Protein AF-A0A0V0ICM2-F1 (afdb_monomer)

Structure (mmCIF, N/CA/C/O backbone):
data_AF-A0A0V0ICM2-F1
#
_entry.id   AF-A0A0V0ICM2-F1
#
loop_
_atom_site.group_PDB
_atom_site.id
_atom_site.type_symbol
_atom_site.label_atom_id
_atom_site.label_alt_id
_atom_site.label_comp_id
_atom_site.label_asym_id
_atom_site.label_entity_id
_atom_site.label_seq_id
_atom_site.pdbx_PDB_ins_code
_atom_site.Cartn_x
_atom_site.Cartn_y
_atom_site.Cartn_z
_atom_site.occupancy
_atom_site.B_iso_or_equiv
_atom_site.auth_seq_id
_atom_site.auth_comp_id
_atom_site.auth_asym_id
_atom_site.auth_atom_id
_atom_site.pdbx_PDB_model_num
ATOM 1 N N . MET A 1 1 ? 14.357 -35.573 19.448 1.00 35.56 1 MET A N 1
ATOM 2 C CA . MET A 1 1 ? 13.188 -36.231 18.832 1.00 35.56 1 MET A CA 1
ATOM 3 C C . MET A 1 1 ? 12.644 -35.328 17.741 1.00 35.56 1 MET A C 1
ATOM 5 O O . MET A 1 1 ? 11.810 -34.479 18.007 1.00 35.56 1 MET A O 1
ATOM 9 N N . ALA A 1 2 ? 13.194 -35.463 16.538 1.00 41.09 2 ALA A N 1
ATOM 10 C CA . ALA A 1 2 ? 12.743 -34.772 15.342 1.00 41.09 2 ALA A CA 1
ATOM 11 C C . ALA A 1 2 ? 12.240 -35.849 14.387 1.00 41.09 2 ALA A C 1
ATOM 13 O O . ALA A 1 2 ? 13.051 -36.557 13.804 1.00 41.09 2 ALA A O 1
ATOM 14 N N . LEU A 1 3 ? 10.925 -36.037 14.319 1.00 40.31 3 LEU A N 1
ATOM 15 C CA . LEU A 1 3 ? 10.235 -36.797 13.278 1.00 40.31 3 LEU A CA 1
ATOM 16 C C . LEU A 1 3 ? 8.729 -36.594 13.478 1.00 40.31 3 LEU A C 1
ATOM 18 O O . LEU A 1 3 ? 8.232 -36.828 14.572 1.00 40.31 3 LEU A O 1
ATOM 22 N N . ILE A 1 4 ? 8.057 -36.201 12.388 1.00 45.00 4 ILE A N 1
ATOM 23 C CA . ILE A 1 4 ? 6.609 -35.979 12.169 1.00 45.00 4 ILE A CA 1
ATOM 24 C C . ILE A 1 4 ? 6.225 -34.492 12.018 1.00 45.00 4 ILE A C 1
ATOM 26 O O . ILE A 1 4 ? 5.615 -33.913 12.902 1.00 45.00 4 ILE A O 1
ATOM 30 N N . THR A 1 5 ? 6.510 -33.903 10.847 1.00 41.56 5 THR A N 1
ATOM 31 C CA . THR A 1 5 ? 5.706 -32.803 10.242 1.00 41.56 5 THR A CA 1
ATOM 32 C C . THR A 1 5 ? 5.823 -32.705 8.707 1.00 41.56 5 THR A C 1
ATOM 34 O O . THR A 1 5 ? 5.322 -31.762 8.111 1.00 41.56 5 THR A O 1
ATOM 37 N N . LYS A 1 6 ? 6.406 -33.683 7.995 1.00 47.00 6 LYS A N 1
ATOM 38 C CA . LYS A 1 6 ? 6.614 -33.555 6.533 1.00 47.00 6 LYS A CA 1
ATOM 39 C C . LYS A 1 6 ? 5.345 -33.630 5.665 1.00 47.00 6 LYS A C 1
ATOM 41 O O . LYS A 1 6 ? 5.409 -33.269 4.499 1.00 47.00 6 LYS A O 1
ATOM 46 N N . VAL A 1 7 ? 4.210 -34.086 6.200 1.00 45.09 7 VAL A N 1
ATOM 47 C CA . VAL A 1 7 ? 2.951 -34.231 5.433 1.00 45.09 7 VAL A CA 1
ATOM 48 C C . VAL A 1 7 ? 2.018 -33.020 5.604 1.00 45.09 7 VAL A C 1
ATOM 50 O O . VAL A 1 7 ? 1.179 -32.771 4.746 1.00 45.09 7 VAL A O 1
ATOM 53 N N . GLY A 1 8 ? 2.192 -32.221 6.664 1.00 52.22 8 GLY A N 1
ATOM 54 C CA . GLY A 1 8 ? 1.424 -30.984 6.867 1.00 52.22 8 GLY A CA 1
ATOM 55 C C . GLY A 1 8 ? 1.984 -29.785 6.097 1.00 52.22 8 GLY A C 1
ATOM 56 O O . GLY A 1 8 ? 1.225 -28.916 5.690 1.00 52.22 8 GLY A O 1
ATOM 57 N N . ASP A 1 9 ? 3.295 -29.767 5.853 1.00 60.66 9 ASP A N 1
ATOM 58 C CA . ASP A 1 9 ? 4.012 -28.594 5.336 1.00 60.66 9 ASP A CA 1
ATOM 59 C C . ASP A 1 9 ? 3.627 -28.249 3.883 1.00 60.66 9 ASP A C 1
ATOM 61 O O . ASP A 1 9 ? 3.350 -27.097 3.568 1.00 60.66 9 ASP A O 1
ATOM 65 N N . ALA A 1 10 ? 3.481 -29.259 3.014 1.00 67.75 10 ALA A N 1
ATOM 66 C CA . ALA A 1 10 ? 3.152 -29.046 1.601 1.00 67.75 10 ALA A CA 1
ATOM 67 C C . ALA A 1 10 ? 1.732 -28.489 1.385 1.00 67.75 10 ALA A C 1
ATOM 69 O O . ALA A 1 10 ? 1.519 -27.648 0.515 1.00 67.75 10 ALA A O 1
ATOM 70 N N . ASN A 1 11 ? 0.756 -28.924 2.189 1.00 76.06 11 ASN A N 1
ATOM 71 C CA . ASN A 1 11 ? -0.603 -28.384 2.113 1.00 76.06 11 ASN A CA 1
ATOM 72 C C . ASN A 1 11 ? -0.647 -26.932 2.603 1.00 76.06 11 ASN A C 1
ATOM 74 O O . ASN A 1 11 ? -1.368 -26.120 2.028 1.00 76.06 11 ASN A O 1
ATOM 78 N N . MET A 1 12 ? 0.147 -26.591 3.622 1.00 78.00 12 MET A N 1
ATOM 79 C CA . MET A 1 12 ? 0.240 -25.213 4.108 1.00 78.00 12 MET A CA 1
ATOM 80 C C . MET A 1 12 ? 0.981 -24.308 3.121 1.00 78.00 12 MET A C 1
ATOM 82 O O . MET A 1 12 ? 0.565 -23.170 2.935 1.00 78.00 12 MET A O 1
ATOM 86 N N . ASP A 1 13 ? 1.979 -24.823 2.400 1.00 81.81 13 ASP A N 1
ATOM 87 C CA . ASP A 1 13 ? 2.641 -24.098 1.308 1.00 81.81 13 ASP A CA 1
ATOM 88 C C . ASP A 1 13 ? 1.670 -23.763 0.172 1.00 81.81 13 ASP A C 1
ATOM 90 O O . ASP A 1 13 ? 1.640 -22.633 -0.321 1.00 81.81 13 ASP A O 1
ATOM 94 N N . VAL A 1 14 ? 0.829 -24.727 -0.214 1.00 85.56 14 VAL A N 1
ATOM 95 C CA . VAL A 1 14 ? -0.223 -24.513 -1.218 1.00 85.56 14 VAL A CA 1
ATOM 96 C C . VAL A 1 14 ? -1.242 -23.485 -0.727 1.00 85.56 14 VAL A C 1
ATOM 98 O O . VAL A 1 14 ? -1.630 -22.604 -1.494 1.00 85.56 14 VAL A O 1
ATOM 101 N N . MET A 1 15 ? -1.642 -23.545 0.546 1.00 86.00 15 MET A N 1
ATOM 102 C CA . MET A 1 15 ? -2.551 -22.560 1.141 1.00 86.00 15 MET A CA 1
ATOM 103 C C . MET A 1 15 ? -1.934 -21.158 1.166 1.00 86.00 15 MET A C 1
ATOM 105 O O . MET A 1 15 ? -2.579 -20.208 0.728 1.00 86.00 15 MET A O 1
ATOM 109 N N . SER A 1 16 ? -0.675 -21.019 1.586 1.00 86.00 16 SER A N 1
ATOM 110 C CA . SER A 1 16 ? 0.065 -19.755 1.532 1.00 86.00 16 SER A CA 1
ATOM 111 C C . SER A 1 16 ? 0.136 -19.206 0.108 1.00 86.00 16 SER A C 1
ATOM 113 O O . SER A 1 16 ? -0.185 -18.039 -0.121 1.00 86.00 16 SER A O 1
ATOM 115 N N . ALA A 1 17 ? 0.482 -20.036 -0.879 1.00 86.75 17 ALA A N 1
ATOM 116 C CA . ALA A 1 17 ? 0.537 -19.624 -2.280 1.00 86.75 17 ALA A CA 1
ATOM 117 C C . ALA A 1 17 ? -0.841 -19.203 -2.827 1.00 86.75 17 ALA A C 1
ATOM 119 O O . ALA A 1 17 ? -0.938 -18.236 -3.593 1.00 86.75 17 ALA A O 1
ATOM 120 N N . LEU A 1 18 ? -1.910 -19.896 -2.416 1.00 89.06 18 LEU A N 1
ATOM 121 C CA . LEU A 1 18 ? -3.287 -19.568 -2.780 1.00 89.06 18 LEU A CA 1
ATOM 122 C C . LEU A 1 18 ? -3.698 -18.210 -2.203 1.00 89.06 18 LEU A C 1
ATOM 124 O O . LEU A 1 18 ? -4.142 -17.351 -2.961 1.00 89.06 18 LEU A O 1
ATOM 128 N N . ILE A 1 19 ? -3.499 -17.992 -0.900 1.00 88.38 19 ILE A N 1
ATOM 129 C CA . ILE A 1 19 ? -3.799 -16.719 -0.224 1.00 88.38 19 ILE A CA 1
ATOM 130 C C . ILE A 1 19 ? -3.031 -15.581 -0.895 1.00 88.38 19 ILE A C 1
ATOM 132 O O . ILE A 1 19 ? -3.630 -14.582 -1.279 1.00 88.38 19 ILE A O 1
ATOM 136 N N . THR A 1 20 ? -1.730 -15.770 -1.130 1.00 85.88 20 THR A N 1
ATOM 137 C CA . THR A 1 20 ? -0.876 -14.795 -1.829 1.00 85.88 20 THR A CA 1
ATOM 138 C C . THR A 1 20 ? -1.445 -14.427 -3.196 1.00 85.88 20 THR A C 1
ATOM 140 O O . THR A 1 20 ? -1.525 -13.259 -3.573 1.00 85.88 20 THR A O 1
ATOM 143 N N . SER A 1 21 ? -1.863 -15.434 -3.962 1.00 88.00 21 SER A N 1
ATOM 144 C CA . SER A 1 21 ? -2.396 -15.230 -5.307 1.00 88.00 21 SER A CA 1
ATOM 145 C C . SER A 1 21 ? -3.758 -14.538 -5.294 1.00 88.00 21 SER A C 1
ATOM 147 O O . SER A 1 21 ? -4.010 -13.701 -6.158 1.00 88.00 21 SER A O 1
ATOM 149 N N . LEU A 1 22 ? -4.611 -14.843 -4.313 1.00 90.25 22 LEU A N 1
ATOM 150 C CA . LEU A 1 22 ? -5.910 -14.196 -4.135 1.00 90.25 22 LEU A CA 1
ATOM 151 C C . LEU A 1 22 ? -5.768 -12.739 -3.679 1.00 90.25 22 LEU A C 1
ATOM 153 O O . LEU A 1 22 ? -6.412 -11.872 -4.265 1.00 90.25 22 LEU A O 1
ATOM 157 N N . LEU A 1 23 ? -4.895 -12.451 -2.708 1.00 87.94 23 LEU A N 1
ATOM 158 C CA . LEU A 1 23 ? -4.609 -11.083 -2.259 1.00 87.94 23 LEU A CA 1
ATOM 159 C C . LEU A 1 23 ? -4.026 -10.234 -3.399 1.00 87.94 23 LEU A C 1
ATOM 161 O O . LEU A 1 23 ? -4.486 -9.120 -3.646 1.00 87.94 23 LEU A O 1
ATOM 165 N N . ARG A 1 24 ? -3.106 -10.796 -4.191 1.00 84.69 24 ARG A N 1
ATOM 166 C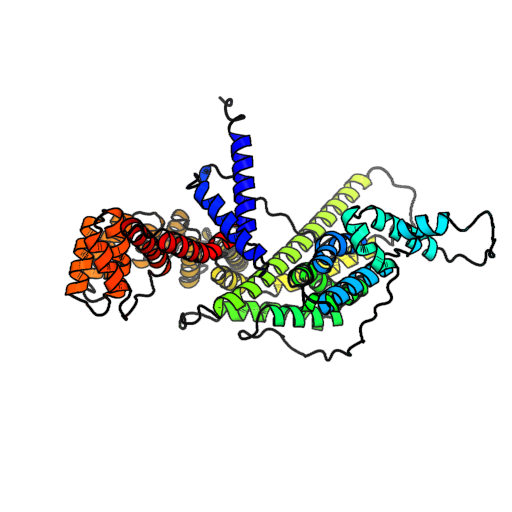 CA . ARG A 1 24 ? -2.601 -10.149 -5.411 1.00 84.69 24 ARG A CA 1
ATOM 167 C C . ARG A 1 24 ? -3.700 -9.919 -6.455 1.00 84.69 24 ARG A C 1
ATOM 169 O O . ARG A 1 24 ? -3.692 -8.899 -7.136 1.00 84.69 24 ARG A O 1
ATOM 176 N N . GLY A 1 25 ? -4.669 -10.830 -6.567 1.00 84.69 25 GLY A N 1
ATOM 177 C CA . GLY A 1 25 ? -5.860 -10.645 -7.403 1.00 84.69 25 GLY A CA 1
ATOM 178 C C . GLY A 1 25 ? -6.759 -9.496 -6.927 1.00 84.69 25 GLY A C 1
ATOM 179 O O . GLY A 1 25 ? -7.301 -8.758 -7.750 1.00 84.69 25 GLY A O 1
ATOM 180 N N . CYS A 1 26 ? -6.861 -9.270 -5.612 1.00 84.94 26 CYS A N 1
ATOM 181 C CA . CYS A 1 26 ? -7.523 -8.088 -5.046 1.00 84.94 26 CYS A CA 1
ATOM 182 C C . CYS A 1 26 ? -6.771 -6.786 -5.386 1.00 84.94 26 CYS A C 1
ATOM 184 O O . CYS A 1 26 ? -7.407 -5.750 -5.603 1.00 84.94 26 CYS A O 1
ATOM 186 N N . ALA A 1 27 ? -5.440 -6.853 -5.508 1.00 81.31 27 ALA A N 1
ATOM 187 C CA . ALA A 1 27 ? -4.568 -5.745 -5.903 1.00 81.31 27 ALA A CA 1
ATOM 188 C C . ALA A 1 27 ? -4.542 -5.451 -7.419 1.00 81.31 27 ALA A C 1
ATOM 190 O O . ALA A 1 27 ? -3.830 -4.544 -7.855 1.00 81.31 27 ALA A O 1
ATOM 191 N N . GLU A 1 28 ? -5.332 -6.162 -8.234 1.00 79.00 28 GLU A N 1
ATOM 192 C CA . GLU A 1 28 ? -5.412 -5.955 -9.685 1.00 79.00 28 GLU A CA 1
ATOM 193 C C . GLU A 1 28 ? -5.652 -4.471 -10.032 1.00 79.00 28 GLU A C 1
ATOM 195 O O . GLU A 1 28 ? -6.590 -3.831 -9.562 1.00 79.00 28 GLU A O 1
ATOM 200 N N . GLN A 1 29 ? -4.811 -3.873 -10.868 1.00 67.19 29 GLN A N 1
ATOM 201 C CA . GLN A 1 29 ? -4.859 -2.421 -11.092 1.00 67.19 29 GLN A CA 1
ATOM 202 C C . GLN A 1 29 ? -5.741 -2.020 -12.284 1.00 67.19 29 GLN A C 1
ATOM 204 O O . GLN A 1 29 ? -5.997 -0.830 -12.499 1.00 67.19 29 GLN A O 1
ATOM 209 N N . SER A 1 30 ? -6.242 -2.986 -13.062 1.00 66.19 30 SER A N 1
ATOM 210 C CA . SER A 1 30 ? -7.142 -2.694 -14.175 1.00 66.19 30 SER A CA 1
ATOM 211 C C . SER A 1 30 ? -8.493 -2.142 -13.699 1.00 66.19 30 SER A C 1
ATOM 213 O O . SER A 1 30 ? -9.162 -2.671 -12.812 1.00 66.19 30 SER A O 1
ATOM 215 N N . ARG A 1 31 ? -8.924 -1.045 -14.333 1.00 68.81 31 ARG A N 1
ATOM 216 C CA . ARG A 1 31 ? -10.244 -0.421 -14.117 1.00 68.81 31 ARG A CA 1
ATOM 217 C C . ARG A 1 31 ? -11.332 -1.008 -15.025 1.00 68.81 31 ARG A C 1
ATOM 219 O O . ARG A 1 31 ? -12.380 -0.398 -15.202 1.00 68.81 31 ARG A O 1
ATOM 226 N N . THR A 1 32 ? -11.072 -2.156 -15.647 1.00 76.19 32 THR A N 1
ATOM 227 C CA . THR A 1 32 ? -12.035 -2.816 -16.533 1.00 76.19 32 THR A CA 1
ATOM 228 C C . THR A 1 32 ? -13.145 -3.463 -15.708 1.00 76.19 32 THR A C 1
ATOM 230 O O . THR A 1 32 ? -12.934 -3.838 -14.555 1.00 76.19 32 THR A O 1
ATOM 233 N N . MET A 1 33 ? -14.328 -3.644 -16.303 1.00 78.75 33 MET A N 1
ATOM 234 C CA . MET A 1 33 ? -15.429 -4.360 -15.641 1.00 78.75 33 MET A CA 1
ATOM 235 C C . MET A 1 33 ? -15.016 -5.793 -15.261 1.00 78.75 33 MET A C 1
ATOM 237 O O . MET A 1 33 ? -15.353 -6.279 -14.183 1.00 78.75 33 MET A O 1
ATOM 241 N N . VAL A 1 34 ? -14.196 -6.434 -16.101 1.00 83.44 34 VAL A N 1
ATOM 242 C CA . VAL A 1 34 ? -13.602 -7.750 -15.822 1.00 83.44 34 VAL A CA 1
ATOM 243 C C . VAL A 1 34 ? -12.650 -7.692 -14.624 1.00 83.44 34 VAL A C 1
ATOM 245 O O . VAL A 1 34 ? -12.750 -8.540 -13.744 1.00 83.44 34 VAL A O 1
ATOM 248 N N . GLY A 1 35 ? -11.776 -6.683 -14.547 1.00 82.62 35 GLY A N 1
ATOM 249 C CA . GLY A 1 35 ? -10.853 -6.495 -13.423 1.00 82.62 35 GLY A CA 1
ATOM 250 C C . GLY A 1 35 ? -11.580 -6.223 -12.106 1.00 82.62 35 GLY A C 1
ATOM 251 O O . GLY A 1 35 ? -11.273 -6.833 -11.087 1.00 82.62 35 GLY A O 1
ATOM 252 N N . GLN A 1 36 ? -12.619 -5.384 -12.123 1.00 83.00 36 GLN A N 1
ATOM 253 C CA . GLN A 1 36 ? -13.468 -5.155 -10.947 1.00 83.00 36 GLN A CA 1
ATOM 254 C C . GLN A 1 36 ? -14.176 -6.436 -10.491 1.00 83.00 36 GLN A C 1
ATOM 256 O O . GLN A 1 36 ? -14.237 -6.719 -9.295 1.00 83.00 36 GLN A O 1
ATOM 261 N N . ARG A 1 37 ? -14.671 -7.240 -11.438 1.00 87.12 37 ARG A N 1
ATOM 262 C CA . ARG A 1 37 ? -15.280 -8.538 -11.141 1.00 87.12 37 ARG A CA 1
ATOM 263 C C . ARG A 1 37 ? -14.265 -9.529 -10.569 1.00 87.12 37 ARG A C 1
ATOM 265 O O . ARG A 1 37 ? -14.606 -10.248 -9.637 1.00 87.12 37 ARG A O 1
ATOM 272 N N . LEU A 1 38 ? -13.034 -9.544 -11.086 1.00 89.12 38 LEU A N 1
ATOM 273 C CA . LEU A 1 38 ? -11.957 -10.393 -10.576 1.00 89.12 38 LEU A CA 1
ATOM 274 C C . LEU A 1 38 ? -11.681 -10.104 -9.097 1.00 89.12 38 LEU A C 1
ATOM 276 O O . LEU A 1 38 ? -11.677 -11.037 -8.303 1.00 89.12 38 LEU A O 1
ATOM 280 N N . LYS A 1 39 ? -11.552 -8.827 -8.712 1.00 89.00 39 LYS A N 1
ATOM 281 C CA . LYS A 1 39 ? -11.334 -8.432 -7.308 1.00 89.00 39 LYS A CA 1
ATOM 282 C C . LYS A 1 39 ? -12.414 -8.963 -6.375 1.00 89.00 39 LYS A C 1
ATOM 284 O O . LYS A 1 39 ? -12.105 -9.493 -5.315 1.00 89.00 39 LYS A O 1
ATOM 289 N N . LEU A 1 40 ? -13.678 -8.831 -6.782 1.00 87.69 40 LEU A N 1
ATOM 290 C CA . LEU A 1 40 ? -14.812 -9.310 -5.993 1.00 87.69 40 LEU A CA 1
ATOM 291 C C . LEU A 1 40 ? -14.795 -10.832 -5.844 1.00 87.69 40 LEU A C 1
ATOM 293 O O . LEU A 1 40 ? -14.991 -11.328 -4.743 1.00 87.69 40 LEU A O 1
ATOM 297 N N . ILE A 1 41 ? -14.494 -11.568 -6.917 1.00 90.81 41 ILE A N 1
ATOM 298 C CA . ILE A 1 41 ? -14.390 -13.032 -6.864 1.00 90.81 41 ILE A CA 1
ATOM 299 C C . ILE A 1 41 ? -13.199 -13.464 -5.995 1.00 90.81 41 ILE A C 1
ATOM 301 O O . ILE A 1 41 ? -13.318 -14.410 -5.224 1.00 90.81 41 ILE A O 1
ATOM 305 N N . CYS A 1 42 ? -12.059 -12.772 -6.069 1.00 91.19 42 CYS A N 1
ATOM 306 C CA . CYS A 1 42 ? -10.923 -13.045 -5.189 1.00 91.19 42 CYS A CA 1
ATOM 307 C C . CYS A 1 42 ? -11.288 -12.826 -3.714 1.00 91.19 42 CYS A C 1
ATOM 309 O O . CYS A 1 42 ? -10.972 -13.675 -2.880 1.00 91.19 42 CYS A O 1
ATOM 311 N N . ALA A 1 43 ? -12.015 -11.749 -3.403 1.00 88.94 43 ALA A N 1
ATOM 312 C CA . ALA A 1 43 ? -12.548 -11.504 -2.065 1.00 88.94 43 ALA A CA 1
ATOM 313 C C . ALA A 1 43 ? -13.566 -12.579 -1.633 1.00 88.94 43 ALA A C 1
ATOM 315 O O . ALA A 1 43 ? -13.554 -12.993 -0.476 1.00 88.94 43 ALA A O 1
ATOM 316 N N . ASP A 1 44 ? -14.399 -13.086 -2.548 1.00 89.75 44 ASP A N 1
ATOM 317 C CA . ASP A 1 44 ? -15.325 -14.196 -2.279 1.00 89.75 44 ASP A CA 1
ATOM 318 C C . ASP A 1 44 ? -14.580 -15.482 -1.922 1.00 89.75 44 ASP A C 1
ATOM 320 O O . ASP A 1 44 ? -14.940 -16.157 -0.958 1.00 89.75 44 ASP A O 1
ATOM 324 N N . CYS A 1 45 ? -13.517 -15.799 -2.661 1.00 92.25 45 CYS A N 1
ATOM 325 C CA . CYS A 1 45 ? -12.663 -16.944 -2.370 1.00 92.25 45 CYS A CA 1
ATOM 326 C C . CYS A 1 45 ? -11.985 -16.801 -1.003 1.00 92.25 45 CYS A C 1
ATOM 328 O O . CYS A 1 45 ? -11.969 -17.761 -0.240 1.00 92.25 45 CYS A O 1
ATOM 330 N N . LEU A 1 46 ? -11.476 -15.611 -0.660 1.00 89.62 46 LEU A N 1
ATOM 331 C CA . LEU A 1 46 ? -10.912 -15.338 0.670 1.00 89.62 46 LEU A CA 1
ATOM 332 C C . LEU A 1 46 ? -11.967 -15.495 1.774 1.00 89.62 46 LEU A C 1
ATOM 334 O O . LEU A 1 46 ? -11.702 -16.124 2.795 1.00 89.62 46 LEU A O 1
ATOM 338 N N . GLY A 1 47 ? -13.186 -15.000 1.548 1.00 89.06 47 GLY A N 1
ATOM 339 C CA . GLY A 1 47 ? -14.303 -15.184 2.474 1.00 89.06 47 GLY A CA 1
ATOM 340 C C . GLY A 1 47 ? -14.703 -16.653 2.650 1.00 89.06 47 GLY A C 1
ATOM 341 O O . GLY A 1 47 ? -15.025 -17.067 3.760 1.00 89.06 47 GLY A O 1
ATOM 342 N N . ALA A 1 48 ? -14.644 -17.453 1.581 1.00 90.44 48 ALA A N 1
ATOM 343 C CA . ALA A 1 48 ? -14.928 -18.887 1.620 1.00 90.44 48 ALA A CA 1
ATOM 344 C C . ALA A 1 48 ? -13.825 -19.701 2.318 1.00 90.44 48 ALA A C 1
ATOM 346 O O . ALA A 1 48 ? -14.131 -20.707 2.954 1.00 90.44 48 ALA A O 1
ATOM 347 N N . LEU A 1 49 ? -12.561 -19.269 2.218 1.00 89.69 49 LEU A N 1
ATOM 348 C CA . LEU A 1 49 ? -11.451 -19.851 2.980 1.00 89.69 49 LEU A CA 1
ATOM 349 C C . LEU A 1 49 ? -11.630 -19.635 4.490 1.00 89.69 49 LEU A C 1
ATOM 351 O O . LEU A 1 49 ? -11.292 -20.517 5.278 1.00 89.69 49 LEU A O 1
ATOM 355 N N . GLY A 1 50 ? -12.194 -18.490 4.882 1.00 87.94 50 GLY A N 1
ATOM 356 C CA . GLY A 1 50 ? -12.459 -18.152 6.276 1.00 87.94 50 GLY A CA 1
ATOM 357 C C . GLY A 1 50 ? -11.198 -17.772 7.059 1.00 87.94 50 GLY A C 1
ATOM 358 O O . GLY A 1 50 ? -10.150 -17.468 6.491 1.00 87.94 50 GLY A O 1
ATOM 359 N N . ALA A 1 51 ? -11.315 -17.746 8.388 1.00 87.12 51 ALA A N 1
ATOM 360 C CA . ALA A 1 51 ? -10.215 -17.370 9.270 1.00 87.12 51 ALA A CA 1
ATOM 361 C C . ALA A 1 51 ? -9.147 -18.473 9.315 1.00 87.12 51 ALA A C 1
ATOM 363 O O . ALA A 1 51 ? -9.413 -19.599 9.740 1.00 87.12 51 ALA A O 1
ATOM 364 N N . ILE A 1 52 ? -7.932 -18.127 8.896 1.00 83.69 52 ILE A N 1
ATOM 365 C CA . ILE A 1 52 ? -6.765 -19.009 8.920 1.00 83.69 52 ILE A CA 1
ATOM 366 C C . ILE A 1 52 ? -5.850 -18.558 10.053 1.00 83.69 52 ILE A C 1
ATOM 368 O O . ILE A 1 52 ? -5.667 -17.365 10.275 1.00 83.69 52 ILE A O 1
ATOM 372 N N . ASP A 1 53 ? -5.277 -19.525 10.761 1.00 82.25 53 ASP A N 1
ATOM 373 C CA . ASP A 1 53 ? -4.289 -19.291 11.809 1.00 82.25 53 ASP A CA 1
ATOM 374 C C . ASP A 1 53 ? -3.021 -18.635 11.219 1.00 82.25 53 ASP A C 1
ATOM 376 O O . ASP A 1 53 ? -2.314 -19.296 10.445 1.00 82.25 53 ASP A O 1
ATOM 380 N N . PRO A 1 54 ? -2.707 -17.369 11.571 1.00 80.25 54 PRO A N 1
ATOM 381 C CA . PRO A 1 54 ? -1.564 -16.649 11.012 1.00 80.25 54 PRO A CA 1
ATOM 382 C C . PRO A 1 54 ? -0.230 -17.351 11.270 1.00 80.25 54 PRO A C 1
ATOM 384 O O . PRO A 1 54 ? 0.668 -17.277 10.437 1.00 80.25 54 PRO A O 1
ATOM 387 N N . SER A 1 55 ? -0.111 -18.096 12.376 1.00 81.25 55 SER A N 1
ATOM 388 C CA . SER A 1 55 ? 1.125 -18.806 12.738 1.00 81.25 55 SER A CA 1
ATOM 389 C C . SER A 1 55 ? 1.507 -19.910 11.748 1.00 81.25 55 SER A C 1
ATOM 391 O O . SER A 1 55 ? 2.654 -20.357 11.720 1.00 81.25 55 SER A O 1
ATOM 393 N N . LYS A 1 56 ? 0.551 -20.359 10.925 1.00 79.56 56 LYS A N 1
ATOM 394 C CA . LYS A 1 56 ? 0.746 -21.445 9.962 1.00 79.56 56 LYS A CA 1
ATOM 395 C C . LYS A 1 56 ? 0.906 -20.963 8.523 1.00 79.56 56 LYS A C 1
ATOM 397 O O . LYS A 1 56 ? 1.193 -21.778 7.648 1.00 79.56 56 LYS A O 1
ATOM 402 N N . VAL A 1 57 ? 0.701 -19.673 8.267 1.00 77.81 57 VAL A N 1
ATOM 403 C CA . VAL A 1 57 ? 0.885 -19.075 6.944 1.00 77.81 57 VAL A CA 1
ATOM 404 C C . VAL A 1 57 ? 2.347 -18.661 6.821 1.00 77.81 57 VAL A C 1
ATOM 406 O O . VAL A 1 57 ? 2.836 -17.829 7.580 1.00 77.81 57 VAL A O 1
ATOM 409 N N . LYS A 1 58 ? 3.071 -19.243 5.862 1.00 76.25 58 LYS A N 1
ATOM 410 C CA . LYS A 1 58 ? 4.429 -18.787 5.541 1.00 76.25 58 LYS A CA 1
ATOM 411 C C . LYS A 1 58 ? 4.380 -17.410 4.884 1.00 76.25 58 LYS A C 1
ATOM 413 O O . LYS A 1 58 ? 3.463 -17.128 4.110 1.00 76.25 58 LYS A O 1
ATOM 418 N N . GLY A 1 59 ? 5.380 -16.584 5.196 1.00 65.00 59 GLY A N 1
ATOM 419 C CA . GLY A 1 59 ? 5.511 -15.228 4.671 1.00 65.00 59 GLY A CA 1
ATOM 420 C C . GLY A 1 59 ? 5.559 -15.176 3.143 1.00 65.00 59 GLY A C 1
ATOM 421 O O . GLY A 1 59 ? 6.009 -16.109 2.474 1.00 65.00 59 GLY A O 1
ATOM 422 N N . PHE A 1 60 ? 5.085 -14.061 2.598 1.00 66.56 60 PHE A N 1
ATOM 423 C CA . PHE A 1 60 ? 5.036 -13.803 1.165 1.00 66.56 60 PHE A CA 1
ATOM 424 C C . PHE A 1 60 ? 6.455 -13.680 0.588 1.00 66.56 60 PHE A C 1
ATOM 426 O O . PHE A 1 60 ? 7.278 -12.909 1.081 1.00 66.56 60 PHE A O 1
ATOM 433 N N . SER A 1 61 ? 6.764 -14.438 -0.469 1.00 58.78 61 SER A N 1
ATOM 434 C CA . SER A 1 61 ? 8.020 -14.262 -1.204 1.00 58.78 61 SER A CA 1
ATOM 435 C C . SER A 1 61 ? 7.913 -13.015 -2.082 1.00 58.78 61 SER A C 1
ATOM 437 O O . SER A 1 61 ? 7.160 -13.003 -3.056 1.00 58.78 61 SER A O 1
ATOM 439 N N . SER A 1 62 ? 8.662 -11.967 -1.736 1.00 58.22 62 SER A N 1
ATOM 440 C CA . SER A 1 62 ? 8.810 -10.793 -2.596 1.00 58.22 62 SER A CA 1
ATOM 441 C C . SER A 1 62 ? 9.666 -11.159 -3.813 1.00 58.22 62 SER A C 1
ATOM 443 O O . SER A 1 62 ? 10.806 -11.616 -3.673 1.00 58.22 62 SER A O 1
ATOM 445 N N . MET A 1 63 ? 9.112 -11.005 -5.020 1.00 58.12 63 MET A N 1
ATOM 446 C CA . MET A 1 63 ? 9.897 -11.125 -6.250 1.00 58.12 63 MET A CA 1
ATOM 447 C C . MET A 1 63 ? 10.804 -9.904 -6.372 1.00 58.12 63 MET A C 1
ATOM 449 O O . MET A 1 63 ? 10.329 -8.775 -6.460 1.00 58.12 63 MET A O 1
ATOM 453 N N . ARG A 1 64 ? 12.116 -10.143 -6.415 1.00 62.59 64 ARG A N 1
ATOM 454 C CA . ARG A 1 64 ? 13.111 -9.088 -6.617 1.00 62.59 64 ARG A CA 1
ATOM 455 C C . ARG A 1 64 ? 12.998 -8.513 -8.027 1.00 62.59 64 ARG A C 1
ATOM 457 O O . ARG A 1 64 ? 12.974 -9.263 -9.003 1.00 62.59 64 ARG A O 1
ATOM 464 N N . PHE A 1 65 ? 12.971 -7.189 -8.127 1.00 68.00 65 PHE A N 1
ATOM 465 C CA . PHE A 1 65 ? 13.052 -6.482 -9.398 1.00 68.00 65 PHE A CA 1
ATOM 466 C C . PHE A 1 65 ? 14.523 -6.256 -9.763 1.00 68.00 65 PHE A C 1
ATOM 468 O O . PHE A 1 65 ? 15.225 -5.508 -9.090 1.00 68.00 65 PHE A O 1
ATOM 475 N N . GLN A 1 66 ? 15.003 -6.915 -10.817 1.00 69.94 66 GLN A N 1
ATOM 476 C CA . GLN A 1 66 ? 16.380 -6.756 -11.287 1.00 69.94 66 GLN A CA 1
ATOM 477 C C . GLN A 1 66 ? 16.454 -5.646 -12.340 1.00 69.94 66 GLN A C 1
ATOM 479 O O . GLN A 1 66 ? 15.973 -5.808 -13.464 1.00 69.94 66 GLN A O 1
ATOM 484 N N . ILE A 1 67 ? 17.070 -4.512 -11.985 1.00 74.06 67 ILE A N 1
ATOM 485 C CA . ILE A 1 67 ? 17.344 -3.432 -12.950 1.00 74.06 67 ILE A CA 1
ATOM 486 C C . ILE A 1 67 ? 18.524 -3.796 -13.860 1.00 74.06 67 ILE A C 1
ATOM 488 O O . ILE A 1 67 ? 18.534 -3.442 -15.040 1.00 74.06 67 ILE A O 1
ATOM 492 N N . ALA A 1 68 ? 19.527 -4.502 -13.331 1.00 69.69 68 ALA A N 1
ATOM 493 C CA . ALA A 1 68 ? 20.673 -4.943 -14.114 1.00 69.69 68 ALA A CA 1
ATOM 494 C C . ALA A 1 68 ? 20.220 -5.988 -15.146 1.00 69.69 68 ALA A C 1
ATOM 496 O O . ALA A 1 68 ? 19.991 -7.151 -14.827 1.00 69.69 68 ALA A O 1
ATOM 497 N N . CYS A 1 69 ? 20.049 -5.552 -16.391 1.00 75.00 69 CYS A N 1
ATOM 498 C CA . CYS A 1 69 ? 19.683 -6.410 -17.508 1.00 75.00 69 CYS A CA 1
ATOM 499 C C . CYS A 1 69 ? 20.362 -5.926 -18.792 1.00 75.00 69 CYS A C 1
ATOM 501 O O . CYS A 1 69 ? 20.715 -4.747 -18.927 1.00 75.00 69 CYS A O 1
ATOM 503 N N . SER A 1 70 ? 20.576 -6.846 -19.733 1.00 80.75 70 SER A N 1
ATOM 504 C CA . SER A 1 70 ? 21.070 -6.471 -21.056 1.00 80.75 70 SER A CA 1
ATOM 505 C C . SER A 1 70 ? 19.997 -5.698 -21.829 1.00 80.75 70 SER A C 1
ATOM 507 O O . SER A 1 70 ? 18.801 -5.854 -21.576 1.00 80.75 70 SER A O 1
ATOM 509 N N . ASP A 1 71 ? 20.409 -4.890 -22.807 1.00 81.88 71 ASP A N 1
ATOM 510 C CA . ASP A 1 71 ? 19.466 -4.155 -23.663 1.00 81.88 71 ASP A CA 1
ATOM 511 C C . ASP A 1 71 ? 18.485 -5.119 -24.370 1.00 81.88 71 ASP A C 1
ATOM 513 O O . ASP A 1 71 ? 17.310 -4.800 -24.531 1.00 81.88 71 ASP A O 1
ATOM 517 N N . ASP A 1 72 ? 18.934 -6.334 -24.711 1.00 82.31 72 ASP A N 1
ATOM 518 C CA . ASP A 1 72 ? 18.093 -7.384 -25.304 1.00 82.31 72 ASP A CA 1
ATOM 519 C C . ASP A 1 72 ? 17.101 -7.994 -24.312 1.00 82.31 72 ASP A C 1
ATOM 521 O O . ASP A 1 72 ? 15.965 -8.287 -24.686 1.00 82.31 72 ASP A O 1
ATOM 525 N N . ASP A 1 73 ? 17.501 -8.179 -23.052 1.00 85.00 73 ASP A N 1
ATOM 526 C CA . ASP A 1 73 ? 16.600 -8.653 -22.000 1.00 85.00 73 ASP A CA 1
ATOM 527 C C . ASP A 1 73 ? 15.515 -7.623 -21.702 1.00 85.00 73 ASP A C 1
ATOM 529 O O . ASP A 1 73 ? 14.347 -7.988 -21.595 1.00 85.00 73 ASP A O 1
ATOM 533 N N . LEU A 1 74 ? 15.874 -6.336 -21.654 1.00 84.81 74 LEU A N 1
ATOM 534 C CA . LEU A 1 74 ? 14.909 -5.257 -21.471 1.00 84.81 74 LEU A CA 1
ATOM 535 C C . LEU A 1 74 ? 13.906 -5.203 -22.630 1.00 84.81 74 LEU A C 1
ATOM 537 O O . LEU A 1 74 ? 12.700 -5.122 -22.399 1.00 84.81 74 LEU A O 1
ATOM 541 N N . ILE A 1 75 ? 14.380 -5.291 -23.879 1.00 85.81 75 ILE A N 1
ATOM 542 C CA . ILE A 1 75 ? 13.505 -5.329 -25.061 1.00 85.81 75 ILE A CA 1
ATOM 543 C C . ILE A 1 75 ? 12.589 -6.558 -25.013 1.00 85.81 75 ILE A C 1
ATOM 545 O O . ILE A 1 75 ? 11.385 -6.441 -25.260 1.00 85.81 75 ILE A O 1
ATOM 549 N N . PHE A 1 76 ? 13.138 -7.730 -24.680 1.00 87.62 76 PHE A N 1
ATOM 550 C CA . PHE A 1 76 ? 12.367 -8.961 -24.547 1.00 87.62 76 PHE A CA 1
ATOM 551 C C . PHE A 1 76 ? 11.255 -8.814 -23.508 1.00 87.62 76 PHE A C 1
ATOM 553 O O . PHE A 1 76 ? 10.097 -9.084 -23.813 1.00 87.62 76 PHE A O 1
ATOM 560 N N . GLU A 1 77 ? 11.591 -8.363 -22.302 1.00 86.75 77 GLU A N 1
ATOM 561 C CA . GLU A 1 77 ? 10.661 -8.204 -21.185 1.00 86.75 77 GLU A CA 1
ATOM 562 C C . GLU A 1 77 ? 9.565 -7.175 -21.497 1.00 86.75 77 GLU A C 1
ATOM 564 O O . GLU A 1 77 ? 8.375 -7.456 -21.313 1.00 86.75 77 GLU A O 1
ATOM 569 N N . LEU A 1 78 ? 9.940 -6.026 -22.076 1.00 86.94 78 LEU A N 1
ATOM 570 C CA . LEU A 1 78 ? 8.999 -4.997 -22.520 1.00 86.94 78 LEU A CA 1
ATOM 571 C C . LEU A 1 78 ? 8.009 -5.541 -23.552 1.00 86.94 78 LEU A C 1
ATOM 573 O O . LEU A 1 78 ? 6.804 -5.337 -23.402 1.00 86.94 78 LEU A O 1
ATOM 577 N N . ILE A 1 79 ? 8.484 -6.250 -24.580 1.00 86.94 79 ILE A N 1
ATOM 578 C CA . ILE A 1 79 ? 7.612 -6.795 -25.628 1.00 86.94 79 ILE A CA 1
ATOM 579 C C . ILE A 1 79 ? 6.752 -7.937 -25.079 1.00 86.94 79 ILE A C 1
ATOM 581 O O . ILE A 1 79 ? 5.529 -7.924 -25.233 1.00 86.94 79 ILE A O 1
ATOM 585 N N . HIS A 1 80 ? 7.382 -8.909 -24.423 1.00 86.50 80 HIS A N 1
ATOM 586 C CA . HIS A 1 80 ? 6.763 -10.170 -24.035 1.00 86.50 80 HIS A CA 1
ATOM 587 C C . HIS A 1 80 ? 5.754 -10.014 -22.893 1.00 86.50 80 HIS A C 1
ATOM 589 O O . HIS A 1 80 ? 4.658 -10.570 -22.975 1.00 86.50 80 HIS A O 1
ATOM 595 N N . LYS A 1 81 ? 6.093 -9.258 -21.838 1.00 83.88 81 LYS A N 1
ATOM 596 C CA . LYS A 1 81 ? 5.242 -9.141 -20.639 1.00 83.88 81 LYS A CA 1
ATOM 597 C C . LYS A 1 81 ? 4.300 -7.941 -20.677 1.00 83.88 81 LYS A C 1
ATOM 599 O O . LYS A 1 81 ? 3.206 -8.008 -20.109 1.00 83.88 81 LYS A O 1
ATOM 604 N N . HIS A 1 82 ? 4.679 -6.857 -21.357 1.00 85.56 82 HIS A N 1
ATOM 605 C CA . HIS A 1 82 ? 3.932 -5.601 -21.281 1.00 85.56 82 HIS A CA 1
ATOM 606 C C . HIS A 1 82 ? 3.274 -5.184 -22.602 1.00 85.56 82 HIS A C 1
ATOM 608 O O . HIS A 1 82 ? 2.045 -5.095 -22.659 1.00 85.56 82 HIS A O 1
ATOM 614 N N . LEU A 1 83 ? 4.046 -4.948 -23.664 1.00 86.44 83 LEU A N 1
ATOM 615 C CA . LEU A 1 83 ? 3.549 -4.350 -24.906 1.00 86.44 83 LEU A CA 1
ATOM 616 C C . LEU A 1 83 ? 2.623 -5.281 -25.688 1.00 86.44 83 LEU A C 1
ATOM 618 O O . LEU A 1 83 ? 1.582 -4.819 -26.140 1.00 86.44 83 LEU A O 1
ATOM 622 N N . ALA A 1 84 ? 2.924 -6.580 -25.803 1.00 86.81 84 ALA A N 1
ATOM 623 C CA . ALA A 1 84 ? 2.041 -7.524 -26.500 1.00 86.81 84 ALA A CA 1
ATOM 624 C C . ALA A 1 84 ? 0.653 -7.607 -25.838 1.00 86.81 84 ALA A C 1
ATOM 626 O O . ALA A 1 84 ? -0.379 -7.654 -26.513 1.00 86.81 84 ALA A O 1
ATOM 627 N N . ARG A 1 85 ? 0.621 -7.557 -24.499 1.00 86.38 85 ARG A N 1
ATOM 628 C CA . ARG A 1 85 ? -0.620 -7.485 -23.718 1.00 86.38 85 ARG A CA 1
ATOM 629 C C . ARG A 1 85 ? -1.345 -6.160 -23.954 1.00 86.38 85 ARG A C 1
ATOM 631 O O . ARG A 1 85 ? -2.548 -6.180 -24.191 1.00 86.38 85 ARG A O 1
ATOM 638 N N . SER A 1 86 ? -0.626 -5.038 -23.906 1.00 83.31 86 SER A N 1
ATOM 639 C CA . SER A 1 86 ? -1.188 -3.693 -24.098 1.00 83.31 86 SER A CA 1
ATOM 640 C C . SER A 1 86 ? -1.757 -3.503 -25.511 1.00 83.31 86 SER A C 1
ATOM 642 O O . SER A 1 86 ? -2.864 -2.999 -25.665 1.00 83.31 86 SER A O 1
ATOM 644 N N . PHE A 1 87 ? -1.063 -4.009 -26.535 1.00 84.88 87 PHE A N 1
ATOM 645 C CA . PHE A 1 87 ? -1.500 -3.987 -27.931 1.00 84.88 87 PHE A CA 1
ATOM 646 C C . PHE A 1 87 ? -2.788 -4.791 -28.149 1.00 84.88 87 PHE A C 1
ATOM 648 O O . PHE A 1 87 ? -3.720 -4.302 -28.782 1.00 84.88 87 PHE A O 1
ATOM 655 N N . ARG A 1 88 ? -2.880 -6.003 -27.583 1.00 85.19 88 ARG A N 1
ATOM 656 C CA . ARG A 1 88 ? -4.076 -6.853 -27.712 1.00 85.19 88 ARG A CA 1
ATOM 657 C C . ARG A 1 88 ? -5.267 -6.340 -26.901 1.00 85.19 88 ARG A C 1
ATOM 659 O O . ARG A 1 88 ? -6.405 -6.496 -27.326 1.00 85.19 88 ARG A O 1
ATOM 666 N N . ALA A 1 89 ? -5.012 -5.797 -25.714 1.00 81.81 89 ALA A N 1
ATOM 667 C CA . ALA A 1 89 ? -6.045 -5.326 -24.794 1.00 81.81 89 ALA A CA 1
ATOM 668 C C . ALA A 1 89 ? -6.406 -3.842 -24.992 1.00 81.81 89 ALA A C 1
ATOM 670 O O . ALA A 1 89 ? -7.124 -3.280 -24.161 1.00 81.81 89 ALA A O 1
ATOM 671 N N . ALA A 1 90 ? -5.894 -3.198 -26.045 1.00 81.69 90 ALA A N 1
ATOM 672 C CA . ALA A 1 90 ? -6.110 -1.785 -26.308 1.00 81.69 90 ALA A CA 1
ATOM 673 C C . ALA A 1 90 ? -7.611 -1.487 -26.514 1.00 81.69 90 ALA A C 1
ATOM 675 O O . ALA A 1 90 ? -8.239 -2.106 -27.373 1.00 81.69 90 ALA A O 1
ATOM 676 N N . PRO A 1 91 ? -8.199 -0.544 -25.752 1.00 78.44 91 PRO A N 1
ATOM 677 C CA . PRO A 1 91 ? -9.597 -0.157 -25.937 1.00 78.44 91 PRO A CA 1
ATOM 678 C C . PRO A 1 91 ? -9.792 0.771 -27.145 1.00 78.44 91 PRO A C 1
ATOM 680 O O . PRO A 1 91 ? -10.859 0.759 -27.749 1.00 78.44 91 PRO A O 1
ATOM 683 N N . ASP A 1 92 ? -8.755 1.539 -27.502 1.00 82.62 92 ASP A N 1
ATOM 684 C CA . ASP A 1 92 ? -8.780 2.547 -28.562 1.00 82.62 92 ASP A CA 1
ATOM 685 C C . ASP A 1 92 ? -7.687 2.276 -29.600 1.00 82.62 92 ASP A C 1
ATOM 687 O O . ASP A 1 92 ? -6.578 1.844 -29.259 1.00 82.62 92 ASP A O 1
ATOM 691 N N . THR A 1 93 ? -7.954 2.647 -30.854 1.00 84.25 93 THR A N 1
ATOM 692 C CA . THR A 1 93 ? -6.992 2.536 -31.964 1.00 84.25 93 THR A CA 1
ATOM 693 C C . THR A 1 93 ? -5.720 3.341 -31.713 1.00 84.25 93 THR A C 1
ATOM 695 O O . THR A 1 93 ? -4.636 2.879 -32.026 1.00 84.25 93 THR A O 1
ATOM 698 N N . ILE A 1 94 ? -5.814 4.496 -31.044 1.00 83.25 94 ILE A N 1
ATOM 699 C CA . ILE A 1 94 ? -4.646 5.324 -30.695 1.00 83.25 94 ILE A CA 1
ATOM 700 C C . ILE A 1 94 ? -3.679 4.560 -29.779 1.00 83.25 94 ILE A C 1
ATOM 702 O O . ILE A 1 94 ? -2.461 4.632 -29.949 1.00 83.25 94 ILE A O 1
ATOM 706 N N . ILE A 1 95 ? -4.214 3.823 -28.800 1.00 83.25 95 ILE A N 1
ATOM 707 C CA . ILE A 1 95 ? -3.406 3.037 -27.861 1.00 83.25 95 ILE A CA 1
ATOM 708 C C . ILE A 1 95 ? -2.785 1.857 -28.605 1.00 83.25 95 ILE A C 1
ATOM 710 O O . ILE A 1 95 ? -1.585 1.617 -28.467 1.00 83.25 95 ILE A O 1
ATOM 714 N N . GLN A 1 96 ? -3.577 1.186 -29.442 1.00 85.94 96 GLN A N 1
ATOM 715 C CA . GLN A 1 96 ? -3.122 0.092 -30.291 1.00 85.94 96 GLN A CA 1
ATOM 716 C C . GLN A 1 96 ? -1.987 0.530 -31.232 1.00 85.94 96 GLN A C 1
ATOM 718 O O . GLN A 1 96 ? -0.936 -0.105 -31.248 1.00 85.94 96 GLN A O 1
ATOM 723 N N . ASP A 1 97 ? -2.141 1.652 -31.933 1.00 86.31 97 ASP A N 1
ATOM 724 C CA . ASP A 1 97 ? -1.136 2.210 -32.842 1.00 86.31 97 ASP A CA 1
ATOM 725 C C . ASP A 1 97 ? 0.130 2.634 -32.085 1.00 86.31 97 ASP A C 1
ATOM 727 O O . ASP A 1 97 ? 1.250 2.378 -32.530 1.00 86.31 97 ASP A O 1
ATOM 731 N N . SER A 1 98 ? -0.024 3.235 -30.898 1.00 84.69 98 SER A N 1
ATOM 732 C CA . SER A 1 98 ? 1.118 3.610 -30.055 1.00 84.69 98 SER A CA 1
ATOM 733 C C . SER A 1 98 ? 1.905 2.395 -29.547 1.00 84.69 98 SER A C 1
ATOM 735 O O . SER A 1 98 ? 3.135 2.443 -29.495 1.00 84.69 98 SER A O 1
ATOM 737 N N . ALA A 1 99 ? 1.217 1.296 -29.216 1.00 86.19 99 ALA A N 1
ATOM 738 C CA . ALA A 1 99 ? 1.839 0.042 -28.808 1.00 86.19 99 ALA A CA 1
ATOM 739 C C . ALA A 1 99 ? 2.501 -0.667 -30.000 1.00 86.19 99 ALA A C 1
ATOM 741 O O . ALA A 1 99 ? 3.636 -1.121 -29.874 1.00 86.19 99 ALA A O 1
ATOM 742 N N . ALA A 1 100 ? 1.842 -0.704 -31.164 1.00 86.38 100 ALA A N 1
ATOM 743 C CA . ALA A 1 100 ? 2.403 -1.257 -32.397 1.00 86.38 100 ALA A CA 1
ATOM 744 C C . ALA A 1 100 ? 3.684 -0.536 -32.808 1.00 86.38 100 ALA A C 1
ATOM 746 O O . ALA A 1 100 ? 4.669 -1.181 -33.155 1.00 86.38 100 ALA A O 1
ATOM 747 N N . LEU A 1 101 ? 3.692 0.795 -32.728 1.00 86.38 101 LEU A N 1
ATOM 748 C CA . LEU A 1 101 ? 4.882 1.576 -33.016 1.00 86.38 101 LEU A CA 1
ATOM 749 C C . LEU A 1 101 ? 6.013 1.280 -32.028 1.00 86.38 101 LEU A C 1
ATOM 751 O O . LEU A 1 101 ? 7.150 1.111 -32.457 1.00 86.38 101 LEU A O 1
ATOM 755 N N . ALA A 1 102 ? 5.720 1.211 -30.727 1.00 86.81 102 ALA A N 1
ATOM 756 C CA . ALA A 1 102 ? 6.735 0.874 -29.733 1.00 86.81 102 ALA A CA 1
ATOM 757 C C . ALA A 1 102 ? 7.343 -0.510 -30.022 1.00 86.81 102 ALA A C 1
ATOM 759 O O . ALA A 1 102 ? 8.561 -0.643 -30.069 1.00 86.81 102 ALA A O 1
ATOM 760 N N . ILE A 1 103 ? 6.509 -1.517 -30.308 1.00 87.62 103 ILE A N 1
ATOM 761 C CA . ILE A 1 103 ? 6.960 -2.865 -30.692 1.00 87.62 103 ILE A CA 1
ATOM 762 C C . ILE A 1 103 ? 7.813 -2.809 -31.967 1.00 87.62 103 ILE A C 1
ATOM 764 O O . ILE A 1 103 ? 8.903 -3.373 -31.995 1.00 87.62 103 ILE A O 1
ATOM 768 N N . GLN A 1 104 ? 7.351 -2.102 -33.000 1.00 87.44 104 GLN A N 1
ATOM 769 C CA . GLN A 1 104 ? 8.059 -1.935 -34.271 1.00 87.44 104 GLN A CA 1
ATOM 770 C C . GLN A 1 104 ? 9.459 -1.339 -34.064 1.00 87.44 104 GLN A C 1
ATOM 772 O O . GLN A 1 104 ? 10.442 -1.878 -34.568 1.00 87.44 104 GLN A O 1
ATOM 777 N N . GLU A 1 105 ? 9.573 -0.226 -33.339 1.00 85.25 105 GLU A N 1
ATOM 778 C CA . GLU A 1 105 ? 10.858 0.447 -33.125 1.00 85.25 105 GLU A CA 1
ATOM 779 C C . GLU A 1 105 ? 11.804 -0.391 -32.254 1.00 85.25 105 GLU A C 1
ATOM 781 O O . GLU A 1 105 ? 12.989 -0.488 -32.562 1.00 85.25 105 GLU A O 1
ATOM 786 N N . LEU A 1 106 ? 11.292 -1.086 -31.233 1.00 85.62 106 LEU A N 1
ATOM 787 C CA . LEU A 1 106 ? 12.098 -1.997 -30.415 1.00 85.62 106 LEU A CA 1
ATOM 788 C C . LEU A 1 106 ? 12.620 -3.203 -31.210 1.00 85.62 106 LEU A C 1
ATOM 790 O O . LEU A 1 106 ? 13.781 -3.582 -31.061 1.00 85.62 106 LEU A O 1
ATOM 794 N N . LEU A 1 107 ? 11.799 -3.779 -32.094 1.00 84.88 107 LEU A N 1
ATOM 795 C CA . LEU A 1 107 ? 12.220 -4.862 -32.987 1.00 84.88 107 LEU A CA 1
ATOM 796 C C . LEU A 1 107 ? 13.293 -4.391 -33.980 1.00 84.88 107 LEU A C 1
ATOM 798 O O . LEU A 1 107 ? 14.254 -5.122 -34.221 1.00 84.88 107 LEU A O 1
ATOM 802 N N . LYS A 1 108 ? 13.193 -3.155 -34.492 1.00 84.44 108 LYS A N 1
ATOM 803 C CA . LYS A 1 108 ? 14.246 -2.549 -35.325 1.00 84.44 108 LYS A CA 1
ATOM 804 C C . LYS A 1 108 ? 15.550 -2.352 -34.554 1.00 84.44 108 LYS A C 1
ATOM 806 O O . LYS A 1 108 ? 16.607 -2.684 -35.082 1.00 84.44 108 LYS A O 1
ATOM 811 N N . ILE A 1 109 ? 15.485 -1.856 -33.315 1.00 82.50 109 ILE A N 1
ATOM 812 C CA . ILE A 1 109 ? 16.663 -1.677 -32.445 1.00 82.50 109 ILE A CA 1
ATOM 813 C C . ILE A 1 109 ? 17.358 -3.022 -32.179 1.00 82.50 109 ILE A C 1
ATOM 815 O O . ILE A 1 109 ? 18.588 -3.095 -32.165 1.00 82.50 109 ILE A O 1
ATOM 819 N N . ALA A 1 110 ? 16.582 -4.096 -32.018 1.00 79.81 110 ALA A N 1
ATOM 820 C CA . ALA A 1 110 ? 17.102 -5.448 -31.836 1.00 79.81 110 ALA A CA 1
ATOM 821 C C . ALA A 1 110 ? 17.647 -6.105 -33.121 1.00 79.81 110 ALA A C 1
ATOM 823 O O . ALA A 1 110 ? 18.299 -7.146 -33.039 1.00 79.81 110 ALA A O 1
ATOM 824 N N . GLY A 1 111 ? 17.395 -5.525 -34.301 1.00 77.06 111 GLY A N 1
ATOM 825 C CA . GLY A 1 111 ? 17.785 -6.103 -35.590 1.00 77.06 111 GLY A CA 1
ATOM 826 C C . GLY A 1 111 ? 16.867 -7.228 -36.085 1.00 77.06 111 GLY A C 1
ATOM 827 O O . GLY A 1 111 ? 17.301 -8.066 -36.872 1.00 77.06 111 GLY A O 1
ATOM 828 N N . CYS A 1 112 ? 15.614 -7.286 -35.624 1.00 75.75 112 CYS A N 1
ATOM 829 C CA . CYS A 1 112 ? 14.623 -8.238 -36.127 1.00 75.75 112 CYS A CA 1
ATOM 830 C C . CYS A 1 112 ? 14.089 -7.773 -37.494 1.00 75.75 112 CYS A C 1
ATOM 832 O O . CYS A 1 112 ? 13.430 -6.738 -37.591 1.00 75.75 112 CYS A O 1
ATOM 834 N N . GLU A 1 113 ? 14.357 -8.540 -38.551 1.00 70.06 113 GLU A N 1
ATOM 835 C CA . GLU A 1 113 ? 13.907 -8.239 -39.916 1.00 70.06 113 GLU A CA 1
ATOM 836 C C . GLU A 1 113 ? 12.578 -8.927 -40.273 1.00 70.06 113 GLU A C 1
ATOM 838 O O . GLU A 1 113 ? 12.220 -9.967 -39.723 1.00 70.06 113 GLU A O 1
ATOM 843 N N . ALA A 1 114 ? 11.876 -8.388 -41.276 1.00 61.66 114 ALA A N 1
ATOM 844 C CA . ALA A 1 114 ? 10.642 -8.960 -41.832 1.00 61.66 114 ALA A CA 1
ATOM 845 C C . ALA A 1 114 ? 10.802 -10.372 -42.436 1.00 61.66 114 ALA A C 1
ATOM 847 O O . ALA A 1 114 ? 9.812 -11.065 -42.650 1.00 61.66 114 ALA A O 1
ATOM 848 N N . SER A 1 115 ? 12.036 -10.810 -42.702 1.00 57.31 115 SER A N 1
ATOM 849 C CA . SER A 1 115 ? 12.374 -12.167 -43.156 1.00 57.31 115 SER A CA 1
ATOM 850 C C . SER A 1 115 ? 12.186 -13.241 -42.073 1.00 57.31 115 SER A C 1
ATOM 852 O O . SER A 1 115 ? 12.204 -14.427 -42.393 1.00 57.31 115 SER A O 1
ATOM 854 N N . LEU A 1 116 ? 11.995 -12.830 -40.813 1.00 58.66 116 LEU A N 1
ATOM 855 C CA . LEU A 1 116 ? 11.794 -13.695 -39.645 1.00 58.66 116 LEU A CA 1
ATOM 856 C C . LEU A 1 116 ? 10.322 -14.061 -39.391 1.00 58.66 116 LEU A C 1
ATOM 858 O O . LEU A 1 116 ? 10.038 -14.836 -38.476 1.00 58.66 116 LEU A O 1
ATOM 862 N N . ASP A 1 117 ? 9.388 -13.496 -40.163 1.00 57.31 117 ASP A N 1
ATOM 863 C CA . ASP A 1 117 ? 7.976 -13.873 -40.111 1.00 57.31 117 ASP A CA 1
ATOM 864 C C . ASP A 1 117 ? 7.763 -15.199 -40.857 1.00 57.31 117 ASP A C 1
ATOM 866 O O . ASP A 1 117 ? 7.905 -15.279 -42.083 1.00 57.31 117 ASP A O 1
ATOM 870 N N . ASP A 1 118 ? 7.382 -16.242 -40.117 1.00 58.16 118 ASP A N 1
ATOM 871 C CA . ASP A 1 118 ? 7.101 -17.577 -40.654 1.00 58.16 118 ASP A CA 1
ATOM 872 C C . ASP A 1 118 ? 6.018 -17.540 -41.762 1.00 58.16 118 ASP A C 1
ATOM 874 O O . ASP A 1 118 ? 6.040 -18.358 -42.687 1.00 58.16 118 ASP A O 1
ATOM 878 N N . ASN A 1 119 ? 5.119 -16.542 -41.753 1.00 53.47 119 ASN A N 1
ATOM 879 C CA . ASN A 1 119 ? 4.090 -16.354 -42.785 1.00 53.47 119 ASN A CA 1
ATOM 880 C C . ASN A 1 119 ? 4.648 -15.790 -44.107 1.00 53.47 119 ASN A C 1
ATOM 882 O O . ASN A 1 119 ? 4.152 -16.114 -45.194 1.00 53.47 119 ASN A O 1
ATOM 886 N N . VAL A 1 120 ? 5.709 -14.980 -44.041 1.00 50.47 120 VAL A N 1
ATOM 887 C CA . VAL A 1 120 ? 6.437 -14.481 -45.222 1.00 50.47 120 VAL A CA 1
ATOM 888 C C . VAL A 1 120 ? 7.290 -15.601 -45.820 1.00 50.47 120 VAL A C 1
ATOM 890 O O . VAL A 1 120 ? 7.358 -15.747 -47.042 1.00 50.47 120 VAL A O 1
ATOM 893 N N . VAL A 1 121 ? 7.865 -16.470 -44.985 1.00 46.53 121 VAL A N 1
ATOM 894 C CA . VAL A 1 121 ? 8.585 -17.667 -45.449 1.00 46.53 121 VAL A CA 1
ATOM 895 C C . VAL A 1 121 ? 7.626 -18.639 -46.150 1.00 46.53 121 VAL A C 1
ATOM 897 O O . VAL A 1 121 ? 7.944 -19.130 -47.236 1.00 46.53 121 VAL A O 1
ATOM 900 N N . ALA A 1 122 ? 6.418 -18.854 -45.619 1.00 40.78 122 ALA A N 1
ATOM 901 C CA . ALA A 1 122 ? 5.408 -19.719 -46.239 1.00 40.78 122 ALA A CA 1
ATOM 902 C C . ALA A 1 122 ? 4.878 -19.180 -47.586 1.00 40.78 122 ALA A C 1
ATOM 904 O O . ALA A 1 122 ? 4.715 -19.949 -48.536 1.00 40.78 122 ALA A O 1
ATOM 905 N N . SER A 1 123 ? 4.673 -17.865 -47.710 1.00 42.25 123 SER A N 1
ATOM 906 C CA . SER A 1 123 ? 4.216 -17.228 -48.959 1.00 42.25 123 SER A CA 1
ATOM 907 C C . SER A 1 123 ? 5.322 -17.097 -50.019 1.00 42.25 123 SER A C 1
ATOM 909 O O . SER A 1 123 ? 5.059 -17.229 -51.216 1.00 42.25 123 SER A O 1
ATOM 911 N N . THR A 1 124 ? 6.584 -16.944 -49.610 1.00 38.25 124 THR A N 1
ATOM 912 C CA . THR A 1 124 ? 7.729 -16.902 -50.542 1.00 38.25 124 THR A CA 1
ATOM 913 C C . THR A 1 124 ? 8.107 -18.301 -51.055 1.00 38.25 124 THR A C 1
ATOM 915 O O . THR A 1 124 ? 8.589 -18.448 -52.181 1.00 38.25 124 THR A O 1
ATOM 918 N N . SER A 1 125 ? 7.804 -19.353 -50.285 1.00 37.16 125 SER A N 1
ATOM 919 C CA . SER A 1 125 ? 8.066 -20.755 -50.652 1.00 37.16 125 SER A CA 1
ATOM 920 C C . SER A 1 125 ? 7.215 -21.274 -51.818 1.00 37.16 125 SER A C 1
ATOM 922 O O . SER A 1 125 ? 7.579 -22.274 -52.433 1.00 37.16 125 SER A O 1
ATOM 924 N N . GLN A 1 126 ? 6.104 -20.610 -52.162 1.00 38.00 126 GLN A N 1
ATOM 925 C CA . GLN A 1 126 ? 5.226 -21.043 -53.258 1.00 38.00 126 GLN A CA 1
ATOM 926 C C . GLN A 1 126 ? 5.505 -20.358 -54.607 1.00 38.00 126 GLN A C 1
ATOM 928 O O . GLN A 1 126 ? 4.928 -20.773 -55.611 1.00 38.00 126 GLN A O 1
ATOM 933 N N . THR A 1 127 ? 6.429 -19.385 -54.686 1.00 33.69 127 THR A N 1
ATOM 934 C CA . THR A 1 127 ? 6.611 -18.597 -55.927 1.00 33.69 127 THR A CA 1
ATOM 935 C C . THR A 1 127 ? 8.042 -18.408 -56.428 1.00 33.69 127 THR A C 1
ATOM 937 O O . THR A 1 127 ? 8.259 -17.587 -57.316 1.00 33.69 127 THR A O 1
ATOM 940 N N . ILE A 1 128 ? 9.033 -19.170 -55.951 1.00 35.75 128 ILE A N 1
ATOM 941 C CA . ILE A 1 128 ? 10.380 -19.140 -56.552 1.00 35.75 128 ILE A CA 1
ATOM 942 C C . ILE A 1 128 ? 10.927 -20.559 -56.726 1.00 35.75 128 ILE A C 1
ATOM 944 O O . ILE A 1 128 ? 11.744 -21.061 -55.957 1.00 35.75 128 ILE A O 1
ATOM 948 N N . GLY A 1 129 ? 10.520 -21.197 -57.824 1.00 29.12 129 GLY A N 1
ATOM 949 C CA . GLY A 1 129 ? 11.363 -22.201 -58.457 1.00 29.12 129 GLY A CA 1
ATOM 950 C C . GLY A 1 129 ? 12.694 -21.556 -58.854 1.00 29.12 129 GLY A C 1
ATOM 951 O O . GLY A 1 129 ? 12.708 -20.566 -59.577 1.00 29.12 129 GLY A O 1
ATOM 952 N N . LYS A 1 130 ? 13.802 -22.112 -58.346 1.00 34.44 130 LYS A N 1
ATOM 953 C CA . LYS A 1 130 ? 15.188 -21.956 -58.829 1.00 34.44 130 LYS A CA 1
ATOM 954 C C . LYS A 1 130 ? 15.478 -20.653 -59.597 1.00 34.44 130 LYS A C 1
ATOM 956 O O . LYS A 1 130 ? 15.517 -20.645 -60.827 1.00 34.44 130 LYS A O 1
ATOM 961 N N . ARG A 1 131 ? 15.872 -19.592 -58.891 1.00 23.28 131 ARG A N 1
ATOM 962 C CA . ARG A 1 131 ? 16.791 -18.606 -59.478 1.00 23.28 131 ARG A CA 1
ATOM 963 C C . ARG A 1 131 ? 17.815 -18.146 -58.455 1.00 23.28 131 ARG A C 1
ATOM 965 O O . ARG A 1 131 ? 17.568 -17.292 -57.615 1.00 23.28 131 ARG A O 1
ATOM 972 N N . LEU A 1 132 ? 18.985 -18.764 -58.565 1.00 31.45 132 LEU A N 1
ATOM 973 C CA . LEU A 1 132 ? 20.228 -18.377 -57.920 1.00 31.45 132 LEU A CA 1
ATOM 974 C C . LEU A 1 132 ? 20.671 -17.024 -58.507 1.00 31.45 132 LEU A C 1
ATOM 976 O O . LEU A 1 132 ? 21.474 -16.976 -59.435 1.00 31.45 132 LEU A O 1
ATOM 980 N N . VAL A 1 133 ? 20.098 -15.921 -58.024 1.00 26.58 133 VAL A N 1
ATOM 981 C CA . VAL A 1 133 ? 20.592 -14.579 -58.349 1.00 26.58 133 VAL A CA 1
ATOM 982 C C . VAL A 1 133 ? 21.725 -14.272 -57.377 1.00 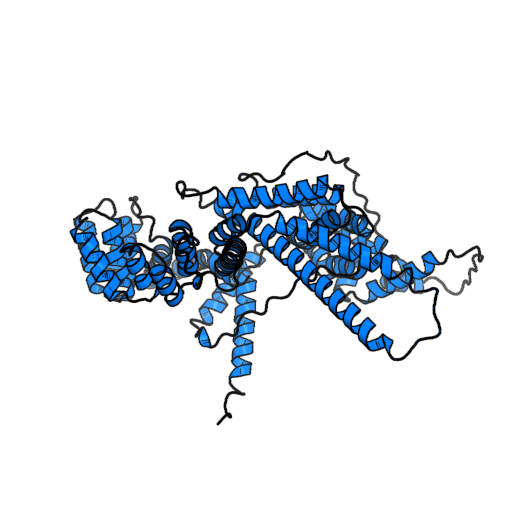26.58 133 VAL A C 1
ATOM 984 O O . VAL A 1 133 ? 21.512 -13.833 -56.252 1.00 26.58 133 VAL A O 1
ATOM 987 N N . LYS A 1 134 ? 22.952 -14.556 -57.820 1.00 27.27 134 LYS A N 1
ATOM 988 C CA . LYS A 1 134 ? 24.168 -13.988 -57.235 1.00 27.27 134 LYS A CA 1
ATOM 989 C C . LYS A 1 134 ? 24.121 -12.471 -57.456 1.00 27.27 134 LYS A C 1
ATOM 991 O O . LYS A 1 134 ? 24.302 -12.030 -58.588 1.00 27.27 134 LYS A O 1
ATOM 996 N N . LEU A 1 135 ? 23.882 -11.691 -56.403 1.00 26.53 135 LEU A N 1
ATOM 997 C CA . LEU A 1 135 ? 24.301 -10.287 -56.361 1.00 26.53 135 LEU A CA 1
ATOM 998 C C . LEU A 1 135 ? 25.726 -10.207 -55.777 1.00 26.53 135 LEU A C 1
ATOM 1000 O O . LEU A 1 135 ? 26.110 -11.082 -54.997 1.00 26.53 135 LEU A O 1
ATOM 1004 N N . PRO A 1 136 ? 26.540 -9.228 -56.207 1.00 26.44 136 PRO A N 1
ATOM 1005 C CA . PRO A 1 136 ? 27.985 -9.275 -56.067 1.00 26.44 136 PRO A CA 1
ATOM 1006 C C . PRO A 1 136 ? 28.436 -8.989 -54.635 1.00 26.44 136 PRO A C 1
ATOM 1008 O O . PRO A 1 136 ? 27.897 -8.136 -53.935 1.00 26.44 136 PRO A O 1
ATOM 1011 N N . VAL A 1 137 ? 29.484 -9.708 -54.241 1.00 35.28 137 VAL A N 1
ATOM 1012 C CA . VAL A 1 137 ? 30.287 -9.466 -53.046 1.00 35.28 137 VAL A CA 1
ATOM 1013 C C . VAL A 1 137 ? 30.951 -8.097 -53.189 1.00 35.28 137 VAL A C 1
ATOM 1015 O O . VAL A 1 137 ? 31.922 -7.951 -53.927 1.00 35.28 137 VAL A O 1
ATOM 1018 N N . SER A 1 138 ? 30.443 -7.094 -52.480 1.00 29.47 138 SER A N 1
ATOM 1019 C CA . SER A 1 138 ? 31.175 -5.855 -52.228 1.00 29.47 138 SER A CA 1
ATOM 1020 C C . SER A 1 138 ? 31.003 -5.451 -50.768 1.00 29.47 138 SER A C 1
ATOM 1022 O O . SER A 1 138 ? 29.947 -4.970 -50.373 1.00 29.47 138 SER A O 1
ATOM 1024 N N . VAL A 1 139 ? 32.074 -5.692 -50.005 1.00 34.84 139 VAL A N 1
ATOM 1025 C CA . VAL A 1 139 ? 32.397 -5.134 -48.681 1.00 34.84 139 VAL A CA 1
ATOM 1026 C C . VAL A 1 139 ? 31.271 -5.267 -47.647 1.00 34.84 139 VAL A C 1
ATOM 1028 O O . VAL A 1 139 ? 30.563 -4.316 -47.332 1.00 34.84 139 VAL A O 1
ATOM 1031 N N . VAL A 1 140 ? 31.132 -6.477 -47.093 1.00 36.88 140 VAL A N 1
ATOM 1032 C CA . VAL A 1 140 ? 30.331 -6.721 -45.887 1.00 36.88 140 VAL A CA 1
ATOM 1033 C C . VAL A 1 140 ? 31.064 -6.093 -44.707 1.00 36.88 140 VAL A C 1
ATOM 1035 O O . VAL A 1 140 ? 32.060 -6.622 -44.215 1.00 36.88 140 VAL A O 1
ATOM 1038 N N . ASP A 1 141 ? 30.569 -4.939 -44.285 1.00 36.66 141 ASP A N 1
ATOM 1039 C CA . ASP A 1 141 ? 30.883 -4.337 -43.000 1.00 36.66 141 ASP A CA 1
ATOM 1040 C C . ASP A 1 141 ? 30.388 -5.306 -41.905 1.00 36.66 141 ASP A C 1
ATOM 1042 O O . ASP A 1 141 ? 29.195 -5.616 -41.835 1.00 36.66 141 ASP A O 1
ATOM 1046 N N . GLY A 1 142 ? 31.296 -5.857 -41.092 1.00 38.72 142 GLY A N 1
ATOM 1047 C CA . GLY A 1 142 ? 31.033 -6.994 -40.187 1.00 38.72 142 GLY A CA 1
ATOM 1048 C C . GLY A 1 142 ? 29.893 -6.798 -39.172 1.00 38.72 142 GLY A C 1
ATOM 1049 O O . GLY A 1 142 ? 29.410 -7.772 -38.598 1.00 38.72 142 GLY A O 1
ATOM 1050 N N . LYS A 1 143 ? 29.406 -5.562 -39.004 1.00 45.69 143 LYS A N 1
ATOM 1051 C CA . LYS A 1 143 ? 28.290 -5.185 -38.122 1.00 45.69 143 LYS A CA 1
ATOM 1052 C C . LYS A 1 143 ? 26.913 -5.686 -38.582 1.00 45.69 143 LYS A C 1
ATOM 1054 O O . LYS A 1 143 ? 26.067 -5.955 -37.734 1.00 45.69 143 LYS A O 1
ATOM 1059 N N . TYR A 1 144 ? 26.665 -5.834 -39.887 1.00 48.28 144 TYR A N 1
ATOM 1060 C CA . TYR A 1 144 ? 25.332 -6.223 -40.389 1.00 48.28 144 TYR A CA 1
ATOM 1061 C C . TYR A 1 144 ? 24.990 -7.694 -40.100 1.00 48.28 144 TYR A C 1
ATOM 1063 O O . TYR A 1 144 ? 23.865 -8.015 -39.723 1.00 48.28 144 TYR A O 1
ATOM 1071 N N . THR A 1 145 ? 25.972 -8.590 -40.198 1.00 52.16 145 THR A N 1
ATOM 1072 C CA . THR A 1 145 ? 25.811 -10.024 -39.906 1.00 52.16 145 THR A CA 1
ATOM 1073 C C . THR A 1 145 ? 25.639 -10.329 -38.413 1.00 52.16 145 THR A C 1
ATOM 1075 O O . THR A 1 145 ? 24.919 -11.263 -38.061 1.00 52.16 145 THR A O 1
ATOM 1078 N N . GLU A 1 146 ? 26.247 -9.538 -37.521 1.00 56.28 146 GLU A N 1
ATOM 1079 C CA . GLU A 1 146 ? 26.039 -9.670 -36.069 1.00 56.28 146 GLU A CA 1
ATOM 1080 C C . GLU A 1 146 ? 24.647 -9.192 -35.635 1.00 56.28 146 GLU A C 1
ATOM 1082 O O . GLU A 1 146 ? 24.004 -9.865 -34.825 1.00 56.28 146 GLU A O 1
ATOM 1087 N N . LEU A 1 147 ? 24.145 -8.088 -36.208 1.00 57.50 147 LEU A N 1
ATOM 1088 C CA . LEU A 1 147 ? 22.794 -7.584 -35.928 1.00 57.50 147 LEU A CA 1
ATOM 1089 C C . LEU A 1 147 ? 21.705 -8.593 -36.318 1.00 57.50 147 LEU A C 1
ATOM 1091 O O . LEU A 1 147 ? 20.769 -8.812 -35.552 1.00 57.50 147 LEU A O 1
ATOM 1095 N N . GLN A 1 148 ? 21.855 -9.256 -37.466 1.00 59.72 148 GLN A N 1
ATOM 1096 C CA . GLN A 1 148 ? 20.892 -10.258 -37.929 1.00 59.72 148 GLN A CA 1
ATOM 1097 C C . GLN A 1 148 ? 20.897 -11.514 -37.034 1.00 59.72 148 GLN A C 1
ATOM 1099 O O . GLN A 1 148 ? 19.847 -12.074 -36.713 1.00 59.72 148 GLN A O 1
ATOM 1104 N N . GLY A 1 149 ? 22.076 -11.922 -36.546 1.00 65.81 149 GLY A N 1
ATOM 1105 C CA . GLY A 1 149 ? 22.209 -13.000 -35.561 1.00 65.81 149 GLY A CA 1
ATOM 1106 C C . GLY A 1 149 ? 21.620 -12.648 -34.188 1.00 65.81 149 GLY A C 1
ATOM 1107 O O . GLY A 1 149 ? 21.035 -13.514 -33.533 1.00 65.81 149 GLY A O 1
ATOM 1108 N N . ARG A 1 150 ? 21.739 -11.385 -33.758 1.00 77.88 150 ARG A N 1
ATOM 1109 C CA . ARG A 1 150 ? 21.136 -10.854 -32.523 1.00 77.88 150 ARG A CA 1
ATOM 1110 C C . ARG A 1 150 ? 19.606 -10.864 -32.597 1.00 77.88 150 ARG A C 1
ATOM 1112 O O . ARG A 1 150 ? 18.970 -11.438 -31.710 1.00 77.88 150 ARG A O 1
ATOM 1119 N N . GLY A 1 151 ? 19.033 -10.347 -33.686 1.00 77.25 151 GLY A N 1
ATOM 1120 C CA . GLY A 1 151 ? 17.586 -10.333 -33.918 1.00 77.25 151 GLY A CA 1
ATOM 1121 C C . GLY A 1 151 ? 16.972 -11.735 -33.924 1.00 77.25 151 GLY A C 1
ATOM 1122 O O . GLY A 1 151 ? 15.974 -11.980 -33.248 1.00 77.25 151 GLY A O 1
ATOM 1123 N N . GLN A 1 152 ? 17.618 -12.705 -34.581 1.00 77.31 152 GLN A N 1
ATOM 1124 C CA . GLN A 1 152 ? 17.156 -14.100 -34.585 1.00 77.31 152 GLN A CA 1
ATOM 1125 C C . GLN A 1 152 ? 17.160 -14.732 -33.182 1.00 77.31 152 GLN A C 1
ATOM 1127 O O . GLN A 1 152 ? 16.223 -15.450 -32.820 1.00 77.31 152 GLN A O 1
ATOM 1132 N N . ARG A 1 153 ? 18.207 -14.487 -32.379 1.00 81.38 153 ARG A N 1
ATOM 1133 C CA . ARG A 1 153 ? 18.292 -15.000 -30.999 1.00 81.38 153 ARG A CA 1
ATOM 1134 C C . ARG A 1 153 ? 17.175 -14.432 -30.132 1.00 81.38 153 ARG A C 1
ATOM 1136 O O . ARG A 1 153 ? 16.559 -15.185 -29.383 1.00 81.38 153 ARG A O 1
ATOM 1143 N N . LEU A 1 154 ? 16.894 -13.136 -30.263 1.00 81.88 154 LEU A N 1
ATOM 1144 C CA . LEU A 1 154 ? 15.807 -12.486 -29.540 1.00 81.88 154 LEU A CA 1
ATOM 1145 C C . LEU A 1 154 ? 14.437 -12.999 -29.999 1.00 81.88 154 LEU A C 1
ATOM 1147 O O . LEU A 1 154 ? 13.614 -13.365 -29.163 1.00 81.88 154 LEU A O 1
ATOM 1151 N N . TRP A 1 155 ? 14.216 -13.107 -31.314 1.00 82.31 155 TRP A N 1
ATOM 1152 C CA . TRP A 1 155 ? 12.967 -13.618 -31.881 1.00 82.31 155 TRP A CA 1
ATOM 1153 C C . TRP A 1 155 ? 12.639 -15.015 -31.353 1.00 82.31 155 TRP A C 1
ATOM 1155 O O . TRP A 1 155 ? 11.509 -15.294 -30.960 1.00 82.31 155 TRP A O 1
ATOM 1165 N N . ASN A 1 156 ? 13.644 -15.886 -31.252 1.00 84.56 156 ASN A N 1
ATOM 1166 C CA . ASN A 1 156 ? 13.481 -17.245 -30.741 1.00 84.56 156 ASN A CA 1
ATOM 1167 C C . ASN A 1 156 ? 13.093 -17.317 -29.257 1.00 84.56 156 ASN A C 1
ATOM 1169 O O . ASN A 1 156 ? 12.534 -18.333 -28.849 1.00 84.56 156 ASN A O 1
ATOM 1173 N N . ARG A 1 157 ? 13.334 -16.266 -28.462 1.00 86.94 157 ARG A N 1
ATOM 1174 C CA . ARG A 1 157 ? 12.921 -16.219 -27.050 1.00 86.94 157 ARG A CA 1
ATOM 1175 C C . ARG A 1 157 ? 11.424 -15.974 -26.878 1.00 86.94 157 ARG A C 1
ATOM 1177 O O . ARG A 1 157 ? 10.871 -16.349 -25.847 1.00 86.94 157 ARG A O 1
ATOM 1184 N N . PHE A 1 158 ? 10.757 -15.337 -27.843 1.00 86.00 158 PHE A N 1
ATOM 1185 C CA . PHE A 1 158 ? 9.322 -15.072 -27.739 1.00 86.00 158 PHE A CA 1
ATOM 1186 C C . PHE A 1 158 ? 8.507 -16.364 -27.847 1.00 86.00 158 PHE A C 1
ATOM 1188 O O . PHE A 1 158 ? 8.798 -17.241 -28.664 1.00 86.00 158 PHE A O 1
ATOM 1195 N N . SER A 1 159 ? 7.440 -16.461 -27.048 1.00 87.56 159 SER A N 1
ATOM 1196 C CA . SER A 1 159 ? 6.463 -17.543 -27.181 1.00 87.56 159 SER A CA 1
ATOM 1197 C C . SER A 1 159 ? 5.740 -17.450 -28.524 1.00 87.56 159 SER A C 1
ATOM 1199 O O . SER A 1 159 ? 5.586 -16.359 -29.077 1.00 87.56 159 SER A O 1
ATOM 1201 N N . SER A 1 160 ? 5.252 -18.585 -29.033 1.00 83.75 160 SER A N 1
ATOM 1202 C CA . SER A 1 160 ? 4.465 -18.643 -30.276 1.00 83.75 160 SER A CA 1
ATOM 1203 C C . SER A 1 160 ? 3.297 -17.654 -30.265 1.00 83.75 160 SER A C 1
ATOM 1205 O O . SER A 1 160 ? 3.114 -16.899 -31.212 1.00 83.75 160 SER A O 1
ATOM 1207 N N . TYR A 1 161 ? 2.595 -17.570 -29.135 1.00 85.62 161 TYR A N 1
ATOM 1208 C CA . TYR A 1 161 ? 1.509 -16.618 -28.919 1.00 85.62 161 TYR A CA 1
ATOM 1209 C C . TYR A 1 161 ? 1.930 -15.153 -29.114 1.00 85.62 161 TYR A C 1
ATOM 1211 O O . TYR A 1 161 ? 1.222 -14.384 -29.755 1.00 85.62 161 TYR A O 1
ATOM 1219 N N . VAL A 1 162 ? 3.077 -14.741 -28.562 1.00 85.12 162 VAL A N 1
ATOM 1220 C CA . VAL A 1 162 ? 3.553 -13.357 -28.712 1.00 85.12 162 VAL A CA 1
ATOM 1221 C C . VAL A 1 162 ? 4.033 -13.107 -30.140 1.00 85.12 162 VAL A C 1
ATOM 1223 O O . VAL A 1 162 ? 3.750 -12.039 -30.674 1.00 85.12 162 VAL A O 1
ATOM 1226 N N . LYS A 1 163 ? 4.684 -14.088 -30.780 1.00 85.12 163 LYS A N 1
ATOM 1227 C CA . LYS A 1 163 ? 5.131 -13.994 -32.180 1.00 85.12 163 LYS A CA 1
ATOM 1228 C C . LYS A 1 163 ? 3.981 -13.695 -33.139 1.00 85.12 163 LYS A C 1
ATOM 1230 O O . LYS A 1 163 ? 4.117 -12.795 -33.957 1.00 85.12 163 LYS A O 1
ATOM 1235 N N . GLU A 1 164 ? 2.842 -14.372 -32.994 1.00 84.62 164 GLU A N 1
ATOM 1236 C CA . GLU A 1 164 ? 1.644 -14.111 -33.811 1.00 84.62 164 GLU A CA 1
ATOM 1237 C C . GLU A 1 164 ? 1.140 -12.667 -33.674 1.00 84.62 164 GLU A C 1
ATOM 1239 O O . GLU A 1 164 ? 0.684 -12.065 -34.643 1.00 84.62 164 GLU A O 1
ATOM 1244 N N . ILE A 1 165 ? 1.249 -12.094 -32.473 1.00 83.25 165 ILE A N 1
ATOM 1245 C CA . ILE A 1 165 ? 0.790 -10.732 -32.185 1.00 83.25 165 ILE A CA 1
ATOM 1246 C C . ILE A 1 165 ? 1.734 -9.685 -32.786 1.00 83.25 165 ILE A C 1
ATOM 1248 O O . ILE A 1 165 ? 1.270 -8.666 -33.293 1.00 83.25 165 ILE A O 1
ATOM 1252 N N . ILE A 1 166 ? 3.048 -9.915 -32.708 1.00 85.31 166 ILE A N 1
ATOM 1253 C CA . ILE A 1 166 ? 4.065 -8.927 -33.101 1.00 85.31 166 ILE A CA 1
ATOM 1254 C C . ILE A 1 166 ? 4.541 -9.074 -34.551 1.00 85.31 166 ILE A C 1
ATOM 1256 O O . ILE A 1 166 ? 5.151 -8.142 -35.069 1.00 85.31 166 ILE A O 1
ATOM 1260 N N . ALA A 1 167 ? 4.269 -10.199 -35.221 1.00 81.81 167 ALA A N 1
ATOM 1261 C CA . ALA A 1 167 ? 4.666 -10.433 -36.614 1.00 81.81 167 ALA A CA 1
ATOM 1262 C C . ALA A 1 167 ? 4.233 -9.306 -37.579 1.00 81.81 167 ALA A C 1
ATOM 1264 O O . ALA A 1 167 ? 5.076 -8.837 -38.348 1.00 81.81 167 ALA A O 1
ATOM 1265 N N . PRO A 1 168 ? 3.005 -8.748 -37.493 1.00 83.12 168 PRO A N 1
ATOM 1266 C CA . PRO A 1 168 ? 2.613 -7.610 -38.329 1.00 83.12 168 PRO A CA 1
ATOM 1267 C C . PRO A 1 168 ? 3.486 -6.360 -38.115 1.00 83.12 168 PRO A C 1
ATOM 1269 O O . PRO A 1 168 ? 3.704 -5.586 -39.047 1.00 83.12 168 PRO A O 1
ATOM 1272 N N . CYS A 1 169 ? 4.036 -6.170 -36.910 1.00 79.75 169 CYS A N 1
ATOM 1273 C CA . CYS A 1 169 ? 4.886 -5.027 -36.569 1.00 79.75 169 CYS A CA 1
ATOM 1274 C C . CYS A 1 169 ? 6.300 -5.109 -37.174 1.00 79.75 169 CYS A C 1
ATOM 1276 O O . CYS A 1 169 ? 7.010 -4.106 -37.174 1.00 79.75 169 CYS A O 1
ATOM 1278 N N . LEU A 1 170 ? 6.716 -6.263 -37.716 1.00 77.19 170 LEU A N 1
ATOM 1279 C CA . LEU A 1 170 ? 7.990 -6.400 -38.439 1.00 77.19 170 LEU A CA 1
ATOM 1280 C C . LEU A 1 170 ? 7.963 -5.716 -39.814 1.00 77.19 170 LEU A C 1
ATOM 1282 O O . LEU A 1 170 ? 9.004 -5.321 -40.337 1.00 77.19 170 LEU A O 1
ATOM 1286 N N . THR A 1 171 ? 6.776 -5.582 -40.412 1.00 72.06 171 THR A N 1
ATOM 1287 C CA . THR A 1 171 ? 6.589 -5.005 -41.755 1.00 72.06 171 THR A CA 1
ATOM 1288 C C . THR A 1 171 ? 5.987 -3.600 -41.726 1.00 72.06 171 THR A C 1
ATOM 1290 O O . THR A 1 171 ? 6.011 -2.894 -42.741 1.00 72.06 171 THR A O 1
ATOM 1293 N N . SER A 1 172 ? 5.471 -3.163 -40.573 1.00 75.38 172 SER A N 1
ATOM 1294 C CA . SER A 1 172 ? 4.816 -1.867 -40.427 1.00 75.38 172 SER A CA 1
ATOM 1295 C C . SER A 1 172 ? 5.799 -0.690 -40.506 1.00 75.38 172 SER A C 1
ATOM 1297 O O . SER A 1 172 ? 6.989 -0.795 -40.198 1.00 75.38 172 SER A O 1
ATOM 1299 N N . ARG A 1 173 ? 5.291 0.470 -40.945 1.00 71.12 173 ARG A N 1
ATOM 1300 C CA . ARG A 1 173 ? 6.062 1.714 -41.138 1.00 71.12 173 ARG A CA 1
ATOM 1301 C C . ARG A 1 173 ? 5.462 2.896 -40.378 1.00 71.12 173 ARG A C 1
ATOM 1303 O O . ARG A 1 173 ? 5.453 4.016 -40.883 1.00 71.12 173 ARG A O 1
ATOM 1310 N N . PHE A 1 174 ? 4.933 2.656 -39.182 1.00 69.88 174 PHE A N 1
ATOM 1311 C CA . PHE A 1 174 ? 4.403 3.736 -38.355 1.00 69.88 174 PHE A CA 1
ATOM 1312 C C . PHE A 1 174 ? 5.523 4.711 -37.970 1.00 69.88 174 PHE A C 1
ATOM 1314 O O . PHE A 1 174 ? 6.658 4.294 -37.731 1.00 69.88 174 PHE A O 1
ATOM 1321 N N . GLN A 1 175 ? 5.199 6.003 -37.910 1.00 67.12 175 GLN A N 1
ATOM 1322 C CA . GLN A 1 175 ? 6.084 7.069 -37.441 1.00 67.12 175 GLN A CA 1
ATOM 1323 C C . GLN A 1 175 ? 5.279 8.036 -36.571 1.00 67.12 175 GLN A C 1
ATOM 1325 O O . GLN A 1 175 ? 4.165 8.416 -36.926 1.00 67.12 175 GLN A O 1
ATOM 1330 N N . LEU A 1 176 ? 5.842 8.449 -35.434 1.00 63.84 176 LEU A N 1
ATOM 1331 C CA . LEU A 1 176 ? 5.269 9.524 -34.620 1.00 63.84 176 LEU A CA 1
ATOM 1332 C C . LEU A 1 176 ? 5.826 10.879 -35.073 1.00 63.84 176 LEU A C 1
ATOM 1334 O O . LEU A 1 176 ? 7.042 10.982 -35.255 1.00 63.84 176 LEU A O 1
ATOM 1338 N N . PRO A 1 177 ? 4.994 11.935 -35.146 1.00 58.66 177 PRO A N 1
ATOM 1339 C CA . PRO A 1 177 ? 5.482 13.302 -35.280 1.00 58.66 177 PRO A CA 1
ATOM 1340 C C . PRO A 1 177 ? 6.469 13.623 -34.151 1.00 58.66 177 PRO A C 1
ATOM 1342 O O . PRO A 1 177 ? 6.165 13.414 -32.973 1.00 58.66 177 PRO A O 1
ATOM 1345 N N . SER A 1 178 ? 7.662 14.116 -34.491 1.00 52.72 178 SER A N 1
ATOM 1346 C CA . SER A 1 178 ? 8.618 14.602 -33.497 1.00 52.72 178 SER A CA 1
ATOM 1347 C C . SER A 1 178 ? 8.109 15.924 -32.929 1.00 52.72 178 SER A C 1
ATOM 1349 O O . SER A 1 178 ? 8.239 16.972 -33.560 1.00 52.72 178 SER A O 1
ATOM 1351 N N . VAL A 1 179 ? 7.501 15.884 -31.749 1.00 54.59 179 VAL A N 1
ATOM 1352 C CA . VAL A 1 179 ? 7.182 17.109 -31.016 1.00 54.59 179 VAL A CA 1
ATOM 1353 C C . VAL A 1 179 ? 8.470 17.590 -30.352 1.00 54.59 179 VAL A C 1
ATOM 1355 O O . VAL A 1 179 ? 9.118 16.832 -29.635 1.00 54.59 179 VAL A O 1
ATOM 1358 N N . SER A 1 180 ? 8.869 18.830 -30.634 1.00 47.75 180 SER A N 1
ATOM 1359 C CA . SER A 1 180 ? 9.942 19.515 -29.916 1.00 47.75 180 SER A CA 1
ATOM 1360 C C . SER A 1 180 ? 9.467 19.796 -28.490 1.00 47.75 180 SER A C 1
ATOM 1362 O O . SER A 1 180 ? 8.574 20.621 -28.286 1.00 47.75 180 SER A O 1
ATOM 1364 N N . ASP A 1 181 ? 10.021 19.080 -27.517 1.00 50.41 181 ASP A N 1
ATOM 1365 C CA . ASP A 1 181 ? 9.621 19.200 -26.119 1.00 50.41 181 ASP A CA 1
ATOM 1366 C C . ASP A 1 181 ? 10.254 20.442 -25.474 1.00 50.41 181 ASP A C 1
ATOM 1368 O O . ASP A 1 181 ? 11.473 20.590 -25.420 1.00 50.41 181 ASP A O 1
ATOM 1372 N N . SER A 1 182 ? 9.421 21.339 -24.944 1.00 50.22 182 SER A N 1
ATOM 1373 C CA . SER A 1 182 ? 9.867 22.390 -24.029 1.00 50.22 182 SER A CA 1
ATOM 1374 C C . SER A 1 182 ? 10.093 21.775 -22.645 1.00 50.22 182 SER A C 1
ATOM 1376 O O . SER A 1 182 ? 9.132 21.390 -21.970 1.00 50.22 182 SER A O 1
ATOM 1378 N N . THR A 1 183 ? 11.346 21.674 -22.212 1.00 55.66 183 THR A N 1
ATOM 1379 C CA . THR A 1 183 ? 11.702 21.221 -20.864 1.00 55.66 183 THR A CA 1
ATOM 1380 C C . THR A 1 183 ? 11.351 22.309 -19.851 1.00 55.66 183 THR A C 1
ATOM 1382 O O . THR A 1 183 ? 11.952 23.381 -19.851 1.00 55.66 183 THR A O 1
ATOM 1385 N N . SER A 1 184 ? 10.368 22.061 -18.984 1.00 58.69 184 SER A N 1
ATOM 1386 C CA . SER A 1 184 ? 10.107 22.941 -17.842 1.00 58.69 184 SER A CA 1
ATOM 1387 C C . SER A 1 184 ? 11.233 22.805 -16.816 1.00 58.69 184 SER A C 1
ATOM 1389 O O . SER A 1 184 ? 11.530 21.689 -16.373 1.00 58.69 184 SER A O 1
ATOM 1391 N N . SER A 1 185 ? 11.833 23.926 -16.420 1.00 58.78 185 SER A N 1
ATOM 1392 C CA . SER A 1 185 ? 12.744 23.998 -15.278 1.00 58.78 185 SER A CA 1
ATOM 1393 C C . SER A 1 185 ? 11.964 23.863 -13.961 1.00 58.78 185 SER A C 1
ATOM 1395 O O . SER A 1 185 ? 10.865 24.402 -13.822 1.00 58.78 185 SER A O 1
ATOM 1397 N N . GLY A 1 186 ? 12.525 23.115 -13.005 1.00 67.56 186 GLY A N 1
ATOM 1398 C CA . GLY A 1 186 ? 11.944 22.872 -11.678 1.00 67.56 186 GLY A CA 1
ATOM 1399 C C . GLY A 1 186 ? 11.189 21.540 -11.507 1.00 67.56 186 GLY A C 1
ATOM 1400 O O . GLY A 1 186 ? 11.120 20.735 -12.455 1.00 67.56 186 GLY A O 1
ATOM 1401 N N . PRO A 1 187 ? 10.649 21.303 -10.292 1.00 77.69 187 PRO A N 1
ATOM 1402 C CA . PRO A 1 187 ? 9.895 20.102 -9.958 1.00 77.69 187 PRO A CA 1
ATOM 1403 C C . PRO A 1 187 ? 8.516 20.100 -10.631 1.00 77.69 187 PRO A C 1
ATOM 1405 O O . PRO A 1 187 ? 7.817 21.115 -10.707 1.00 77.69 187 PRO A O 1
ATOM 1408 N N . ILE A 1 188 ? 8.130 18.938 -11.145 1.00 83.44 188 ILE A N 1
ATOM 1409 C CA . ILE A 1 188 ? 6.866 18.678 -11.835 1.00 83.44 188 ILE A CA 1
ATOM 1410 C C . ILE A 1 188 ? 5.756 18.425 -10.812 1.00 83.44 188 ILE A C 1
ATOM 1412 O O . ILE A 1 188 ? 4.607 18.828 -11.029 1.00 83.44 188 ILE A O 1
ATOM 1416 N N . TYR A 1 189 ? 6.086 17.749 -9.713 1.00 81.94 189 TYR A N 1
ATOM 1417 C CA . TYR A 1 189 ? 5.135 17.358 -8.690 1.00 81.94 189 TYR A CA 1
ATOM 1418 C C . TYR A 1 189 ? 4.448 18.560 -8.045 1.00 81.94 189 TYR A C 1
ATOM 1420 O O . TYR A 1 189 ? 5.057 19.566 -7.675 1.00 81.94 189 TYR A O 1
ATOM 1428 N N . ARG A 1 190 ? 3.132 18.425 -7.882 1.00 80.12 190 ARG A N 1
ATOM 1429 C CA . ARG A 1 190 ? 2.294 19.338 -7.107 1.00 80.12 190 ARG A CA 1
ATOM 1430 C C . ARG A 1 190 ? 1.275 18.502 -6.337 1.00 80.12 190 ARG A C 1
ATOM 1432 O O . ARG A 1 190 ? 0.681 17.624 -6.963 1.00 80.12 190 ARG A O 1
ATOM 1439 N N . PRO A 1 191 ? 0.975 18.814 -5.062 1.00 74.25 191 PRO A N 1
ATOM 1440 C CA . PRO A 1 191 ? 0.017 18.038 -4.262 1.00 74.25 191 PRO A CA 1
ATOM 1441 C C . PRO A 1 191 ? -1.395 17.930 -4.865 1.00 74.25 191 PRO A C 1
ATOM 1443 O O . PRO A 1 191 ? -2.149 17.024 -4.543 1.00 74.25 191 PRO A O 1
ATOM 1446 N N . SER A 1 192 ? -1.783 18.851 -5.753 1.00 75.19 192 SER A N 1
ATOM 1447 C CA . SER A 1 192 ? -3.077 18.821 -6.451 1.00 75.19 192 SER A CA 1
ATOM 1448 C C . SER A 1 192 ? -3.072 18.007 -7.753 1.00 75.19 192 SER A C 1
ATOM 1450 O O . SER A 1 192 ? -4.102 17.901 -8.424 1.00 75.19 192 SER A O 1
ATOM 1452 N N . MET A 1 193 ? -1.924 17.460 -8.164 1.00 80.44 193 MET A N 1
ATOM 1453 C CA . MET A 1 193 ? -1.776 16.745 -9.426 1.00 80.44 193 MET A CA 1
ATOM 1454 C C . MET A 1 193 ? -2.104 15.257 -9.266 1.00 80.44 193 MET A C 1
ATOM 1456 O O . MET A 1 193 ? -1.626 14.585 -8.363 1.00 80.44 193 MET A O 1
ATOM 1460 N N . SER A 1 194 ? -2.874 14.700 -10.203 1.00 83.00 194 SER A N 1
ATOM 1461 C CA . SER A 1 194 ? -3.114 13.253 -10.245 1.00 83.00 194 SER A CA 1
ATOM 1462 C C . SER A 1 194 ? -1.827 12.483 -10.563 1.00 83.00 194 SER A C 1
ATOM 1464 O O . SER A 1 194 ? -1.133 12.860 -11.515 1.00 83.00 194 SER A O 1
ATOM 1466 N N . PHE A 1 195 ? -1.619 11.334 -9.914 1.00 83.88 195 PHE A N 1
ATOM 1467 C CA . PHE A 1 195 ? -0.513 10.403 -10.183 1.00 83.88 195 PHE A CA 1
ATOM 1468 C C . PHE A 1 195 ? -0.250 10.170 -11.681 1.00 83.88 195 PHE A C 1
ATOM 1470 O O . PHE A 1 195 ? 0.869 10.342 -12.150 1.00 83.88 195 PHE A O 1
ATOM 1477 N N . ARG A 1 196 ? -1.299 9.891 -12.474 1.00 84.00 196 ARG A N 1
ATOM 1478 C CA . ARG A 1 196 ? -1.185 9.644 -13.926 1.00 84.00 196 ARG A CA 1
ATOM 1479 C C . ARG A 1 196 ? -0.567 10.812 -14.703 1.00 84.00 196 ARG A C 1
ATOM 1481 O O . ARG A 1 196 ? 0.151 10.593 -15.672 1.00 84.00 196 ARG A O 1
ATOM 1488 N N . ARG A 1 197 ? -0.882 12.052 -14.321 1.00 85.19 197 ARG A N 1
ATOM 1489 C CA . ARG A 1 197 ? -0.309 13.248 -14.960 1.00 85.19 197 ARG A CA 1
ATOM 1490 C C . ARG A 1 197 ? 1.138 13.435 -14.528 1.00 85.19 197 ARG A C 1
ATOM 1492 O O . ARG A 1 197 ? 1.981 13.658 -15.387 1.00 85.19 197 ARG A O 1
ATOM 1499 N N . TRP A 1 198 ? 1.403 13.294 -13.232 1.00 89.81 198 TRP A N 1
ATOM 1500 C CA . TRP A 1 198 ? 2.742 13.422 -12.671 1.00 89.81 198 TRP A CA 1
ATOM 1501 C C . TRP A 1 198 ? 3.721 12.421 -13.299 1.00 89.81 198 TRP A C 1
ATOM 1503 O O . TRP A 1 198 ? 4.694 12.846 -13.916 1.00 89.81 198 TRP A O 1
ATOM 1513 N N . ILE A 1 199 ? 3.405 11.120 -13.270 1.00 87.44 199 ILE A N 1
ATOM 1514 C CA . ILE A 1 199 ? 4.281 10.073 -13.818 1.00 87.44 199 ILE A CA 1
ATOM 1515 C C . ILE A 1 199 ? 4.532 10.252 -15.319 1.00 87.44 199 ILE A C 1
ATOM 1517 O O . ILE A 1 199 ? 5.653 10.085 -15.789 1.00 87.44 199 ILE A O 1
ATOM 1521 N N . PHE A 1 200 ? 3.508 10.658 -16.079 1.00 87.31 200 PHE A N 1
ATOM 1522 C CA . PHE A 1 200 ? 3.647 10.925 -17.508 1.00 87.31 200 PHE A CA 1
ATOM 1523 C C . PHE A 1 200 ? 4.607 12.087 -17.777 1.00 87.31 200 PHE A C 1
ATOM 1525 O O . PHE A 1 200 ? 5.508 11.959 -18.604 1.00 87.31 200 PHE A O 1
ATOM 1532 N N . PHE A 1 201 ? 4.431 13.220 -17.090 1.00 86.44 201 PHE A N 1
ATOM 1533 C CA . PHE A 1 201 ? 5.314 14.371 -17.269 1.00 86.44 201 PHE A CA 1
ATOM 1534 C C . PHE A 1 201 ? 6.736 14.074 -16.797 1.00 86.44 201 PHE A C 1
ATOM 1536 O O . PHE A 1 201 ? 7.684 14.501 -17.458 1.00 86.44 201 PHE A O 1
ATOM 1543 N N . TRP A 1 202 ? 6.884 13.310 -15.713 1.00 88.69 202 TRP A N 1
ATOM 1544 C CA . TRP A 1 202 ? 8.186 12.922 -15.189 1.00 88.69 202 TRP A CA 1
ATOM 1545 C C . TRP A 1 202 ? 8.933 11.996 -16.150 1.00 88.69 202 TRP A C 1
ATOM 1547 O O . TRP A 1 202 ? 10.043 12.327 -16.558 1.00 88.69 202 TRP A O 1
ATOM 1557 N N . ILE A 1 203 ? 8.298 10.919 -16.626 1.00 87.88 203 ILE A N 1
ATOM 1558 C CA . ILE A 1 203 ? 8.893 10.025 -17.632 1.00 87.88 203 ILE A CA 1
ATOM 1559 C C . ILE A 1 203 ? 9.195 10.773 -18.926 1.00 87.88 203 ILE A C 1
ATOM 1561 O O . ILE A 1 203 ? 10.247 10.552 -19.521 1.00 87.88 203 ILE A O 1
ATOM 1565 N N . ARG A 1 204 ? 8.322 11.687 -19.363 1.00 85.38 204 ARG A N 1
ATOM 1566 C CA . ARG A 1 204 ? 8.582 12.497 -20.559 1.00 85.38 204 ARG A CA 1
ATOM 1567 C C . ARG A 1 204 ? 9.835 13.361 -20.390 1.00 85.38 204 ARG A C 1
ATOM 1569 O O . ARG A 1 204 ? 10.665 13.381 -21.292 1.00 85.38 204 ARG A O 1
ATOM 1576 N N . LYS A 1 205 ? 10.001 14.018 -19.235 1.00 84.56 205 LYS A N 1
ATOM 1577 C CA . LYS A 1 205 ? 11.215 14.785 -18.907 1.00 84.56 205 LYS A CA 1
ATOM 1578 C C . LYS A 1 205 ? 12.446 13.872 -18.883 1.00 84.56 205 LYS A C 1
ATOM 1580 O O . LYS A 1 205 ? 13.429 14.184 -19.542 1.00 84.56 205 LYS A O 1
ATOM 1585 N N . LEU A 1 206 ? 12.375 12.719 -18.214 1.00 85.00 206 LEU A N 1
ATOM 1586 C CA . LEU A 1 206 ? 13.480 11.749 -18.157 1.00 85.00 206 LEU A CA 1
ATOM 1587 C C . LEU A 1 206 ? 13.860 11.205 -19.542 1.00 85.00 206 LEU A C 1
ATOM 1589 O O . LEU A 1 206 ? 15.038 11.086 -19.849 1.00 85.00 206 LEU A O 1
ATOM 1593 N N . THR A 1 207 ? 12.875 10.934 -20.401 1.00 84.81 207 THR A N 1
ATOM 1594 C CA . THR A 1 207 ? 13.102 10.438 -21.769 1.00 84.81 207 THR A CA 1
ATOM 1595 C C . THR A 1 207 ? 13.794 11.490 -22.637 1.00 84.81 207 THR A C 1
ATOM 1597 O O . THR A 1 207 ? 14.650 11.142 -23.443 1.00 84.81 207 THR A O 1
ATOM 1600 N N . ALA A 1 208 ? 13.466 12.775 -22.461 1.00 82.38 208 ALA A N 1
ATOM 1601 C CA . ALA A 1 208 ? 14.127 13.869 -23.176 1.00 82.38 208 ALA A CA 1
ATOM 1602 C C . ALA A 1 208 ? 15.596 14.058 -22.754 1.00 82.38 208 ALA A C 1
ATOM 1604 O O . ALA A 1 208 ? 16.416 14.472 -23.569 1.00 82.38 208 ALA A O 1
ATOM 1605 N N . HIS A 1 209 ? 15.929 13.732 -21.502 1.00 78.25 209 HIS A N 1
ATOM 1606 C CA . HIS A 1 209 ? 17.291 13.787 -20.962 1.00 78.25 209 HIS A CA 1
ATOM 1607 C C . HIS A 1 209 ? 18.044 12.447 -21.044 1.00 78.25 209 HIS A C 1
ATOM 1609 O O . HIS A 1 209 ? 19.163 12.350 -20.544 1.00 78.25 209 HIS A O 1
ATOM 1615 N N . ALA A 1 210 ? 17.459 11.410 -21.652 1.00 80.75 210 ALA A N 1
ATOM 1616 C CA . ALA A 1 210 ? 18.093 10.103 -21.746 1.00 80.75 210 ALA A CA 1
ATOM 1617 C C . ALA A 1 210 ? 19.269 10.121 -22.737 1.00 80.75 210 ALA A C 1
ATOM 1619 O O . ALA A 1 210 ? 19.111 10.456 -23.912 1.00 80.75 210 ALA A O 1
ATOM 1620 N N . THR A 1 211 ? 20.441 9.708 -22.265 1.00 76.62 211 THR A N 1
ATOM 1621 C CA . THR A 1 211 ? 21.677 9.535 -23.041 1.00 76.62 211 THR A CA 1
ATOM 1622 C C . THR A 1 211 ? 22.007 8.041 -23.201 1.00 76.62 211 THR A C 1
ATOM 1624 O O . THR A 1 211 ? 21.456 7.202 -22.491 1.00 76.62 211 THR A O 1
ATOM 1627 N N . GLY A 1 212 ? 22.858 7.677 -24.170 1.00 77.88 212 GLY A N 1
ATOM 1628 C CA . GLY A 1 212 ? 23.360 6.300 -24.342 1.00 77.88 212 GLY A CA 1
ATOM 1629 C C . GLY A 1 212 ? 22.553 5.385 -25.281 1.00 77.88 212 GLY A C 1
ATOM 1630 O O . GLY A 1 212 ? 21.658 5.829 -26.003 1.00 77.88 212 GLY A O 1
ATOM 1631 N N . SER A 1 213 ? 22.886 4.083 -25.295 1.00 73.75 213 SER A N 1
ATOM 1632 C CA . SER A 1 213 ? 22.244 3.072 -26.164 1.00 73.75 213 SER A CA 1
ATOM 1633 C C . SER A 1 213 ? 20.756 2.890 -25.843 1.00 73.75 213 SER A C 1
ATOM 1635 O O . SER A 1 213 ? 19.922 2.762 -26.747 1.00 73.75 213 SER A O 1
ATOM 1637 N N . ARG A 1 214 ? 20.411 2.971 -24.553 1.00 79.81 214 ARG A N 1
ATOM 1638 C CA . ARG A 1 214 ? 19.056 2.784 -24.016 1.00 79.81 214 ARG A CA 1
ATOM 1639 C C . ARG A 1 214 ? 18.108 3.946 -24.305 1.00 79.81 214 ARG A C 1
ATOM 1641 O O . ARG A 1 214 ? 16.895 3.750 -24.287 1.00 79.81 214 ARG A O 1
ATOM 1648 N N . ALA A 1 215 ? 18.621 5.124 -24.670 1.00 81.94 215 ALA A N 1
ATOM 1649 C CA . ALA A 1 215 ? 17.792 6.266 -25.062 1.00 81.94 215 ALA A CA 1
ATOM 1650 C C . ALA A 1 215 ? 16.851 5.927 -26.234 1.00 81.94 215 ALA A C 1
ATOM 1652 O O . ALA A 1 215 ? 15.691 6.341 -26.246 1.00 81.94 215 ALA A O 1
ATOM 1653 N N . SER A 1 216 ? 17.320 5.106 -27.180 1.00 82.81 216 SER A N 1
ATOM 1654 C CA . SER A 1 216 ? 16.516 4.631 -28.315 1.00 82.81 216 SER A CA 1
ATOM 1655 C C . SER A 1 216 ? 15.315 3.776 -27.876 1.00 82.81 216 SER A C 1
ATOM 1657 O O . SER A 1 216 ? 14.202 3.973 -28.367 1.00 82.81 216 SER A O 1
ATOM 1659 N N . ILE A 1 217 ? 15.519 2.895 -26.890 1.00 85.31 217 ILE A N 1
ATOM 1660 C CA . ILE A 1 217 ? 14.489 2.033 -26.288 1.00 85.31 217 ILE A CA 1
ATOM 1661 C C . ILE A 1 217 ? 13.436 2.895 -25.583 1.00 85.31 217 ILE A C 1
ATOM 1663 O O . ILE A 1 217 ? 12.233 2.706 -25.771 1.00 85.31 217 ILE A O 1
ATOM 1667 N N . PHE A 1 218 ? 13.871 3.888 -24.807 1.00 85.56 218 PHE A N 1
ATOM 1668 C CA . PHE A 1 218 ? 12.962 4.791 -24.104 1.00 85.56 218 PHE A CA 1
ATOM 1669 C C . PHE A 1 218 ? 12.146 5.664 -25.062 1.00 85.56 218 PHE A C 1
ATOM 1671 O O . PHE A 1 218 ? 10.937 5.830 -24.880 1.00 85.56 218 PHE A O 1
ATOM 1678 N N . TYR A 1 219 ? 12.777 6.166 -26.125 1.00 84.88 219 TYR A N 1
ATOM 1679 C CA . TYR A 1 219 ? 12.107 6.969 -27.142 1.00 84.88 219 TYR A CA 1
ATOM 1680 C C . TYR A 1 219 ? 11.035 6.175 -27.899 1.00 84.88 219 TYR A C 1
ATOM 1682 O O . TYR A 1 219 ? 9.959 6.715 -28.170 1.00 84.88 219 TYR A O 1
ATOM 1690 N N . ALA A 1 220 ? 11.279 4.890 -28.182 1.00 84.38 220 ALA A N 1
ATOM 1691 C CA . ALA A 1 220 ? 10.286 3.996 -28.782 1.00 84.38 220 ALA A CA 1
ATOM 1692 C C . ALA A 1 220 ? 9.014 3.884 -27.917 1.00 84.38 220 ALA A C 1
ATOM 1694 O O . ALA A 1 220 ? 7.896 3.910 -28.433 1.00 84.38 220 ALA A O 1
ATOM 1695 N N . CYS A 1 221 ? 9.170 3.851 -26.591 1.00 85.00 221 CYS A N 1
ATOM 1696 C CA . CYS A 1 221 ? 8.067 3.713 -25.637 1.00 85.00 221 CYS A CA 1
ATOM 1697 C C . CYS A 1 221 ? 7.334 5.030 -25.299 1.00 85.00 221 CYS A C 1
ATOM 1699 O O . CYS A 1 221 ? 6.327 5.003 -24.588 1.00 85.00 221 CYS A O 1
ATOM 1701 N N . ARG A 1 222 ? 7.758 6.194 -25.813 1.00 82.81 222 ARG A N 1
ATOM 1702 C CA . ARG A 1 222 ? 7.195 7.506 -25.414 1.00 82.81 222 ARG A CA 1
ATOM 1703 C C . ARG A 1 222 ? 5.682 7.647 -25.630 1.00 82.81 222 ARG A C 1
ATOM 1705 O O . ARG A 1 222 ? 5.006 8.335 -24.868 1.00 82.81 222 ARG A O 1
ATOM 1712 N N . GLY A 1 223 ? 5.149 7.023 -26.685 1.00 79.56 223 GLY A N 1
ATOM 1713 C CA . GLY A 1 223 ? 3.736 7.131 -27.054 1.00 79.56 223 GLY A CA 1
ATOM 1714 C C . GLY A 1 223 ? 2.830 6.351 -26.104 1.00 79.56 223 GLY A C 1
ATOM 1715 O O . GLY A 1 223 ? 1.803 6.865 -25.661 1.00 79.56 223 GLY A O 1
ATOM 1716 N N . ILE A 1 224 ? 3.245 5.135 -25.737 1.00 82.94 224 ILE A N 1
ATOM 1717 C CA . ILE A 1 224 ? 2.433 4.215 -24.935 1.00 82.94 224 ILE A CA 1
ATOM 1718 C C . ILE A 1 224 ? 2.383 4.605 -23.452 1.00 82.94 224 ILE A C 1
ATOM 1720 O O . ILE A 1 224 ? 1.353 4.416 -22.806 1.00 82.94 224 ILE A O 1
ATOM 1724 N N . VAL A 1 225 ? 3.438 5.239 -22.921 1.00 82.75 225 VAL A N 1
ATOM 1725 C CA . VAL A 1 225 ? 3.527 5.669 -21.508 1.00 82.75 225 VAL A CA 1
ATOM 1726 C C . VAL A 1 225 ? 2.371 6.591 -21.097 1.00 82.75 225 VAL A C 1
ATOM 1728 O O . VAL A 1 225 ? 1.922 6.563 -19.952 1.00 82.75 225 VAL A O 1
ATOM 1731 N N . ARG A 1 226 ? 1.824 7.392 -22.022 1.00 79.69 226 ARG A N 1
ATOM 1732 C CA . ARG A 1 226 ? 0.654 8.246 -21.745 1.00 79.69 226 ARG A CA 1
ATOM 1733 C C . ARG A 1 226 ? -0.601 7.437 -21.415 1.00 79.69 226 ARG A C 1
ATOM 1735 O O . ARG A 1 226 ? -1.494 7.922 -20.707 1.00 79.69 226 ARG A O 1
ATOM 1742 N N . HIS A 1 227 ? -0.704 6.241 -21.983 1.00 80.44 227 HIS A N 1
ATOM 1743 C CA . HIS A 1 227 ? -1.910 5.429 -21.996 1.00 80.44 227 HIS A CA 1
ATOM 1744 C C . HIS A 1 227 ? -1.849 4.280 -20.985 1.00 80.44 227 HIS A C 1
ATOM 1746 O O . HIS A 1 227 ? -2.841 4.076 -20.276 1.00 80.44 227 HIS A O 1
ATOM 1752 N N . ASP A 1 228 ? -0.689 3.629 -20.853 1.00 81.44 228 ASP A N 1
ATOM 1753 C CA . ASP A 1 228 ? -0.459 2.471 -19.987 1.00 81.44 228 ASP A CA 1
ATOM 1754 C C . ASP A 1 228 ? 0.446 2.804 -18.785 1.00 81.44 228 ASP A C 1
ATOM 1756 O O . ASP A 1 228 ? 1.657 3.005 -18.900 1.00 81.44 228 ASP A O 1
ATOM 1760 N N . MET A 1 229 ? -0.165 2.826 -17.600 1.00 82.06 229 MET A N 1
ATOM 1761 C CA . MET A 1 229 ? 0.505 3.131 -16.334 1.00 82.06 229 MET A CA 1
ATOM 1762 C C . MET A 1 229 ? 1.429 2.003 -15.857 1.00 82.06 229 MET A C 1
ATOM 1764 O O . MET A 1 229 ? 2.395 2.278 -15.152 1.00 82.06 229 MET A O 1
ATOM 1768 N N . GLN A 1 230 ? 1.167 0.751 -16.248 1.00 82.50 230 GLN A N 1
ATOM 1769 C CA . GLN A 1 230 ? 2.025 -0.377 -15.869 1.00 82.50 230 GLN A CA 1
ATOM 1770 C C . GLN A 1 230 ? 3.377 -0.274 -16.561 1.00 82.50 230 GLN A C 1
ATOM 1772 O O . GLN A 1 230 ? 4.416 -0.464 -15.937 1.00 82.50 230 GLN A O 1
ATOM 1777 N N . ILE A 1 231 ? 3.359 0.080 -17.848 1.00 85.75 231 ILE A N 1
ATOM 1778 C CA . ILE A 1 231 ? 4.578 0.310 -18.625 1.00 85.75 231 ILE A CA 1
ATOM 1779 C C . ILE A 1 231 ? 5.336 1.512 -18.064 1.00 85.75 231 ILE A C 1
ATOM 1781 O O . ILE A 1 231 ? 6.549 1.439 -17.901 1.00 85.75 231 ILE A O 1
ATOM 1785 N N . ALA A 1 232 ? 4.625 2.590 -17.718 1.00 87.12 232 ALA A N 1
ATOM 1786 C CA . ALA A 1 232 ? 5.221 3.762 -17.086 1.00 87.12 232 ALA A CA 1
ATOM 1787 C C . ALA A 1 232 ? 5.980 3.396 -15.794 1.00 87.12 232 ALA A C 1
ATOM 1789 O O . ALA A 1 232 ? 7.147 3.749 -15.642 1.00 87.12 232 ALA A O 1
ATOM 1790 N N . MET A 1 233 ? 5.344 2.636 -14.899 1.00 85.69 233 MET A N 1
ATOM 1791 C CA . MET A 1 233 ? 5.947 2.205 -13.635 1.00 85.69 233 MET A CA 1
ATOM 1792 C C . MET A 1 233 ? 7.099 1.220 -13.813 1.00 85.69 233 MET A C 1
ATOM 1794 O O . MET A 1 233 ? 8.093 1.322 -13.103 1.00 85.69 233 MET A O 1
ATOM 1798 N N . TYR A 1 234 ? 6.994 0.303 -14.775 1.00 87.31 234 TYR A N 1
ATOM 1799 C CA . TYR A 1 234 ? 8.074 -0.625 -15.098 1.00 87.31 234 TYR A CA 1
ATOM 1800 C C . TYR A 1 234 ? 9.300 0.096 -15.678 1.00 87.31 234 TYR A C 1
ATOM 1802 O O . TYR A 1 234 ? 10.430 -0.261 -15.362 1.00 87.31 234 TYR A O 1
ATOM 1810 N N . LEU A 1 235 ? 9.093 1.127 -16.505 1.00 88.31 235 LEU A N 1
ATOM 1811 C CA . LEU A 1 235 ? 10.174 1.857 -17.170 1.00 88.31 235 LEU A CA 1
ATOM 1812 C C . LEU A 1 235 ? 10.864 2.886 -16.263 1.00 88.31 235 LEU A C 1
ATOM 1814 O O . LEU A 1 235 ? 12.029 3.213 -16.489 1.00 88.31 235 LEU A O 1
ATOM 1818 N N . LEU A 1 236 ? 10.156 3.401 -15.252 1.00 90.56 236 LEU A N 1
ATOM 1819 C CA . LEU A 1 236 ? 10.640 4.469 -14.376 1.00 90.56 236 LEU A CA 1
ATOM 1820 C C . LEU A 1 236 ? 12.013 4.157 -13.735 1.00 90.56 236 LEU A C 1
ATOM 1822 O O . LEU A 1 236 ? 12.899 5.003 -13.870 1.00 90.56 236 LEU A O 1
ATOM 1826 N N . PRO A 1 237 ? 12.256 2.984 -13.109 1.00 89.62 237 PRO A N 1
ATOM 1827 C CA . PRO A 1 237 ? 13.562 2.669 -12.525 1.00 89.62 237 PRO A CA 1
ATOM 1828 C C . PRO A 1 237 ? 14.703 2.675 -13.547 1.00 89.62 237 PRO A C 1
ATOM 1830 O O . PRO A 1 237 ? 15.771 3.208 -13.261 1.00 89.62 237 PRO A O 1
ATOM 1833 N N . TYR A 1 238 ? 14.469 2.153 -14.758 1.00 87.31 238 TYR A N 1
ATOM 1834 C CA . TYR A 1 238 ? 15.473 2.135 -15.828 1.00 87.31 238 TYR A CA 1
ATOM 1835 C C . TYR A 1 238 ? 15.808 3.543 -16.331 1.00 87.31 238 TYR A C 1
ATOM 1837 O O . TYR A 1 238 ? 16.972 3.854 -16.575 1.00 87.31 238 TYR A O 1
ATOM 1845 N N . LEU A 1 239 ? 14.795 4.401 -16.472 1.00 86.25 239 LEU A N 1
ATOM 1846 C CA . LEU A 1 239 ? 14.963 5.789 -16.902 1.00 86.25 239 LEU A CA 1
ATOM 1847 C C . LEU A 1 239 ? 15.727 6.624 -15.879 1.00 86.25 239 LEU A C 1
ATOM 1849 O O . LEU A 1 239 ? 16.628 7.374 -16.250 1.00 86.25 239 LEU A O 1
ATOM 1853 N N . VAL A 1 240 ? 15.366 6.495 -14.600 1.00 87.12 240 VAL A N 1
ATOM 1854 C CA . VAL A 1 240 ? 16.048 7.203 -13.514 1.00 87.12 240 VAL A CA 1
ATOM 1855 C C . VAL A 1 240 ? 17.487 6.720 -13.400 1.00 87.12 240 VAL A C 1
ATOM 1857 O O . VAL A 1 240 ? 18.382 7.557 -13.354 1.00 87.12 240 VAL A O 1
ATOM 1860 N N . LEU A 1 241 ? 17.734 5.405 -1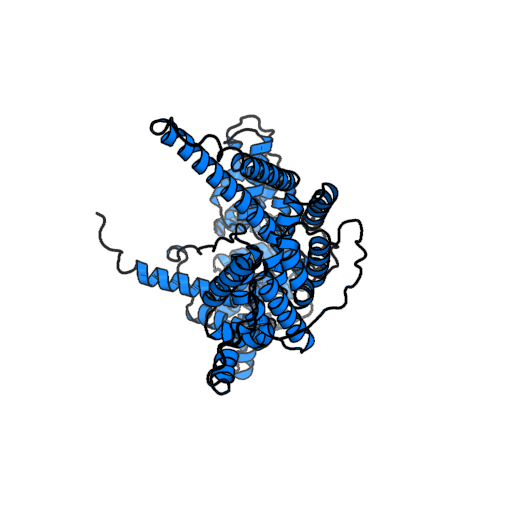3.443 1.00 85.94 241 LEU A N 1
ATOM 1861 C CA . LEU A 1 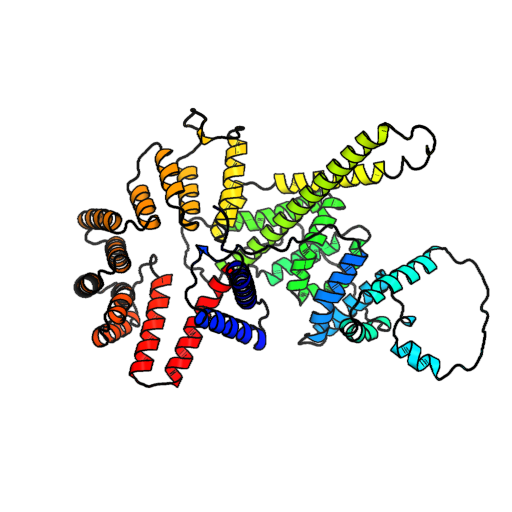241 ? 19.096 4.874 -13.415 1.00 85.94 241 LEU A CA 1
ATOM 1862 C C . LEU A 1 241 ? 19.929 5.424 -14.581 1.00 85.94 241 LEU A C 1
ATOM 1864 O O . LEU A 1 241 ? 21.016 5.939 -14.356 1.00 85.94 241 LEU A O 1
ATOM 1868 N N . ASN A 1 242 ? 19.400 5.408 -15.808 1.00 86.19 242 ASN A N 1
ATOM 1869 C CA . ASN A 1 242 ? 20.098 5.950 -16.977 1.00 86.19 242 ASN A CA 1
ATOM 1870 C C . ASN A 1 242 ? 20.431 7.443 -16.818 1.00 86.19 242 ASN A C 1
ATOM 1872 O O . ASN A 1 242 ? 21.546 7.868 -17.102 1.00 86.19 242 ASN A O 1
ATOM 1876 N N . ALA A 1 243 ? 19.479 8.242 -16.328 1.00 84.81 243 ALA A N 1
ATOM 1877 C CA . ALA A 1 243 ? 19.683 9.671 -16.106 1.00 84.81 243 ALA A CA 1
ATOM 1878 C C . ALA A 1 243 ? 20.667 9.974 -14.959 1.00 84.81 243 ALA A C 1
ATOM 1880 O O . ALA A 1 243 ? 21.354 10.990 -15.001 1.00 84.81 243 ALA A O 1
ATOM 1881 N N . VAL A 1 244 ? 20.759 9.113 -13.941 1.00 83.25 244 VAL A N 1
ATOM 1882 C CA . VAL A 1 244 ? 21.695 9.285 -12.816 1.00 83.25 244 VAL A CA 1
ATOM 1883 C C . VAL A 1 244 ? 23.105 8.808 -13.174 1.00 83.25 244 VAL A C 1
ATOM 1885 O O . VAL A 1 244 ? 24.085 9.455 -12.799 1.00 83.25 244 VAL A O 1
ATOM 1888 N N . CYS A 1 245 ? 23.215 7.706 -13.918 1.00 81.69 245 CYS A N 1
ATOM 1889 C CA . CYS A 1 245 ? 24.487 7.136 -14.349 1.00 81.69 245 CYS A CA 1
ATOM 1890 C C . CYS A 1 245 ? 25.162 7.977 -15.439 1.00 81.69 245 CYS A C 1
ATOM 1892 O O . CYS A 1 245 ? 26.340 8.300 -15.298 1.00 81.69 245 CYS A O 1
ATOM 1894 N N . ASP A 1 246 ? 24.412 8.353 -16.481 1.00 78.62 246 ASP A N 1
ATOM 1895 C CA . ASP A 1 246 ? 24.961 8.920 -17.723 1.00 78.62 246 ASP A CA 1
ATOM 1896 C C . ASP A 1 246 ? 24.490 10.364 -18.002 1.00 78.62 246 ASP A C 1
ATOM 1898 O O . ASP A 1 246 ? 24.782 10.928 -19.063 1.00 78.62 246 ASP A O 1
ATOM 1902 N N . GLY A 1 247 ? 23.726 10.967 -17.083 1.00 77.69 247 GLY A N 1
ATOM 1903 C CA . GLY A 1 247 ? 23.198 12.328 -17.210 1.00 77.69 247 GLY A CA 1
ATOM 1904 C C . GLY A 1 247 ? 24.084 13.420 -16.599 1.00 77.69 247 GLY A C 1
ATOM 1905 O O . GLY A 1 247 ? 25.129 13.166 -16.002 1.00 77.69 247 GLY A O 1
ATOM 1906 N N . THR A 1 248 ? 23.650 14.675 -16.758 1.00 80.25 248 THR A N 1
ATOM 1907 C CA . THR A 1 248 ? 24.328 15.861 -16.207 1.00 80.25 248 THR A CA 1
ATOM 1908 C C . THR A 1 248 ? 24.053 16.042 -14.712 1.00 80.25 248 THR A C 1
ATOM 1910 O O . THR A 1 248 ? 23.048 15.564 -14.187 1.00 80.25 248 THR A O 1
ATOM 1913 N N . GLU A 1 249 ? 24.906 16.804 -14.019 1.00 79.88 249 GLU A N 1
ATOM 1914 C CA . GLU A 1 249 ? 24.700 17.161 -12.605 1.00 79.88 249 GLU A CA 1
ATOM 1915 C C . GLU A 1 249 ? 23.345 17.836 -12.357 1.00 79.88 249 GLU A C 1
ATOM 1917 O O . GLU A 1 249 ? 22.639 17.479 -11.418 1.00 79.88 249 GLU A O 1
ATOM 1922 N N . GLU A 1 250 ? 22.930 18.737 -13.249 1.00 79.12 250 GLU A N 1
ATOM 1923 C CA . GLU A 1 250 ? 21.625 19.405 -13.187 1.00 79.12 250 GLU A CA 1
ATOM 1924 C C . GLU A 1 250 ? 20.455 18.419 -13.299 1.00 79.12 250 GLU A C 1
ATOM 1926 O O . GLU A 1 250 ? 19.452 18.560 -12.597 1.00 79.12 250 GLU A O 1
ATOM 1931 N N . ALA A 1 251 ? 20.580 17.394 -14.152 1.00 81.25 251 ALA A N 1
ATOM 1932 C CA . ALA A 1 251 ? 19.567 16.353 -14.277 1.00 81.25 251 ALA A CA 1
ATOM 1933 C C . ALA A 1 251 ? 19.465 15.523 -12.989 1.00 81.25 251 ALA A C 1
ATOM 1935 O O . ALA A 1 251 ? 18.353 15.237 -12.543 1.00 81.25 251 ALA A O 1
ATOM 1936 N N . ARG A 1 252 ? 20.599 15.204 -12.348 1.00 83.75 252 ARG A N 1
ATOM 1937 C CA . ARG A 1 252 ? 20.627 14.500 -11.054 1.00 83.75 252 ARG A CA 1
ATOM 1938 C C . ARG A 1 252 ? 19.982 15.323 -9.947 1.00 83.75 252 ARG A C 1
ATOM 1940 O O . ARG A 1 252 ? 19.090 14.819 -9.270 1.00 83.75 252 ARG A O 1
ATOM 1947 N N . CYS A 1 253 ? 20.359 16.595 -9.815 1.00 83.00 253 CYS A N 1
ATOM 1948 C CA . CYS A 1 253 ? 19.745 17.507 -8.850 1.00 83.00 253 CYS A CA 1
ATOM 1949 C C . CYS A 1 253 ? 18.234 17.631 -9.081 1.00 83.00 253 CYS A C 1
ATOM 1951 O O . CYS A 1 253 ? 17.463 17.517 -8.135 1.00 83.00 253 CYS A O 1
ATOM 1953 N N . GLY A 1 254 ? 17.795 17.758 -10.337 1.00 85.12 254 GLY A N 1
ATOM 1954 C CA . GLY A 1 254 ? 16.373 17.819 -10.674 1.00 85.12 254 GLY A CA 1
ATOM 1955 C C . GLY A 1 254 ? 15.590 16.548 -10.319 1.00 85.12 254 GLY A C 1
ATOM 1956 O O . GLY A 1 254 ? 14.418 16.645 -9.962 1.00 85.12 254 GLY A O 1
ATOM 1957 N N . ILE A 1 255 ? 16.209 15.363 -10.390 1.00 87.50 255 ILE A N 1
ATOM 1958 C CA . ILE A 1 255 ? 15.595 14.100 -9.938 1.00 87.50 255 ILE A CA 1
ATOM 1959 C C . ILE A 1 255 ? 15.492 14.076 -8.412 1.00 87.50 255 ILE A C 1
ATOM 1961 O O . ILE A 1 255 ? 14.433 13.741 -7.879 1.00 87.50 255 ILE A O 1
ATOM 1965 N N . THR A 1 256 ? 16.559 14.459 -7.710 1.00 87.75 256 THR A N 1
ATOM 1966 C CA . THR A 1 256 ? 16.568 14.528 -6.244 1.00 87.75 256 THR A CA 1
ATOM 1967 C C . THR A 1 256 ? 15.523 15.519 -5.730 1.00 87.75 256 THR A C 1
ATOM 1969 O O . THR A 1 256 ? 14.766 15.190 -4.819 1.00 87.75 256 THR A O 1
ATOM 1972 N N . GLU A 1 257 ? 15.411 16.700 -6.341 1.00 87.75 257 GLU A N 1
ATOM 1973 C CA . GLU A 1 257 ? 14.383 17.697 -6.016 1.00 87.75 257 GLU A CA 1
ATOM 1974 C C . GLU A 1 257 ? 12.964 17.166 -6.245 1.00 87.75 257 GLU A C 1
ATOM 1976 O O . GLU A 1 257 ? 12.084 17.392 -5.413 1.00 87.75 257 GLU A O 1
ATOM 1981 N N . GLU A 1 258 ? 12.733 16.426 -7.334 1.00 90.56 258 GLU A N 1
ATOM 1982 C CA . GLU A 1 258 ? 11.437 15.804 -7.608 1.00 90.56 258 GLU A CA 1
ATOM 1983 C C . GLU A 1 258 ? 11.065 14.804 -6.503 1.00 90.56 258 GLU A C 1
ATOM 1985 O O . GLU A 1 258 ? 9.978 14.891 -5.931 1.00 90.56 258 GLU A O 1
ATOM 1990 N N . ILE A 1 259 ? 11.988 13.906 -6.144 1.00 89.88 259 ILE A N 1
ATOM 1991 C CA . ILE A 1 259 ? 11.797 12.912 -5.078 1.00 89.88 259 ILE A CA 1
ATOM 1992 C C . ILE A 1 259 ? 11.534 13.606 -3.736 1.00 89.88 259 ILE A C 1
ATOM 1994 O O . ILE A 1 259 ? 10.571 13.277 -3.038 1.00 89.88 259 ILE A O 1
ATOM 1998 N N . LEU A 1 260 ? 12.338 14.615 -3.390 1.00 88.50 260 LEU A N 1
ATOM 1999 C CA . LEU A 1 260 ? 12.168 15.387 -2.162 1.00 88.50 260 LEU A CA 1
ATOM 2000 C C . LEU A 1 260 ? 10.844 16.153 -2.140 1.00 88.50 260 LEU A C 1
ATOM 2002 O O . LEU A 1 260 ? 10.229 16.248 -1.083 1.00 88.50 260 LEU A O 1
ATOM 2006 N N . SER A 1 261 ? 10.366 16.673 -3.271 1.00 86.75 261 SER A N 1
ATOM 2007 C CA . SER A 1 261 ? 9.089 17.391 -3.328 1.00 86.75 261 SER A CA 1
ATOM 2008 C C . SER A 1 261 ? 7.895 16.488 -2.993 1.00 86.75 261 SER A C 1
ATOM 2010 O O . SER A 1 261 ? 6.994 16.912 -2.265 1.00 86.75 261 SER A O 1
ATOM 2012 N N . VAL A 1 262 ? 7.920 15.226 -3.441 1.00 87.56 262 VAL A N 1
ATOM 2013 C CA . VAL A 1 262 ? 6.901 14.216 -3.110 1.00 87.56 262 VAL A CA 1
ATOM 2014 C C . VAL A 1 262 ? 6.974 13.849 -1.627 1.00 87.56 262 VAL A C 1
ATOM 2016 O O . VAL A 1 262 ? 5.956 13.860 -0.933 1.00 87.56 262 VAL A O 1
ATOM 2019 N N . LEU A 1 263 ? 8.178 13.572 -1.121 1.00 85.81 263 LEU A N 1
ATOM 2020 C CA . LEU A 1 263 ? 8.386 13.140 0.264 1.00 85.81 263 LEU A CA 1
ATOM 2021 C C . LEU A 1 263 ? 8.115 14.258 1.283 1.00 85.81 263 LEU A C 1
ATOM 2023 O O . LEU A 1 263 ? 7.496 14.014 2.316 1.00 85.81 263 LEU A O 1
ATOM 2027 N N . ASN A 1 264 ? 8.525 15.495 0.996 1.00 86.25 264 ASN A N 1
ATOM 2028 C CA . ASN A 1 264 ? 8.295 16.639 1.878 1.00 86.25 264 ASN A CA 1
ATOM 2029 C C . ASN A 1 264 ? 6.817 17.029 1.929 1.00 86.25 264 ASN A C 1
ATOM 2031 O O . ASN A 1 264 ? 6.323 17.359 3.005 1.00 86.25 264 ASN A O 1
ATOM 2035 N N . ALA A 1 265 ? 6.093 16.945 0.807 1.00 83.50 265 ALA A N 1
ATOM 2036 C CA . ALA A 1 265 ? 4.646 17.142 0.815 1.00 83.50 265 ALA A CA 1
ATOM 2037 C C . ALA A 1 265 ? 3.966 16.145 1.766 1.00 83.50 265 ALA A C 1
ATOM 2039 O O . ALA A 1 265 ? 3.160 16.554 2.598 1.00 83.50 265 ALA A O 1
ATOM 2040 N N . ALA A 1 266 ? 4.378 14.873 1.725 1.00 79.56 266 ALA A N 1
ATOM 2041 C CA . ALA A 1 266 ? 3.877 13.836 2.626 1.00 79.56 266 ALA A CA 1
ATOM 2042 C C . ALA A 1 266 ? 4.261 14.070 4.100 1.00 79.56 266 ALA A C 1
ATOM 2044 O O . ALA A 1 266 ? 3.473 13.796 5.002 1.00 79.56 266 ALA A O 1
ATOM 2045 N N . ALA A 1 267 ? 5.469 14.581 4.356 1.00 77.19 267 ALA A N 1
ATOM 2046 C CA . ALA A 1 267 ? 5.972 14.825 5.706 1.00 77.19 267 ALA A CA 1
ATOM 2047 C C . ALA A 1 267 ? 5.430 16.116 6.355 1.00 77.19 267 ALA A C 1
ATOM 2049 O O . ALA A 1 267 ? 5.425 16.212 7.581 1.00 77.19 267 ALA A O 1
ATOM 2050 N N . SER A 1 268 ? 5.003 17.107 5.561 1.00 72.06 268 SER A N 1
ATOM 2051 C CA . SER A 1 268 ? 4.541 18.420 6.049 1.00 72.06 268 SER A CA 1
ATOM 2052 C C . SER A 1 268 ? 3.076 18.467 6.485 1.00 72.06 268 SER A C 1
ATOM 2054 O O . SER A 1 268 ? 2.698 19.375 7.224 1.00 72.06 268 SER A O 1
ATOM 2056 N N . GLU A 1 269 ? 2.251 17.504 6.062 1.00 60.91 269 GLU A N 1
ATOM 2057 C CA . GLU A 1 269 ? 0.830 17.417 6.424 1.00 60.91 269 GLU A CA 1
ATOM 2058 C C . GLU A 1 269 ? 0.669 16.923 7.872 1.00 60.91 269 GLU A C 1
ATOM 2060 O O . GLU A 1 269 ? 0.104 15.869 8.157 1.00 60.91 269 GLU A O 1
ATOM 2065 N N . ASN A 1 270 ? 1.202 17.684 8.823 1.00 44.41 270 ASN A N 1
ATOM 2066 C CA . ASN A 1 270 ? 1.014 17.446 10.239 1.00 44.41 270 ASN A CA 1
ATOM 2067 C C . ASN A 1 270 ? -0.257 18.169 10.713 1.00 44.41 270 ASN A C 1
ATOM 2069 O O . ASN A 1 270 ? -0.298 19.387 10.849 1.00 44.41 270 ASN A O 1
ATOM 2073 N N . SER A 1 271 ? -1.265 17.370 11.071 1.00 43.66 271 SER A N 1
ATOM 2074 C CA . SER A 1 271 ? -2.126 17.558 12.253 1.00 43.66 271 SER A CA 1
ATOM 2075 C C . SER A 1 271 ? -3.450 18.343 12.206 1.00 43.66 271 SER A C 1
ATOM 2077 O O . SER A 1 271 ? -4.140 18.284 13.219 1.00 43.66 271 SER A O 1
ATOM 2079 N N . THR A 1 272 ? -3.917 18.973 11.116 1.00 33.88 272 THR A N 1
ATOM 2080 C CA . THR A 1 272 ? -5.179 19.767 11.216 1.00 33.88 272 THR A CA 1
ATOM 2081 C C . THR A 1 272 ? -6.222 19.670 10.102 1.00 33.88 272 THR A C 1
ATOM 2083 O O . THR A 1 272 ? -7.211 20.388 10.184 1.00 33.88 272 THR A O 1
ATOM 2086 N N . ASP A 1 273 ? -6.120 18.764 9.125 1.00 31.31 273 ASP A N 1
ATOM 2087 C CA . ASP A 1 273 ? -7.191 18.635 8.119 1.00 31.31 273 ASP A CA 1
ATOM 2088 C C . ASP A 1 273 ? -7.420 17.180 7.674 1.00 31.31 273 ASP A C 1
ATOM 2090 O O . ASP A 1 273 ? -7.041 16.741 6.591 1.00 31.31 273 ASP A O 1
ATOM 2094 N N . VAL A 1 274 ? -8.093 16.411 8.535 1.00 40.00 274 VAL A N 1
ATOM 2095 C CA . VAL A 1 274 ? -8.558 15.030 8.266 1.00 40.00 274 VAL A CA 1
ATOM 2096 C C . VAL A 1 274 ? -9.708 15.003 7.228 1.00 40.00 274 VAL A C 1
ATOM 2098 O O . VAL A 1 274 ? -10.182 13.947 6.825 1.00 40.00 274 VAL A O 1
ATOM 2101 N N . VAL A 1 275 ? -10.134 16.159 6.702 1.00 34.09 275 VAL A N 1
ATOM 2102 C CA . VAL A 1 275 ? -11.294 16.310 5.797 1.00 34.09 275 VAL A CA 1
ATOM 2103 C C . VAL A 1 275 ? -10.985 15.963 4.321 1.00 34.09 275 VAL A C 1
ATOM 2105 O O . VAL A 1 275 ? -11.758 16.280 3.420 1.00 34.09 275 VAL A O 1
ATOM 2108 N N . LYS A 1 276 ? -9.888 15.262 4.001 1.00 33.88 276 LYS A N 1
ATOM 2109 C CA . LYS A 1 276 ? -9.548 14.916 2.600 1.00 33.88 276 LYS A CA 1
ATOM 2110 C C . LYS A 1 276 ? -9.300 13.428 2.344 1.00 33.88 276 LYS A C 1
ATOM 2112 O O . LYS A 1 276 ? -8.302 13.056 1.734 1.00 33.88 276 LYS A O 1
ATOM 2117 N N . GLY A 1 277 ? -10.290 12.589 2.648 1.00 37.44 277 GLY A N 1
ATOM 2118 C CA . GLY A 1 277 ? -10.305 11.168 2.254 1.00 37.44 277 GLY A CA 1
ATOM 2119 C C . GLY A 1 277 ? -10.259 10.891 0.736 1.00 37.44 277 GLY A C 1
ATOM 2120 O O . GLY A 1 277 ? -10.107 9.747 0.329 1.00 37.44 277 GLY A O 1
ATOM 2121 N N . ILE A 1 278 ? -10.367 11.913 -0.127 1.00 35.69 278 ILE A N 1
ATOM 2122 C CA . ILE A 1 278 ? -10.296 11.758 -1.596 1.00 35.69 278 ILE A CA 1
ATOM 2123 C C . ILE A 1 278 ? -8.958 12.270 -2.172 1.00 35.69 278 ILE A C 1
ATOM 2125 O O . ILE A 1 278 ? -8.511 11.774 -3.211 1.00 35.69 278 ILE A O 1
ATOM 2129 N N . SER A 1 279 ? -8.278 13.224 -1.513 1.00 36.47 279 SER A N 1
ATOM 2130 C CA . SER A 1 279 ? -6.959 13.697 -1.973 1.00 36.47 279 SER A CA 1
ATOM 2131 C C . SER A 1 279 ? -5.785 12.953 -1.335 1.00 36.47 279 SER A C 1
ATOM 2133 O O . SER A 1 279 ? -4.736 12.906 -1.970 1.00 36.47 279 SER A O 1
ATOM 2135 N N . SER A 1 280 ? -5.945 12.336 -0.152 1.00 48.16 280 SER A N 1
ATOM 2136 C CA . SER A 1 280 ? -4.849 11.587 0.495 1.00 48.16 280 SER A CA 1
ATOM 2137 C C . SER A 1 280 ? -4.391 10.399 -0.361 1.00 48.16 280 SER A C 1
ATOM 2139 O O . SER A 1 280 ? -3.208 10.278 -0.673 1.00 48.16 280 SER A O 1
ATOM 2141 N N . GLY A 1 281 ? -5.339 9.616 -0.891 1.00 53.28 281 GLY A N 1
ATOM 2142 C CA . GLY A 1 281 ? -5.033 8.425 -1.690 1.00 53.28 281 GLY A CA 1
ATOM 2143 C C . GLY A 1 281 ? -4.307 8.708 -3.013 1.00 53.28 281 GLY A C 1
ATOM 2144 O O . GLY A 1 281 ? -3.644 7.830 -3.556 1.00 53.28 281 GLY A O 1
ATOM 2145 N N . HIS A 1 282 ? -4.388 9.932 -3.552 1.00 57.34 282 HIS A N 1
ATOM 2146 C CA . HIS A 1 282 ? -3.641 10.300 -4.762 1.00 57.34 282 HIS A CA 1
ATOM 2147 C C . HIS A 1 282 ? -2.158 10.553 -4.471 1.00 57.34 282 HIS A C 1
ATOM 2149 O O . HIS A 1 282 ? -1.315 10.213 -5.305 1.00 57.34 282 HIS A O 1
ATOM 2155 N N . ASN A 1 283 ? -1.846 11.104 -3.296 1.00 69.06 283 ASN A N 1
ATOM 2156 C CA . ASN A 1 283 ? -0.474 11.342 -2.856 1.00 69.06 283 ASN A CA 1
ATOM 2157 C C . ASN A 1 283 ? 0.199 10.021 -2.460 1.00 69.06 283 ASN A C 1
ATOM 2159 O O . ASN A 1 283 ? 1.354 9.796 -2.813 1.00 69.06 283 ASN A O 1
ATOM 2163 N N . GLU A 1 284 ? -0.540 9.107 -1.823 1.00 75.88 284 GLU A N 1
ATOM 2164 C CA . GLU A 1 284 ? -0.044 7.787 -1.402 1.00 75.88 284 GLU A CA 1
ATOM 2165 C C . GLU A 1 284 ? 0.514 6.958 -2.569 1.00 75.88 284 GLU A C 1
ATOM 2167 O O . GLU A 1 284 ? 1.602 6.396 -2.459 1.00 75.88 284 GLU A O 1
ATOM 2172 N N . VAL A 1 285 ? -0.157 6.935 -3.729 1.00 80.31 285 VAL A N 1
ATOM 2173 C CA . VAL A 1 285 ? 0.337 6.198 -4.911 1.00 80.31 285 VAL A CA 1
ATOM 2174 C C . VAL A 1 285 ? 1.637 6.805 -5.457 1.00 80.31 285 VAL A C 1
ATOM 2176 O O . VAL A 1 285 ? 2.530 6.065 -5.872 1.00 80.31 285 VAL A O 1
ATOM 2179 N N . CYS A 1 286 ? 1.780 8.137 -5.428 1.00 84.88 286 CYS A N 1
ATOM 2180 C CA . CYS A 1 286 ? 3.031 8.808 -5.799 1.00 84.88 286 CYS A CA 1
ATOM 2181 C C . CYS A 1 286 ? 4.166 8.415 -4.845 1.00 84.88 286 CYS A C 1
ATOM 2183 O O . CYS A 1 286 ? 5.264 8.097 -5.293 1.00 84.88 286 CYS A O 1
ATOM 2185 N N . ILE A 1 287 ? 3.890 8.394 -3.539 1.00 85.88 287 ILE A N 1
ATOM 2186 C CA . ILE A 1 287 ? 4.877 8.047 -2.514 1.00 85.88 287 ILE A CA 1
ATOM 2187 C C . ILE A 1 287 ? 5.304 6.579 -2.644 1.00 85.88 287 ILE A C 1
ATOM 2189 O O . ILE A 1 287 ? 6.498 6.291 -2.612 1.00 85.88 287 ILE A O 1
ATOM 2193 N N . GLN A 1 288 ? 4.366 5.653 -2.862 1.00 86.12 288 GLN A N 1
ATOM 2194 C CA . GLN A 1 288 ? 4.698 4.241 -3.084 1.00 86.12 288 GLN A CA 1
ATOM 2195 C C . GLN A 1 288 ? 5.547 4.048 -4.343 1.00 86.12 288 GLN A C 1
ATOM 2197 O O . GLN A 1 288 ? 6.528 3.315 -4.301 1.00 86.12 288 GLN A O 1
ATOM 2202 N N . ALA A 1 289 ? 5.240 4.758 -5.434 1.00 87.44 289 ALA A N 1
ATOM 2203 C CA . ALA A 1 289 ? 6.064 4.734 -6.642 1.00 87.44 289 ALA A CA 1
ATOM 2204 C C . ALA A 1 289 ? 7.501 5.220 -6.382 1.00 87.44 289 ALA A C 1
ATOM 2206 O O . ALA A 1 289 ? 8.450 4.626 -6.895 1.00 87.44 289 ALA A O 1
ATOM 2207 N N . VAL A 1 290 ? 7.665 6.266 -5.564 1.00 90.50 290 VAL A N 1
ATOM 2208 C CA . VAL A 1 290 ? 8.982 6.750 -5.128 1.00 90.50 290 VAL A CA 1
ATOM 2209 C C . VAL A 1 290 ? 9.690 5.711 -4.259 1.00 90.50 290 VAL A C 1
ATOM 2211 O O . VAL A 1 290 ? 10.858 5.438 -4.505 1.00 90.50 290 VAL A O 1
ATOM 2214 N N . PHE A 1 291 ? 9.014 5.081 -3.294 1.00 89.50 291 PHE A N 1
ATOM 2215 C CA . PHE A 1 291 ? 9.636 4.031 -2.479 1.00 89.50 291 PHE A CA 1
ATOM 2216 C C . PHE A 1 291 ? 10.062 2.826 -3.314 1.00 89.50 291 PHE A C 1
ATOM 2218 O O . PHE A 1 291 ? 11.196 2.388 -3.182 1.00 89.50 291 PHE A O 1
ATOM 2225 N N . THR A 1 292 ? 9.221 2.343 -4.233 1.00 87.88 292 THR A N 1
ATOM 2226 C CA . THR A 1 292 ? 9.607 1.268 -5.159 1.00 87.88 292 THR A CA 1
ATOM 2227 C C . THR A 1 292 ? 10.819 1.663 -6.003 1.00 87.88 292 THR A C 1
ATOM 2229 O O . THR A 1 292 ? 11.707 0.847 -6.221 1.00 87.88 292 THR A O 1
ATOM 2232 N N . LEU A 1 293 ? 10.892 2.915 -6.464 1.00 89.50 293 LEU A N 1
ATOM 2233 C CA . LEU A 1 293 ? 12.063 3.422 -7.176 1.00 89.50 293 LEU A CA 1
ATOM 2234 C C . LEU A 1 293 ? 13.323 3.397 -6.294 1.00 89.50 293 LEU A C 1
ATOM 2236 O O . LEU A 1 293 ? 14.356 2.917 -6.751 1.00 89.50 293 LEU A O 1
ATOM 2240 N N . LEU A 1 294 ? 13.244 3.889 -5.055 1.00 89.44 294 LEU A N 1
ATOM 2241 C CA . LEU A 1 294 ? 14.373 3.906 -4.119 1.00 89.44 294 LEU A CA 1
ATOM 2242 C C . LEU A 1 294 ? 14.831 2.491 -3.747 1.00 89.44 294 LEU A C 1
ATOM 2244 O O . LEU A 1 294 ? 16.031 2.237 -3.746 1.00 89.44 294 LEU A O 1
ATOM 2248 N N . ASP A 1 295 ? 13.892 1.576 -3.501 1.00 87.88 295 ASP A N 1
ATOM 2249 C CA . ASP A 1 295 ? 14.169 0.167 -3.208 1.00 87.88 295 ASP A CA 1
ATOM 2250 C C . ASP A 1 295 ? 14.898 -0.492 -4.389 1.00 87.88 295 ASP A C 1
ATOM 2252 O O . ASP A 1 295 ? 15.907 -1.169 -4.205 1.00 87.88 295 ASP A O 1
ATOM 2256 N N . ASN A 1 296 ? 14.440 -0.230 -5.618 1.00 87.94 296 ASN A N 1
ATOM 2257 C CA . ASN A 1 296 ? 15.085 -0.738 -6.823 1.00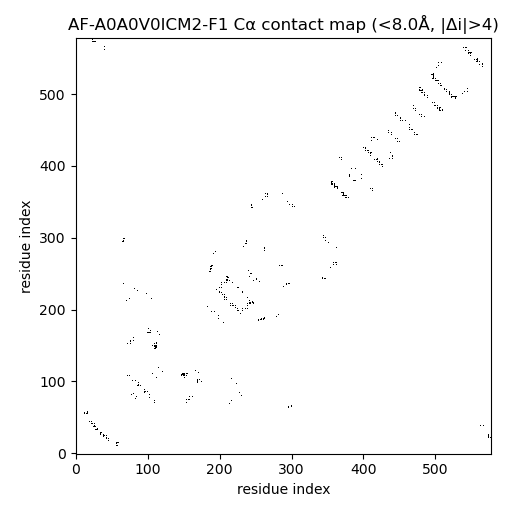 87.94 296 ASN A CA 1
ATOM 2258 C C . ASN A 1 296 ? 16.509 -0.175 -6.977 1.00 87.94 296 ASN A C 1
ATOM 2260 O O . ASN A 1 296 ? 17.448 -0.939 -7.191 1.00 87.94 296 ASN A O 1
ATOM 2264 N N . LEU A 1 297 ? 16.693 1.145 -6.848 1.00 86.50 297 LEU A N 1
ATOM 2265 C CA . LEU A 1 297 ? 18.014 1.778 -6.952 1.00 86.50 297 LEU A CA 1
ATOM 2266 C C . LEU A 1 297 ? 18.977 1.278 -5.866 1.00 86.50 297 LEU A C 1
ATOM 2268 O O . LEU A 1 297 ? 20.131 0.993 -6.176 1.00 86.50 297 LEU A O 1
ATOM 2272 N N . GLY A 1 298 ? 18.503 1.134 -4.625 1.00 85.81 298 GLY A N 1
ATOM 2273 C CA . GLY A 1 298 ? 19.278 0.574 -3.518 1.00 85.81 298 GLY A CA 1
ATOM 2274 C C . GLY A 1 298 ? 19.701 -0.868 -3.788 1.00 85.81 298 GLY A C 1
ATOM 2275 O O . GLY A 1 298 ? 20.886 -1.177 -3.715 1.00 85.81 298 GLY A O 1
ATOM 2276 N N . GLN A 1 299 ? 18.765 -1.718 -4.221 1.00 86.25 299 GLN A N 1
ATOM 2277 C CA . GLN A 1 299 ? 19.060 -3.103 -4.595 1.00 86.25 299 GLN A CA 1
ATOM 2278 C C . GLN A 1 299 ? 20.097 -3.183 -5.720 1.00 86.25 299 GLN A C 1
ATOM 2280 O O . GLN A 1 299 ? 21.000 -4.009 -5.663 1.00 86.25 299 GLN A O 1
ATOM 2285 N N . TRP A 1 300 ? 19.992 -2.321 -6.735 1.00 87.12 300 TRP A N 1
ATOM 2286 C CA . TRP A 1 300 ? 20.969 -2.281 -7.822 1.00 87.12 300 TRP A CA 1
ATOM 2287 C C . TRP A 1 300 ? 22.369 -1.905 -7.321 1.00 87.12 300 TRP A C 1
ATOM 2289 O O . TRP A 1 300 ? 23.348 -2.518 -7.739 1.00 87.12 300 TRP A O 1
ATOM 2299 N N . VAL A 1 301 ? 22.476 -0.934 -6.407 1.00 85.06 301 VAL A N 1
ATOM 2300 C CA . VAL A 1 301 ? 23.760 -0.575 -5.785 1.00 85.06 301 VAL A CA 1
ATOM 2301 C C . VAL A 1 301 ? 24.340 -1.763 -5.016 1.00 85.06 301 VAL A C 1
ATOM 2303 O O . VAL A 1 301 ? 25.521 -2.065 -5.190 1.00 85.06 301 VAL A O 1
ATOM 2306 N N . ASP A 1 302 ? 23.524 -2.454 -4.220 1.00 84.75 302 ASP A N 1
ATOM 2307 C CA . ASP A 1 302 ? 23.949 -3.625 -3.447 1.00 84.75 302 ASP A CA 1
ATOM 2308 C C . ASP A 1 302 ? 24.411 -4.773 -4.358 1.00 84.75 302 ASP A C 1
ATOM 2310 O O . ASP A 1 302 ? 25.474 -5.355 -4.128 1.00 84.75 302 ASP A O 1
ATOM 2314 N N . ASP A 1 303 ? 23.660 -5.062 -5.426 1.00 84.38 303 ASP A N 1
ATOM 2315 C CA . ASP A 1 303 ? 23.987 -6.104 -6.405 1.00 84.38 303 ASP A CA 1
ATOM 2316 C C . ASP A 1 303 ? 25.336 -5.809 -7.085 1.00 84.38 303 ASP A C 1
ATOM 2318 O O . ASP A 1 303 ? 26.210 -6.677 -7.148 1.00 84.38 303 ASP A O 1
ATOM 2322 N N . VAL A 1 304 ? 25.558 -4.566 -7.530 1.00 82.62 304 VAL A N 1
ATOM 2323 C CA . VA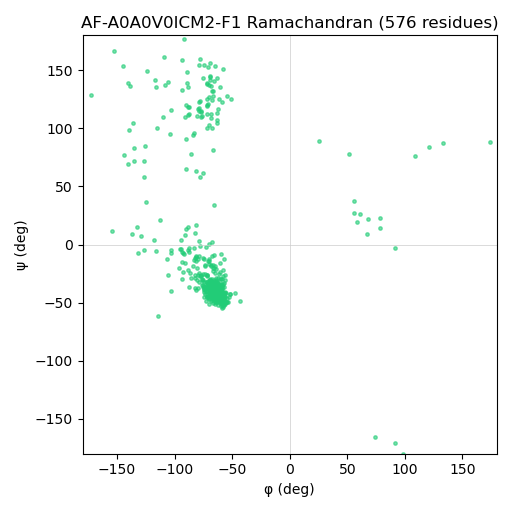L A 1 304 ? 26.820 -4.169 -8.173 1.00 82.62 304 VAL A CA 1
ATOM 2324 C C . VAL A 1 304 ? 27.989 -4.207 -7.186 1.00 82.62 304 VAL A C 1
ATOM 2326 O O . VAL A 1 304 ? 29.069 -4.697 -7.521 1.00 82.62 304 VAL A O 1
ATOM 2329 N N . GLN A 1 305 ? 27.799 -3.740 -5.949 1.00 82.81 305 GLN A N 1
ATOM 2330 C CA . GLN A 1 305 ? 28.827 -3.840 -4.907 1.00 82.81 305 GLN A CA 1
ATOM 2331 C C . GLN A 1 305 ? 29.182 -5.301 -4.604 1.00 82.81 305 GLN A C 1
ATOM 2333 O O . GLN A 1 305 ? 30.363 -5.639 -4.452 1.00 82.81 305 GLN A O 1
ATOM 2338 N N . GLN A 1 306 ? 28.183 -6.185 -4.566 1.00 83.94 306 GLN A N 1
ATOM 2339 C CA . GLN A 1 306 ? 28.388 -7.613 -4.379 1.00 83.94 306 GLN A CA 1
ATOM 2340 C C . GLN A 1 306 ? 29.172 -8.221 -5.551 1.00 83.94 306 GLN A C 1
ATOM 2342 O O . GLN A 1 306 ? 30.164 -8.913 -5.312 1.00 83.94 306 GLN A O 1
ATOM 2347 N N . GLU A 1 307 ? 28.812 -7.930 -6.802 1.00 81.06 307 GLU A N 1
ATOM 2348 C CA . GLU A 1 307 ? 29.542 -8.407 -7.987 1.00 81.06 307 GLU A CA 1
ATOM 2349 C C . GLU A 1 307 ? 31.000 -7.925 -8.021 1.00 81.06 307 GLU A C 1
ATOM 2351 O O . GLU A 1 307 ? 31.911 -8.705 -8.326 1.00 81.06 307 GLU A O 1
ATOM 2356 N N . LEU A 1 308 ? 31.249 -6.669 -7.640 1.00 79.44 308 LEU A N 1
ATOM 2357 C CA . LEU A 1 308 ? 32.598 -6.114 -7.519 1.00 79.44 308 LEU A CA 1
ATOM 2358 C C . LEU A 1 308 ? 33.408 -6.834 -6.432 1.00 79.44 308 LEU A C 1
ATOM 2360 O O . LEU A 1 308 ? 34.565 -7.196 -6.666 1.00 79.44 308 LEU A O 1
ATOM 2364 N N . SER A 1 309 ? 32.804 -7.110 -5.272 1.00 78.94 309 SER A N 1
ATOM 2365 C CA . SER A 1 309 ? 33.463 -7.836 -4.176 1.00 78.94 309 SER A CA 1
ATOM 2366 C C . SER A 1 309 ? 33.835 -9.274 -4.570 1.00 78.94 309 SER A C 1
ATOM 2368 O O . SER A 1 309 ? 34.951 -9.738 -4.307 1.00 78.94 309 SER A O 1
ATOM 2370 N N . LEU A 1 310 ? 32.943 -9.962 -5.291 1.00 80.62 310 LEU A N 1
ATOM 2371 C CA . LEU A 1 310 ? 33.182 -11.303 -5.819 1.00 80.62 310 LEU A CA 1
ATOM 2372 C C . LEU A 1 310 ? 34.299 -11.278 -6.868 1.00 80.62 310 LEU A C 1
ATOM 2374 O O . LEU A 1 310 ? 35.224 -12.089 -6.798 1.00 80.62 310 LEU A O 1
ATOM 2378 N N . SER A 1 311 ? 34.285 -10.302 -7.775 1.00 72.38 311 SER A N 1
ATOM 2379 C CA . SER A 1 311 ? 35.310 -10.133 -8.812 1.00 72.38 311 SER A CA 1
ATOM 2380 C C . SER A 1 311 ? 36.703 -9.866 -8.224 1.00 72.38 311 SER A C 1
ATOM 2382 O O . SER A 1 311 ? 37.688 -10.457 -8.673 1.00 72.38 311 SER A O 1
ATOM 2384 N N . GLN A 1 312 ? 36.802 -9.060 -7.161 1.00 66.81 312 GLN A N 1
ATOM 2385 C CA . GLN A 1 312 ? 38.056 -8.823 -6.432 1.00 66.81 312 GLN A CA 1
ATOM 2386 C C . GLN A 1 312 ? 38.554 -10.084 -5.695 1.00 66.81 312 GLN A C 1
ATOM 2388 O O . GLN A 1 312 ? 39.755 -10.380 -5.683 1.00 66.81 312 GLN A O 1
ATOM 2393 N N . SER A 1 313 ? 37.648 -10.893 -5.134 1.00 60.66 313 SER A N 1
ATOM 2394 C CA . SER A 1 313 ? 38.003 -12.170 -4.489 1.00 60.66 313 SER A CA 1
ATOM 2395 C C . SER A 1 313 ? 38.512 -13.237 -5.483 1.00 60.66 313 SER A C 1
ATOM 2397 O O . SER A 1 313 ? 39.418 -14.023 -5.182 1.00 60.66 313 SER A O 1
ATOM 2399 N N . ILE A 1 314 ? 38.003 -13.227 -6.719 1.00 59.06 314 ILE A N 1
ATOM 2400 C CA . ILE A 1 314 ? 38.447 -14.119 -7.801 1.00 59.06 314 ILE A CA 1
ATOM 2401 C C . ILE A 1 314 ? 39.844 -13.717 -8.305 1.00 59.06 314 ILE A C 1
ATOM 2403 O O . ILE A 1 314 ? 40.672 -14.585 -8.591 1.00 59.06 314 ILE A O 1
ATOM 2407 N N . GLN A 1 315 ? 40.162 -12.420 -8.350 1.00 56.44 315 GLN A N 1
ATOM 2408 C CA . GLN A 1 315 ? 41.498 -11.935 -8.730 1.00 56.44 315 GLN A CA 1
ATOM 2409 C C . GLN A 1 315 ? 42.576 -12.269 -7.682 1.00 56.44 315 GLN A C 1
ATOM 2411 O O . GLN A 1 315 ? 43.706 -12.609 -8.034 1.00 56.44 315 GLN A O 1
ATOM 2416 N N . THR A 1 316 ? 42.237 -12.249 -6.390 1.00 50.44 316 THR A N 1
ATOM 2417 C CA . THR A 1 316 ? 43.189 -12.608 -5.320 1.00 50.44 316 THR A CA 1
ATOM 2418 C C . THR A 1 316 ? 43.482 -14.112 -5.261 1.00 50.44 316 THR A C 1
ATOM 2420 O O . THR A 1 316 ? 44.624 -14.494 -5.001 1.00 50.44 316 THR A O 1
ATOM 2423 N N . SER A 1 317 ? 42.518 -14.976 -5.595 1.00 46.16 317 SER A N 1
ATOM 2424 C CA . SER A 1 317 ? 42.700 -16.439 -5.628 1.00 46.16 317 SER A CA 1
ATOM 2425 C C . SER A 1 317 ? 43.395 -16.963 -6.898 1.00 46.16 317 SER A C 1
ATOM 2427 O O . SER A 1 317 ? 44.161 -17.926 -6.826 1.00 46.16 317 SER A O 1
ATOM 2429 N N . SER A 1 318 ? 43.220 -16.304 -8.046 1.00 40.62 318 SER A N 1
ATOM 2430 C CA . SER A 1 318 ? 43.869 -16.670 -9.322 1.00 40.62 318 SER A CA 1
ATOM 2431 C C . SER A 1 318 ? 45.319 -16.170 -9.466 1.00 40.62 318 SER A C 1
ATOM 2433 O O . SER A 1 318 ? 46.067 -16.653 -10.322 1.00 40.62 318 SER A O 1
ATOM 2435 N N . SER A 1 319 ? 45.775 -15.291 -8.566 1.00 44.09 319 SER A N 1
ATOM 2436 C CA . SER A 1 319 ? 47.147 -14.758 -8.534 1.00 44.09 319 SER A CA 1
ATOM 2437 C C . SER A 1 319 ? 48.248 -15.792 -8.222 1.00 44.09 319 SER A C 1
ATOM 2439 O O . SER A 1 319 ? 49.429 -15.493 -8.393 1.00 44.09 319 SER A O 1
ATOM 2441 N N . ARG A 1 320 ? 47.905 -17.028 -7.819 1.00 43.72 320 ARG A N 1
ATOM 2442 C CA . ARG A 1 320 ? 48.896 -18.089 -7.543 1.00 43.72 320 ARG A CA 1
ATOM 2443 C C . ARG A 1 320 ? 49.245 -19.004 -8.720 1.00 43.72 320 ARG A C 1
ATOM 2445 O O . ARG A 1 320 ? 50.184 -19.778 -8.555 1.00 43.72 320 ARG A O 1
ATOM 2452 N N . GLN A 1 321 ? 48.568 -18.956 -9.878 1.00 41.66 321 GLN A N 1
ATOM 2453 C CA . GLN A 1 321 ? 48.828 -19.968 -10.925 1.00 41.66 321 GLN A CA 1
ATOM 2454 C C . GLN A 1 321 ? 49.066 -19.522 -12.374 1.00 41.66 321 GLN A C 1
ATOM 2456 O O . GLN A 1 321 ? 49.501 -20.373 -13.144 1.00 41.66 321 GLN A O 1
ATOM 2461 N N . GLN A 1 322 ? 48.912 -18.261 -12.790 1.00 38.16 322 GLN A N 1
ATOM 2462 C CA . GLN A 1 322 ? 49.243 -17.893 -14.184 1.00 38.16 322 GLN A CA 1
ATOM 2463 C C . GLN A 1 322 ? 49.929 -16.528 -14.318 1.00 38.16 322 GLN A C 1
ATOM 2465 O O . GLN A 1 322 ? 49.405 -15.581 -14.896 1.00 38.16 322 GLN A O 1
ATOM 2470 N N . ALA A 1 323 ? 51.172 -16.451 -13.841 1.00 39.31 323 ALA A N 1
ATOM 2471 C CA . ALA A 1 323 ? 52.147 -15.514 -14.388 1.00 39.31 323 ALA A CA 1
ATOM 2472 C C . ALA A 1 323 ? 52.709 -16.125 -15.683 1.00 39.31 323 ALA A C 1
ATOM 2474 O O . ALA A 1 323 ? 53.351 -17.167 -15.617 1.00 39.31 323 ALA A O 1
ATOM 2475 N N . LEU A 1 324 ? 52.465 -15.453 -16.819 1.00 42.44 324 LEU A N 1
ATOM 2476 C CA . LEU A 1 324 ? 53.028 -15.627 -18.177 1.00 42.44 324 LEU A CA 1
ATOM 2477 C C . LEU A 1 324 ? 51.959 -15.930 -19.246 1.00 42.44 324 LEU A C 1
ATOM 2479 O O . LEU A 1 324 ? 51.779 -17.075 -19.648 1.00 42.44 324 LEU A O 1
ATOM 2483 N N . LYS A 1 325 ? 51.344 -14.843 -19.750 1.00 36.16 325 LYS A N 1
ATOM 2484 C CA . LYS A 1 325 ? 50.825 -14.589 -21.122 1.00 36.16 325 LYS A CA 1
ATOM 2485 C C . LYS A 1 325 ? 49.409 -13.997 -21.133 1.00 36.16 325 LYS A C 1
ATOM 2487 O O . LYS A 1 325 ? 48.427 -14.707 -21.295 1.00 36.16 325 LYS A O 1
ATOM 2492 N N . SER A 1 326 ? 49.322 -12.670 -21.044 1.00 30.78 326 SER A N 1
ATOM 2493 C CA . SER A 1 326 ? 48.439 -11.819 -21.873 1.00 30.78 326 SER A CA 1
ATOM 2494 C C . SER A 1 326 ? 48.509 -10.374 -21.367 1.00 30.78 326 SER A C 1
ATOM 2496 O O . SER A 1 326 ? 47.746 -9.952 -20.510 1.00 30.78 326 SER A O 1
ATOM 2498 N N . LYS A 1 327 ? 49.470 -9.603 -21.888 1.00 34.25 327 LYS A N 1
ATOM 2499 C CA . LYS A 1 327 ? 49.719 -8.206 -21.488 1.00 34.25 327 LYS A CA 1
ATOM 2500 C C . LYS A 1 327 ? 48.923 -7.177 -22.315 1.00 34.25 327 LYS A C 1
ATOM 2502 O O . LYS A 1 327 ? 49.223 -5.996 -22.242 1.00 34.25 327 LYS A O 1
ATOM 2507 N N . GLU A 1 328 ? 47.917 -7.611 -23.080 1.00 30.38 328 GLU A N 1
ATOM 2508 C CA . GLU A 1 328 ? 47.159 -6.745 -24.009 1.00 30.38 328 GLU A CA 1
ATOM 2509 C C . GLU A 1 328 ? 45.628 -6.769 -23.819 1.00 30.38 328 GLU A C 1
ATOM 2511 O O . GLU A 1 328 ? 44.934 -5.975 -24.440 1.00 30.38 328 GLU A O 1
ATOM 2516 N N . LYS A 1 329 ? 45.072 -7.607 -22.928 1.00 33.78 329 LYS A N 1
ATOM 2517 C CA . LYS A 1 329 ? 43.620 -7.617 -22.618 1.00 33.78 329 LYS A CA 1
ATOM 2518 C C . LYS A 1 329 ? 43.242 -6.942 -21.295 1.00 33.78 329 LYS A C 1
ATOM 2520 O O . LYS A 1 329 ? 42.062 -6.804 -21.001 1.00 33.78 329 LYS A O 1
ATOM 2525 N N . THR A 1 330 ? 44.219 -6.504 -20.505 1.00 31.22 330 THR A N 1
ATOM 2526 C CA . THR A 1 330 ? 43.999 -5.996 -19.140 1.00 31.22 330 THR A CA 1
ATOM 2527 C C . THR A 1 330 ? 43.581 -4.520 -19.090 1.00 31.22 330 THR A C 1
ATOM 2529 O O . THR A 1 330 ? 43.106 -4.076 -18.056 1.00 31.22 330 THR A O 1
ATOM 2532 N N . ILE A 1 331 ? 43.714 -3.763 -20.187 1.00 37.97 331 ILE A N 1
ATOM 2533 C CA . ILE A 1 331 ? 43.466 -2.306 -20.197 1.00 37.97 331 ILE A CA 1
ATOM 2534 C C . ILE A 1 331 ? 41.982 -1.957 -20.457 1.00 37.97 331 ILE A C 1
ATOM 2536 O O . ILE A 1 331 ? 41.518 -0.923 -19.992 1.00 37.97 331 ILE A O 1
ATOM 2540 N N . ASN A 1 332 ? 41.202 -2.831 -21.112 1.00 33.28 332 ASN A N 1
ATOM 2541 C CA . ASN A 1 332 ? 39.790 -2.543 -21.439 1.00 33.28 332 ASN A CA 1
ATOM 2542 C C . ASN A 1 332 ? 38.780 -3.007 -20.372 1.00 33.28 332 ASN A C 1
ATOM 2544 O O . ASN A 1 332 ? 37.636 -2.578 -20.398 1.00 33.28 332 ASN A O 1
ATOM 2548 N N . LEU A 1 333 ? 39.174 -3.882 -19.440 1.00 38.41 333 LEU A N 1
ATOM 2549 C CA . LEU A 1 333 ? 38.300 -4.344 -18.347 1.00 38.41 333 LEU A CA 1
ATOM 2550 C C . LEU A 1 333 ? 38.371 -3.430 -17.111 1.00 38.41 333 LEU A C 1
ATOM 2552 O O . LEU A 1 333 ? 37.446 -3.417 -16.305 1.00 38.41 333 LEU A O 1
ATOM 2556 N N . SER A 1 334 ? 39.454 -2.660 -16.957 1.00 42.75 334 SER A N 1
ATOM 2557 C CA . SER A 1 334 ? 39.603 -1.693 -15.863 1.00 42.75 334 SER A CA 1
ATOM 2558 C C . SER A 1 334 ? 38.748 -0.443 -16.071 1.00 42.75 334 SER A C 1
ATOM 2560 O O . SER A 1 334 ? 38.164 0.048 -15.115 1.00 42.75 334 SER A O 1
ATOM 2562 N N . SER A 1 335 ? 38.605 0.034 -17.314 1.00 46.03 335 SER A N 1
ATOM 2563 C CA . SER A 1 335 ? 37.804 1.226 -17.624 1.00 46.03 335 SER A CA 1
ATOM 2564 C C . SER A 1 335 ? 36.309 1.027 -17.372 1.00 46.03 335 SER A C 1
ATOM 2566 O O . SER A 1 335 ? 35.672 1.920 -16.822 1.00 46.03 335 SER A O 1
ATOM 2568 N N . ASP A 1 336 ? 35.764 -0.150 -17.704 1.00 55.12 336 ASP A N 1
ATOM 2569 C CA . ASP A 1 336 ? 34.354 -0.472 -17.441 1.00 55.12 336 ASP A CA 1
ATOM 2570 C C . ASP A 1 336 ? 34.092 -0.632 -15.935 1.00 55.12 336 ASP A C 1
ATOM 2572 O O . ASP A 1 336 ? 33.086 -0.143 -15.427 1.00 55.12 336 ASP A O 1
ATOM 2576 N N . SER A 1 337 ? 35.019 -1.246 -15.186 1.00 58.78 337 SER A N 1
ATOM 2577 C CA . SER A 1 337 ? 34.892 -1.374 -13.726 1.00 58.78 337 SER A CA 1
ATOM 2578 C C . SER A 1 337 ? 34.975 -0.020 -13.012 1.00 58.78 337 SER A C 1
ATOM 2580 O O . SER A 1 337 ? 34.254 0.198 -12.037 1.00 58.78 337 SER A O 1
ATOM 2582 N N . ASP A 1 338 ? 35.834 0.887 -13.483 1.00 63.56 338 ASP A N 1
ATOM 2583 C CA . ASP A 1 338 ? 35.966 2.236 -12.927 1.00 63.56 338 ASP A CA 1
ATOM 2584 C C . ASP A 1 338 ? 34.741 3.102 -13.268 1.00 63.56 338 ASP A C 1
ATOM 2586 O O . ASP A 1 338 ? 34.263 3.859 -12.420 1.00 63.56 338 ASP A O 1
ATOM 2590 N N . GLN A 1 339 ? 34.172 2.949 -14.470 1.00 72.75 339 GLN A N 1
ATOM 2591 C CA . GLN A 1 339 ? 32.941 3.629 -14.876 1.00 72.75 339 GLN A CA 1
ATOM 2592 C C . GLN A 1 339 ? 31.732 3.161 -14.057 1.00 72.75 339 GLN A C 1
ATOM 2594 O O . GLN A 1 339 ? 30.979 3.996 -13.555 1.00 72.75 339 GLN A O 1
ATOM 2599 N N . VAL A 1 340 ? 31.577 1.851 -13.852 1.00 74.31 340 VAL A N 1
ATOM 2600 C CA . VAL A 1 340 ? 30.511 1.288 -13.009 1.00 74.31 340 VAL A CA 1
ATOM 2601 C C . VAL A 1 340 ? 30.658 1.758 -11.557 1.00 74.31 340 VAL A C 1
ATOM 2603 O O . VAL A 1 340 ? 29.668 2.111 -10.920 1.00 74.31 340 VAL A O 1
ATOM 2606 N N . LEU A 1 341 ? 31.887 1.874 -11.041 1.00 77.00 341 LEU A N 1
ATOM 2607 C CA . LEU A 1 341 ? 32.134 2.406 -9.699 1.00 77.00 341 LEU A CA 1
ATOM 2608 C C . LEU A 1 341 ? 31.735 3.887 -9.574 1.00 77.00 341 LEU A C 1
ATOM 2610 O O . LEU A 1 341 ? 31.165 4.287 -8.557 1.00 77.00 341 LEU A O 1
ATOM 2614 N N . ILE A 1 342 ? 32.021 4.704 -10.591 1.00 78.88 342 ILE A N 1
ATOM 2615 C CA . ILE A 1 342 ? 31.595 6.112 -10.645 1.00 78.88 342 ILE A CA 1
ATOM 2616 C C . ILE A 1 342 ? 30.063 6.202 -10.707 1.00 78.88 342 ILE A C 1
ATOM 2618 O O . ILE A 1 342 ? 29.462 6.969 -9.957 1.00 78.88 342 ILE A O 1
ATOM 2622 N N . GLN A 1 343 ? 29.420 5.370 -11.528 1.00 80.31 343 GLN A N 1
ATOM 2623 C CA . GLN A 1 343 ? 27.962 5.286 -11.615 1.00 80.31 343 GLN A CA 1
ATOM 2624 C C . GLN A 1 343 ? 27.331 4.876 -10.272 1.00 80.31 343 GLN A C 1
ATOM 2626 O O . GLN A 1 343 ? 26.366 5.503 -9.839 1.00 80.31 343 GLN A O 1
ATOM 2631 N N . CYS A 1 344 ? 27.905 3.900 -9.560 1.00 82.06 344 CYS A N 1
ATOM 2632 C CA . CYS A 1 344 ? 27.462 3.534 -8.213 1.00 82.06 344 CYS A CA 1
ATOM 2633 C C . CYS A 1 344 ? 27.603 4.684 -7.218 1.00 82.06 344 CYS A C 1
ATOM 2635 O O . CYS A 1 344 ? 26.699 4.897 -6.415 1.00 82.06 344 CYS A O 1
ATOM 2637 N N . LYS A 1 345 ? 28.701 5.450 -7.271 1.00 83.19 345 LYS A N 1
ATOM 2638 C CA . LYS A 1 345 ? 28.870 6.629 -6.407 1.00 83.19 345 LYS A CA 1
ATOM 2639 C C . LYS A 1 345 ? 27.772 7.659 -6.647 1.00 83.19 345 LYS A C 1
ATOM 2641 O O . LYS A 1 345 ? 27.180 8.114 -5.678 1.00 83.19 345 LYS A O 1
ATOM 2646 N N . HIS A 1 346 ? 27.436 7.950 -7.904 1.00 84.31 346 HIS A N 1
ATOM 2647 C CA . HIS A 1 346 ? 26.358 8.888 -8.232 1.00 84.31 346 HIS A CA 1
ATOM 2648 C C . HIS A 1 346 ? 24.995 8.445 -7.675 1.00 84.31 346 HIS A C 1
ATOM 2650 O O . HIS A 1 346 ? 24.238 9.268 -7.161 1.00 84.31 346 HIS A O 1
ATOM 2656 N N . VAL A 1 347 ? 24.676 7.148 -7.754 1.00 84.00 347 VAL A N 1
ATOM 2657 C CA . VAL A 1 347 ? 23.420 6.615 -7.200 1.00 84.00 347 VAL A CA 1
ATOM 2658 C C . VAL A 1 347 ? 23.439 6.655 -5.669 1.00 84.00 347 VAL A C 1
ATOM 2660 O O . VAL A 1 347 ? 22.460 7.081 -5.061 1.00 84.00 347 VAL A O 1
ATOM 2663 N N . SER A 1 348 ? 24.558 6.298 -5.034 1.00 84.69 348 SER A N 1
ATOM 2664 C CA . SER A 1 348 ? 24.717 6.398 -3.579 1.00 84.69 348 SER A CA 1
ATOM 2665 C C . SER A 1 348 ? 24.621 7.838 -3.070 1.00 84.69 348 SER A C 1
ATOM 2667 O O . SER A 1 348 ? 24.014 8.072 -2.030 1.00 84.69 348 SER A O 1
ATOM 2669 N N . GLU A 1 349 ? 25.172 8.812 -3.799 1.00 87.00 349 GLU A N 1
ATOM 2670 C CA . GLU A 1 349 ? 25.050 10.242 -3.485 1.00 87.00 349 GLU A CA 1
ATOM 2671 C C . GLU A 1 349 ? 23.592 10.709 -3.547 1.00 87.00 349 GLU A C 1
ATOM 2673 O O . GLU A 1 349 ? 23.138 11.425 -2.655 1.00 87.00 349 GLU A O 1
ATOM 2678 N N . LEU A 1 350 ? 22.828 10.255 -4.547 1.00 86.44 350 LEU A N 1
ATOM 2679 C CA . LEU A 1 350 ? 21.396 10.539 -4.639 1.00 86.44 350 LEU A CA 1
ATOM 2680 C C . LEU A 1 350 ? 20.620 9.941 -3.459 1.00 86.44 350 LEU A C 1
ATOM 2682 O O . LEU A 1 350 ? 19.780 10.624 -2.877 1.00 86.44 350 LEU A O 1
ATOM 2686 N N . LEU A 1 351 ? 20.906 8.690 -3.083 1.00 85.94 351 LEU A N 1
ATOM 2687 C CA . LEU A 1 351 ? 20.266 8.043 -1.933 1.00 85.94 351 LEU A CA 1
ATOM 2688 C C . LEU A 1 351 ? 20.634 8.740 -0.612 1.00 85.94 351 LEU A C 1
ATOM 2690 O O . LEU A 1 351 ? 19.771 8.915 0.246 1.00 85.94 351 LEU A O 1
ATOM 2694 N N . ALA A 1 352 ? 21.884 9.185 -0.465 1.00 86.50 352 ALA A N 1
ATOM 2695 C CA . ALA A 1 352 ? 22.365 9.905 0.713 1.00 86.50 352 ALA A CA 1
ATOM 2696 C C . ALA A 1 352 ? 21.812 11.337 0.820 1.00 86.50 352 ALA A C 1
ATOM 2698 O O . ALA A 1 352 ? 21.669 11.857 1.925 1.00 86.50 352 ALA A O 1
ATOM 2699 N N . ALA A 1 353 ? 21.469 11.977 -0.304 1.00 87.50 353 ALA A N 1
ATOM 2700 C CA . ALA A 1 353 ? 20.879 13.316 -0.317 1.00 87.50 353 ALA A CA 1
ATOM 2701 C C . ALA A 1 353 ? 19.470 13.365 0.307 1.00 87.50 353 ALA A C 1
ATOM 2703 O O . ALA A 1 353 ? 18.979 14.442 0.658 1.00 87.50 353 ALA A O 1
ATOM 2704 N N . ILE A 1 354 ? 18.801 12.218 0.450 1.00 87.88 354 ILE A N 1
ATOM 2705 C CA . ILE A 1 354 ? 17.444 12.135 0.984 1.00 87.88 354 ILE A CA 1
ATOM 2706 C C . ILE A 1 354 ? 17.490 11.954 2.504 1.00 87.88 354 ILE A C 1
ATOM 2708 O O . ILE A 1 354 ? 17.990 10.959 3.026 1.00 87.88 354 ILE A O 1
ATOM 2712 N N . HIS A 1 355 ? 16.894 12.897 3.236 1.00 86.88 355 HIS A N 1
ATOM 2713 C CA . HIS A 1 355 ? 16.871 12.834 4.694 1.00 86.88 355 HIS A CA 1
ATOM 2714 C C . HIS A 1 355 ? 16.010 11.667 5.211 1.00 86.88 355 HIS A C 1
ATOM 2716 O O . HIS A 1 355 ? 14.807 11.577 4.938 1.00 86.88 355 HIS A O 1
ATOM 2722 N N . LYS A 1 356 ? 16.608 10.797 6.034 1.00 87.75 356 LYS A N 1
ATOM 2723 C CA . LYS A 1 356 ? 15.973 9.567 6.541 1.00 87.75 356 LYS A CA 1
ATOM 2724 C C . LYS A 1 356 ? 14.739 9.805 7.407 1.00 87.75 356 LYS A C 1
ATOM 2726 O O . LYS A 1 356 ? 13.791 9.030 7.322 1.00 87.75 356 LYS A O 1
ATOM 2731 N N . MET A 1 357 ? 14.687 10.898 8.172 1.00 87.56 357 MET A N 1
ATOM 2732 C CA . MET A 1 357 ? 13.476 11.247 8.934 1.00 87.56 357 MET A CA 1
ATOM 2733 C C . MET A 1 357 ? 12.296 11.583 8.013 1.00 87.56 357 MET A C 1
ATOM 2735 O O . MET A 1 357 ? 11.150 11.280 8.335 1.00 87.56 357 MET A O 1
ATOM 2739 N N . THR A 1 358 ? 12.559 12.181 6.845 1.00 87.25 358 THR A N 1
ATOM 2740 C CA . THR A 1 358 ? 11.511 12.469 5.856 1.00 87.25 358 THR A CA 1
ATOM 2741 C C . THR A 1 358 ? 10.988 11.168 5.254 1.00 87.25 358 THR A C 1
ATOM 2743 O O . THR A 1 358 ? 9.776 10.998 5.138 1.00 87.25 358 THR A O 1
ATOM 2746 N N . LEU A 1 359 ? 11.878 10.213 4.954 1.00 90.19 359 LEU A N 1
ATOM 2747 C CA . LEU A 1 359 ? 11.499 8.866 4.512 1.00 90.19 359 LEU A CA 1
ATOM 2748 C C . LEU A 1 359 ? 10.676 8.123 5.575 1.00 90.19 359 LEU A C 1
ATOM 2750 O O . LEU A 1 359 ? 9.661 7.511 5.239 1.00 90.19 359 LEU A O 1
ATOM 2754 N N . ALA A 1 360 ? 11.057 8.215 6.852 1.00 90.00 360 ALA A N 1
ATOM 2755 C CA . ALA A 1 360 ? 10.309 7.614 7.955 1.00 90.00 360 ALA A CA 1
ATOM 2756 C C . ALA A 1 360 ? 8.896 8.216 8.071 1.00 90.00 360 ALA A C 1
ATOM 2758 O O . ALA A 1 360 ? 7.902 7.500 7.997 1.00 90.00 360 ALA A O 1
ATOM 2759 N N . ARG A 1 361 ? 8.767 9.547 8.127 1.00 88.25 361 ARG A N 1
ATOM 2760 C CA . ARG A 1 361 ? 7.451 10.211 8.196 1.00 88.25 361 ARG A CA 1
ATOM 2761 C C . ARG A 1 361 ? 6.574 9.918 6.973 1.00 88.25 361 ARG A C 1
ATOM 2763 O O . ARG A 1 361 ? 5.386 9.646 7.125 1.00 88.25 361 ARG A O 1
ATOM 2770 N N . ALA A 1 362 ? 7.146 9.924 5.768 1.00 86.94 362 ALA A N 1
ATOM 2771 C CA . ALA A 1 362 ? 6.410 9.617 4.541 1.00 86.94 362 ALA A CA 1
ATOM 2772 C C . ALA A 1 362 ? 5.949 8.146 4.477 1.00 86.94 362 ALA A C 1
ATOM 2774 O O . ALA A 1 362 ? 4.836 7.868 4.028 1.00 86.94 362 ALA A O 1
ATOM 2775 N N . SER A 1 363 ? 6.765 7.198 4.950 1.00 87.56 363 SER A N 1
ATOM 2776 C CA . SER A 1 363 ? 6.395 5.773 4.994 1.00 87.56 363 SER A CA 1
ATOM 2777 C C . SER A 1 363 ? 5.364 5.468 6.080 1.00 87.56 363 SER A C 1
ATOM 2779 O O . SER A 1 363 ? 4.448 4.687 5.821 1.00 87.56 363 SER A O 1
ATOM 2781 N N . PHE A 1 364 ? 5.436 6.138 7.235 1.00 86.94 364 PHE A N 1
ATOM 2782 C CA . PHE A 1 364 ? 4.402 6.072 8.270 1.00 86.94 364 PHE A CA 1
ATOM 2783 C C . PHE A 1 364 ? 3.027 6.494 7.730 1.00 86.94 364 PHE A C 1
ATOM 2785 O O . PHE A 1 364 ? 2.037 5.793 7.932 1.00 86.94 364 PHE A O 1
ATOM 2792 N N . ARG A 1 365 ? 2.966 7.591 6.960 1.00 82.75 365 ARG A N 1
ATOM 2793 C CA . ARG A 1 365 ? 1.727 8.053 6.302 1.00 82.75 365 ARG A CA 1
ATOM 2794 C C . ARG A 1 365 ? 1.147 7.028 5.334 1.00 82.75 365 ARG A C 1
ATOM 2796 O O . ARG A 1 365 ? -0.066 6.898 5.245 1.00 82.75 365 ARG A O 1
ATOM 2803 N N . CYS A 1 366 ? 2.008 6.280 4.652 1.00 78.31 366 CYS A N 1
ATOM 2804 C CA . CYS A 1 366 ? 1.603 5.225 3.728 1.00 78.31 366 CYS A CA 1
ATOM 2805 C C . CYS A 1 366 ? 1.270 3.892 4.419 1.00 78.31 366 CYS A C 1
ATOM 2807 O O . CYS A 1 366 ? 1.161 2.881 3.728 1.00 78.31 366 CYS A O 1
ATOM 2809 N N . GLN A 1 367 ? 1.175 3.866 5.755 1.00 82.06 367 GLN A N 1
ATOM 2810 C CA . GLN A 1 367 ? 0.943 2.660 6.563 1.00 82.06 367 GLN A CA 1
ATOM 2811 C C . GLN A 1 367 ? 2.011 1.565 6.366 1.00 82.06 367 GLN A C 1
ATOM 2813 O O . GLN A 1 367 ? 1.810 0.406 6.714 1.00 82.06 367 GLN A O 1
ATOM 2818 N N . ALA A 1 368 ? 3.189 1.924 5.844 1.00 85.19 368 ALA A N 1
ATOM 2819 C CA . ALA A 1 368 ? 4.324 1.021 5.682 1.00 85.19 368 ALA A CA 1
ATOM 2820 C C . ALA A 1 368 ? 5.201 1.061 6.944 1.00 85.19 368 ALA A C 1
ATOM 2822 O O . ALA A 1 368 ? 6.346 1.521 6.912 1.00 85.19 368 ALA A O 1
ATOM 2823 N N . TYR A 1 369 ? 4.649 0.610 8.074 1.00 88.81 369 TYR A N 1
ATOM 2824 C CA . TYR A 1 369 ? 5.263 0.780 9.397 1.00 88.81 369 TYR A CA 1
ATOM 2825 C C . TYR A 1 369 ? 6.648 0.127 9.516 1.00 88.81 369 TYR A C 1
ATOM 2827 O O . TYR A 1 369 ? 7.563 0.744 10.054 1.00 88.81 369 TYR A O 1
ATOM 2835 N N . ALA A 1 370 ? 6.850 -1.059 8.930 1.00 89.25 370 ALA A N 1
ATOM 2836 C CA . ALA A 1 370 ? 8.153 -1.733 8.931 1.00 89.25 370 ALA A CA 1
ATOM 2837 C C . ALA A 1 370 ? 9.233 -0.928 8.180 1.00 89.25 370 ALA A C 1
ATOM 2839 O O . ALA A 1 370 ? 10.371 -0.819 8.636 1.00 89.25 370 ALA A O 1
ATOM 2840 N N . ARG A 1 371 ? 8.866 -0.299 7.054 1.00 89.00 371 ARG A N 1
ATOM 2841 C CA . ARG A 1 371 ? 9.758 0.590 6.293 1.00 89.00 371 ARG A CA 1
ATOM 2842 C C . ARG A 1 371 ? 10.059 1.870 7.080 1.00 89.00 371 ARG A C 1
ATOM 2844 O O . ARG A 1 371 ? 11.204 2.315 7.113 1.00 89.00 371 ARG A O 1
ATOM 2851 N N . SER A 1 372 ? 9.053 2.430 7.752 1.00 91.62 372 SER A N 1
ATOM 2852 C CA . SER A 1 372 ? 9.232 3.592 8.630 1.00 91.62 372 SER A CA 1
ATOM 2853 C C . SER A 1 372 ? 10.203 3.304 9.767 1.00 91.62 372 SER A C 1
ATOM 2855 O O . SER A 1 372 ? 11.097 4.111 10.026 1.00 91.62 372 SER A O 1
ATOM 2857 N N . LEU A 1 373 ? 10.067 2.137 10.403 1.00 91.44 373 LEU A N 1
ATOM 2858 C CA . LEU A 1 373 ? 10.968 1.690 11.457 1.00 91.44 373 LEU A CA 1
ATOM 2859 C C . LEU A 1 373 ? 12.407 1.569 10.946 1.00 91.44 373 LEU A C 1
ATOM 2861 O O . LEU A 1 373 ? 13.315 2.127 11.556 1.00 91.44 373 LEU A O 1
ATOM 2865 N N . LEU A 1 374 ? 12.609 0.923 9.793 1.00 91.50 374 LEU A N 1
ATOM 2866 C CA . LEU A 1 374 ? 13.929 0.763 9.177 1.00 91.50 374 LEU A CA 1
ATOM 2867 C C . LEU A 1 374 ? 14.638 2.110 8.965 1.00 91.50 374 LEU A C 1
ATOM 2869 O O . LEU A 1 374 ? 15.800 2.272 9.348 1.00 91.50 374 LEU A O 1
ATOM 2873 N N . TYR A 1 375 ? 13.952 3.088 8.364 1.00 91.69 375 TYR A N 1
ATOM 2874 C CA . TYR A 1 375 ? 14.544 4.405 8.119 1.00 91.69 375 TYR A CA 1
ATOM 2875 C C . TYR A 1 375 ? 14.817 5.168 9.410 1.00 91.69 375 TYR A C 1
ATOM 2877 O O . TYR A 1 375 ? 15.860 5.816 9.522 1.00 91.69 375 TYR A O 1
ATOM 2885 N N . PHE A 1 376 ? 13.912 5.075 10.384 1.00 89.69 376 PHE A N 1
ATOM 2886 C CA . PHE A 1 376 ? 14.085 5.748 11.662 1.00 89.69 376 PHE A CA 1
ATOM 2887 C C . PHE A 1 376 ? 15.252 5.158 12.461 1.00 89.69 376 PHE A C 1
ATOM 2889 O O . PHE A 1 376 ? 16.110 5.899 12.931 1.00 89.69 376 PHE A O 1
ATOM 2896 N N . GLU A 1 377 ? 15.370 3.832 12.547 1.00 89.12 377 GLU A N 1
ATOM 2897 C CA . GLU A 1 377 ? 16.525 3.192 13.184 1.00 89.12 377 GLU A CA 1
ATOM 2898 C C . GLU A 1 377 ? 17.838 3.576 12.503 1.00 89.12 377 GLU A C 1
ATOM 2900 O O . GLU A 1 377 ? 18.832 3.851 13.173 1.00 89.12 377 GLU A O 1
ATOM 2905 N N . SER A 1 378 ? 17.848 3.624 11.169 1.00 88.81 378 SER A N 1
ATOM 2906 C CA . SER A 1 378 ? 19.020 4.042 10.404 1.00 88.81 378 SER A CA 1
ATOM 2907 C C . SER A 1 378 ? 19.402 5.501 10.693 1.00 88.81 378 SER A C 1
ATOM 2909 O O . SER A 1 378 ? 20.587 5.805 10.822 1.00 88.81 378 SER A O 1
ATOM 2911 N N . HIS A 1 379 ? 18.416 6.388 10.866 1.00 87.31 379 HIS A N 1
ATOM 2912 C CA . HIS A 1 379 ? 18.631 7.776 11.285 1.00 87.31 379 HIS A CA 1
ATOM 2913 C C . HIS A 1 379 ? 19.230 7.866 12.695 1.00 87.31 379 HIS A C 1
ATOM 2915 O O . HIS A 1 379 ? 20.208 8.580 12.913 1.00 87.31 379 HIS A O 1
ATOM 2921 N N . VAL A 1 380 ? 18.691 7.097 13.645 1.00 84.75 380 VAL A N 1
ATOM 2922 C CA . VAL A 1 380 ? 19.187 7.070 15.027 1.00 84.75 380 VAL A CA 1
ATOM 2923 C C . VAL A 1 380 ? 20.621 6.536 15.089 1.00 84.75 380 VAL A C 1
ATOM 2925 O O . VAL A 1 380 ? 21.443 7.109 15.800 1.00 84.75 380 VAL A O 1
ATOM 2928 N N . ARG A 1 381 ? 20.949 5.482 14.326 1.00 84.81 381 ARG A N 1
ATOM 2929 C CA . ARG A 1 381 ? 22.314 4.921 14.254 1.00 84.81 381 ARG A CA 1
ATOM 2930 C C . ARG A 1 381 ? 23.327 5.919 13.690 1.00 84.81 381 ARG A C 1
ATOM 2932 O O . ARG A 1 381 ? 24.460 5.952 14.155 1.00 84.81 381 ARG A O 1
ATOM 2939 N N . GLU A 1 382 ? 22.935 6.745 12.721 1.00 83.69 382 GLU A N 1
ATOM 2940 C CA . GLU A 1 382 ? 23.799 7.817 12.203 1.00 83.69 382 GLU A CA 1
ATOM 2941 C C . GLU A 1 382 ? 23.986 8.959 13.200 1.00 83.69 382 GLU A C 1
ATOM 2943 O O . GLU A 1 382 ? 25.095 9.469 13.331 1.00 83.69 382 GLU A O 1
ATOM 2948 N N . LYS A 1 383 ? 22.927 9.339 13.926 1.00 80.00 383 LYS A N 1
ATOM 2949 C CA . LYS A 1 383 ? 22.986 10.390 14.952 1.00 80.00 383 LYS A CA 1
ATOM 2950 C C . LYS A 1 383 ? 23.849 9.974 16.149 1.00 80.00 383 LYS A C 1
ATOM 2952 O O . LYS A 1 383 ? 24.557 10.814 16.696 1.00 80.00 383 LYS A O 1
ATOM 2957 N N . SER A 1 384 ? 23.794 8.703 16.555 1.00 74.81 384 SER A N 1
ATOM 2958 C CA . SER A 1 384 ? 24.574 8.179 17.686 1.00 74.81 384 SER A CA 1
ATOM 2959 C C . SER A 1 384 ? 25.988 7.735 17.306 1.00 74.81 384 SER A C 1
ATOM 2961 O O . SER A 1 384 ? 26.881 7.739 18.146 1.00 74.81 384 SER A O 1
ATOM 2963 N N . GLY A 1 385 ? 26.214 7.302 16.062 1.00 73.56 385 GLY A N 1
ATOM 2964 C CA . GLY A 1 385 ? 27.477 6.677 15.652 1.00 73.56 385 GLY A CA 1
ATOM 2965 C C . GLY A 1 385 ? 27.742 5.313 16.311 1.00 73.56 385 GLY A C 1
ATOM 2966 O O . GLY A 1 385 ? 28.834 4.764 16.165 1.00 73.56 385 GLY A O 1
ATOM 2967 N N . SER A 1 386 ? 26.759 4.749 17.023 1.00 72.44 386 SER A N 1
ATOM 2968 C CA . SER A 1 386 ? 26.852 3.473 17.740 1.00 72.44 386 SER A CA 1
ATOM 2969 C C . SER A 1 386 ? 25.877 2.444 17.171 1.00 72.44 386 SER A C 1
ATOM 2971 O O . SER A 1 386 ? 24.724 2.749 16.863 1.00 72.44 386 SER A O 1
ATOM 2973 N N . PHE A 1 387 ? 26.316 1.182 17.103 1.00 67.69 387 PHE A N 1
ATOM 2974 C CA . PHE A 1 387 ? 25.460 0.051 16.725 1.00 67.69 387 PHE A CA 1
ATOM 2975 C C . PHE A 1 387 ? 24.335 -0.211 17.732 1.00 67.69 387 PHE A C 1
ATOM 2977 O O . PHE A 1 387 ? 23.306 -0.765 17.354 1.00 67.69 387 PHE A O 1
ATOM 2984 N N . ASN A 1 388 ? 24.512 0.194 18.996 1.00 75.94 388 ASN A N 1
ATOM 2985 C CA . ASN A 1 388 ? 23.473 0.122 20.018 1.00 75.94 388 ASN A CA 1
ATOM 2986 C C . ASN A 1 388 ? 23.254 1.503 20.665 1.00 75.94 388 ASN A C 1
ATOM 2988 O O . ASN A 1 388 ? 23.808 1.773 21.739 1.00 75.94 388 ASN A O 1
ATOM 2992 N N . PRO A 1 389 ? 22.424 2.361 20.043 1.00 70.50 389 PRO A N 1
ATOM 2993 C CA . PRO A 1 389 ? 22.113 3.695 20.559 1.00 70.50 389 PRO A CA 1
ATOM 2994 C C . PRO A 1 389 ? 21.477 3.669 21.959 1.00 70.50 389 PRO A C 1
ATOM 2996 O O . PRO A 1 389 ? 21.684 4.581 22.750 1.00 70.50 389 PRO A O 1
ATOM 2999 N N . ALA A 1 390 ? 20.741 2.605 22.303 1.00 66.38 390 ALA A N 1
ATOM 3000 C CA . ALA A 1 390 ? 20.068 2.471 23.598 1.00 66.38 390 ALA A CA 1
ATOM 3001 C C . ALA A 1 390 ? 21.028 2.173 24.767 1.00 66.38 390 ALA A C 1
ATOM 3003 O O . ALA A 1 390 ? 20.672 2.365 25.927 1.00 66.38 390 ALA A O 1
ATOM 3004 N N . SER A 1 391 ? 22.249 1.706 24.484 1.00 66.81 391 SER A N 1
ATOM 3005 C CA . SER A 1 391 ? 23.273 1.449 25.511 1.00 66.81 391 SER A CA 1
ATOM 3006 C C . SER A 1 391 ? 24.056 2.695 25.931 1.00 66.81 391 SER A C 1
ATOM 3008 O O . SER A 1 391 ? 24.798 2.670 26.919 1.00 66.81 391 SER A O 1
ATOM 3010 N N . GLU A 1 392 ? 23.907 3.788 25.186 1.00 64.06 392 GLU A N 1
ATOM 3011 C CA . GLU A 1 392 ? 24.676 4.999 25.392 1.00 64.06 392 GLU A CA 1
ATOM 3012 C C . GLU A 1 392 ? 24.064 5.812 26.540 1.00 64.06 392 GLU A C 1
ATOM 3014 O O . GLU A 1 392 ? 22.968 6.355 26.457 1.00 64.06 392 GLU A O 1
ATOM 3019 N N . LYS A 1 393 ? 24.780 5.874 27.669 1.00 53.31 393 LYS A N 1
ATOM 3020 C CA . LYS A 1 393 ? 24.309 6.471 28.936 1.00 53.31 393 LYS A CA 1
ATOM 3021 C C . LYS A 1 393 ? 24.115 7.993 28.892 1.00 53.31 393 LYS A C 1
ATOM 3023 O O . LYS A 1 393 ? 23.787 8.598 29.912 1.00 53.31 393 LYS A O 1
ATOM 3028 N N . SER A 1 394 ? 24.332 8.622 27.741 1.00 54.28 394 SER A N 1
ATOM 3029 C CA . SER A 1 394 ? 24.018 10.028 27.540 1.00 54.28 394 SER A CA 1
ATOM 3030 C C . SER A 1 394 ? 22.533 10.122 27.203 1.00 54.28 394 SER A C 1
ATOM 3032 O O . SER A 1 394 ? 22.134 9.930 26.059 1.00 54.28 394 SER A O 1
ATOM 3034 N N . GLY A 1 395 ? 21.688 10.383 28.205 1.00 54.31 395 GLY A N 1
ATOM 3035 C CA . GLY A 1 395 ? 20.231 10.541 28.063 1.00 54.31 395 GLY A CA 1
ATOM 3036 C C . GLY A 1 395 ? 19.792 11.762 27.233 1.00 54.31 395 GLY A C 1
ATOM 3037 O O . GLY A 1 395 ? 18.799 12.405 27.565 1.00 54.31 395 GLY A O 1
ATOM 3038 N N . LEU A 1 396 ? 20.559 12.130 26.207 1.00 52.97 396 LEU A N 1
ATOM 3039 C CA . LEU A 1 396 ? 20.368 13.250 25.286 1.00 52.97 396 LEU A CA 1
ATOM 3040 C C . LEU A 1 396 ? 20.135 12.790 23.835 1.00 52.97 396 LEU A C 1
ATOM 3042 O O . LEU A 1 396 ? 19.883 13.633 22.985 1.00 52.97 396 LEU A O 1
ATOM 3046 N N . LEU A 1 397 ? 20.232 11.488 23.532 1.00 58.19 397 LEU A N 1
ATOM 3047 C CA . LEU A 1 397 ? 20.113 10.991 22.151 1.00 58.19 397 LEU A CA 1
ATOM 3048 C C . LEU A 1 397 ? 18.668 10.874 21.659 1.00 58.19 397 LEU A C 1
ATOM 3050 O O . LEU A 1 397 ? 18.407 11.169 20.493 1.00 58.19 397 LEU A O 1
ATOM 3054 N N . PHE A 1 398 ? 17.753 10.472 22.542 1.00 68.56 398 PHE A N 1
ATOM 3055 C CA . PHE A 1 398 ? 16.329 10.356 22.243 1.00 68.56 398 PHE A CA 1
ATOM 3056 C C . PHE A 1 398 ? 15.580 11.542 22.838 1.00 68.56 398 PHE A C 1
ATOM 3058 O O . PHE A 1 398 ? 15.544 11.720 24.059 1.00 68.56 398 PHE A O 1
ATOM 3065 N N . GLU A 1 399 ? 14.997 12.355 21.967 1.00 74.75 399 GLU A N 1
ATOM 3066 C CA . GLU A 1 399 ? 14.039 13.376 22.372 1.00 74.75 399 GLU A CA 1
ATOM 3067 C C . GLU A 1 399 ? 12.673 12.722 22.631 1.00 74.75 399 GLU A C 1
ATOM 3069 O O . GLU A 1 399 ? 12.355 11.667 22.078 1.00 74.75 399 GLU A O 1
ATOM 3074 N N . ASP A 1 400 ? 11.840 13.333 23.477 1.00 78.06 400 ASP A N 1
ATOM 3075 C CA . ASP A 1 400 ? 10.503 12.790 23.761 1.00 78.06 400 ASP A CA 1
ATOM 3076 C C . ASP A 1 400 ? 9.634 12.731 22.481 1.00 78.06 400 ASP A C 1
ATOM 3078 O O . ASP A 1 400 ? 8.758 11.868 22.361 1.00 78.06 400 ASP A O 1
ATOM 3082 N N . GLU A 1 401 ? 9.917 13.589 21.491 1.00 81.75 401 GLU A N 1
ATOM 3083 C CA . GLU A 1 401 ? 9.309 13.556 20.152 1.00 81.75 401 GLU A CA 1
ATOM 3084 C C . GLU A 1 401 ? 9.704 12.300 19.360 1.00 81.75 401 GLU A C 1
ATOM 3086 O O . GLU A 1 401 ? 8.835 11.625 18.807 1.00 81.75 401 GLU A O 1
ATOM 3091 N N . ASP A 1 402 ? 10.992 11.940 19.365 1.00 82.88 402 ASP A N 1
ATOM 3092 C CA . ASP A 1 402 ? 11.520 10.740 18.704 1.00 82.88 402 ASP A CA 1
ATOM 3093 C C . ASP A 1 402 ? 10.890 9.466 19.289 1.00 82.88 402 ASP A C 1
ATOM 3095 O O . ASP A 1 402 ? 10.492 8.558 18.557 1.00 82.88 402 ASP A O 1
ATOM 3099 N N . ILE A 1 403 ? 10.737 9.420 20.618 1.00 84.50 403 ILE A N 1
ATOM 3100 C CA . ILE A 1 403 ? 10.079 8.309 21.321 1.00 84.50 403 ILE A CA 1
ATOM 3101 C C . ILE A 1 403 ? 8.591 8.258 20.968 1.00 84.50 403 ILE A C 1
ATOM 3103 O O . ILE A 1 403 ? 8.056 7.178 20.740 1.00 84.50 403 ILE A O 1
ATOM 3107 N N . SER A 1 404 ? 7.911 9.406 20.913 1.00 86.81 404 SER A N 1
ATOM 3108 C CA . SER A 1 404 ? 6.488 9.463 20.547 1.00 86.81 404 SER A CA 1
ATOM 3109 C C . SER A 1 404 ? 6.256 8.932 19.134 1.00 86.81 404 SER A C 1
ATOM 3111 O O . SER A 1 404 ? 5.381 8.094 18.933 1.00 86.81 404 SER A O 1
ATOM 3113 N N . PHE A 1 405 ? 7.095 9.333 18.179 1.00 87.44 405 PHE A N 1
ATOM 3114 C CA . PHE A 1 405 ? 7.019 8.840 16.807 1.00 87.44 405 PHE A CA 1
ATOM 3115 C C . PHE A 1 405 ? 7.315 7.333 16.703 1.00 87.44 405 PHE A C 1
ATOM 3117 O O . PHE A 1 405 ? 6.603 6.605 16.013 1.00 87.44 405 PHE A O 1
ATOM 3124 N N . LEU A 1 406 ? 8.309 6.822 17.438 1.00 88.00 406 LEU A N 1
ATOM 3125 C CA . LEU A 1 406 ? 8.572 5.380 17.522 1.00 88.00 406 LEU A CA 1
ATOM 3126 C C . LEU A 1 406 ? 7.389 4.601 18.102 1.00 88.00 406 LEU A C 1
ATOM 3128 O O . LEU A 1 406 ? 7.025 3.549 17.576 1.00 88.00 406 LEU A O 1
ATOM 3132 N N . MET A 1 407 ? 6.764 5.123 19.156 1.00 87.25 407 MET A N 1
ATOM 3133 C CA . MET A 1 407 ? 5.573 4.513 19.740 1.00 87.25 407 MET A CA 1
ATOM 3134 C C . MET A 1 407 ? 4.400 4.499 18.757 1.00 87.25 407 MET A C 1
ATOM 3136 O O . MET A 1 407 ? 3.679 3.507 18.694 1.00 87.25 407 MET A O 1
ATOM 3140 N N . GLU A 1 408 ? 4.227 5.540 17.942 1.00 87.75 408 GLU A N 1
ATOM 3141 C CA . GLU A 1 408 ? 3.234 5.537 16.864 1.00 87.75 408 GLU A CA 1
ATOM 3142 C C . GLU A 1 408 ? 3.520 4.434 15.832 1.00 87.75 408 GLU A C 1
ATOM 3144 O O . GLU A 1 408 ? 2.608 3.679 15.486 1.00 87.75 408 GLU A O 1
ATOM 3149 N N . ILE A 1 409 ? 4.774 4.271 15.392 1.00 88.75 409 ILE A N 1
ATOM 3150 C CA . ILE A 1 409 ? 5.170 3.210 14.447 1.00 88.75 409 ILE A CA 1
ATOM 3151 C C . ILE A 1 409 ? 4.880 1.818 15.025 1.00 88.75 409 ILE A C 1
ATOM 3153 O O . ILE A 1 409 ? 4.219 1.012 14.370 1.00 88.75 409 ILE A O 1
ATOM 3157 N N . TYR A 1 410 ? 5.325 1.540 16.253 1.00 89.38 410 TYR A N 1
ATOM 3158 C CA . TYR A 1 410 ? 5.103 0.245 16.912 1.00 89.38 410 TYR A CA 1
ATOM 3159 C C . TYR A 1 410 ? 3.625 -0.014 17.211 1.00 89.38 410 TYR A C 1
ATOM 3161 O O . TYR A 1 410 ? 3.172 -1.155 17.162 1.00 89.38 410 TYR A O 1
ATOM 3169 N N . SER A 1 411 ? 2.844 1.043 17.451 1.00 87.00 411 SER A N 1
ATOM 3170 C CA . SER A 1 411 ? 1.394 0.917 17.560 1.00 87.00 411 SER A CA 1
ATOM 3171 C C . SER A 1 411 ? 0.758 0.480 16.236 1.00 87.00 411 SER A C 1
ATOM 3173 O O . SER A 1 411 ? -0.233 -0.238 16.266 1.00 87.00 411 SER A O 1
ATOM 3175 N N . GLY A 1 412 ? 1.318 0.871 15.085 1.00 84.69 412 GLY A N 1
ATOM 3176 C CA . GLY A 1 412 ? 0.871 0.419 13.764 1.00 84.69 412 GLY A CA 1
ATOM 3177 C C . GLY A 1 412 ? 1.320 -1.003 13.408 1.00 84.69 412 GLY A C 1
ATOM 3178 O O . GLY A 1 412 ? 0.633 -1.680 12.652 1.00 84.69 412 GLY A O 1
ATOM 3179 N N . LEU A 1 413 ? 2.441 -1.465 13.973 1.00 85.44 413 LEU A N 1
ATOM 3180 C CA . LEU A 1 413 ? 2.914 -2.853 13.860 1.00 85.44 413 LEU A CA 1
ATOM 3181 C C . LEU A 1 413 ? 2.186 -3.826 14.799 1.00 85.44 413 LEU A C 1
ATOM 3183 O O . LEU A 1 413 ? 2.370 -5.032 14.672 1.00 85.44 413 LEU A O 1
ATOM 3187 N N . ASP A 1 414 ? 1.381 -3.310 15.732 1.00 84.31 414 ASP A N 1
ATOM 3188 C CA . ASP A 1 414 ? 0.715 -4.086 16.782 1.00 84.31 414 ASP A CA 1
ATOM 3189 C C . ASP A 1 414 ? 1.696 -4.917 17.642 1.00 84.31 414 ASP A C 1
ATOM 3191 O O . ASP A 1 414 ? 1.380 -6.020 18.085 1.00 84.31 414 ASP A O 1
ATOM 3195 N N . GLU A 1 415 ? 2.881 -4.361 17.931 1.00 86.75 415 GLU A N 1
ATOM 3196 C CA . GLU A 1 415 ? 3.913 -4.991 18.771 1.00 86.75 415 GLU A CA 1
ATOM 3197 C C . GLU A 1 415 ? 3.969 -4.362 20.184 1.00 86.75 415 GLU A C 1
ATOM 3199 O O . GLU A 1 415 ? 4.649 -3.349 20.394 1.00 86.75 415 GLU A O 1
ATOM 3204 N N . PRO A 1 416 ? 3.280 -4.939 21.191 1.00 85.62 416 PRO A N 1
ATOM 3205 C CA . PRO A 1 416 ? 3.203 -4.360 22.537 1.00 85.62 416 PRO A CA 1
ATOM 3206 C C . PRO A 1 416 ? 4.531 -4.406 23.305 1.00 85.62 416 PRO A C 1
ATOM 3208 O O . PRO A 1 416 ? 4.827 -3.491 24.074 1.00 85.62 416 PRO A O 1
ATOM 3211 N N . ASP A 1 417 ? 5.353 -5.432 23.077 1.00 87.69 417 ASP A N 1
ATOM 3212 C CA . ASP A 1 417 ? 6.630 -5.612 23.777 1.00 87.69 417 ASP A CA 1
ATOM 3213 C C . ASP A 1 417 ? 7.610 -4.470 23.469 1.00 87.69 417 ASP A C 1
ATOM 3215 O O . ASP A 1 417 ? 8.258 -3.930 24.371 1.00 87.69 417 ASP A O 1
ATOM 3219 N N . GLY A 1 418 ? 7.665 -4.038 22.204 1.00 85.56 418 GLY A N 1
ATOM 3220 C CA . GLY A 1 418 ? 8.473 -2.894 21.785 1.00 85.56 418 GLY A CA 1
ATOM 3221 C C . GLY A 1 418 ? 8.001 -1.584 22.419 1.00 85.56 418 GLY A C 1
ATOM 3222 O O . GLY A 1 418 ? 8.822 -0.803 22.907 1.00 85.56 418 GLY A O 1
ATOM 3223 N N . LEU A 1 419 ? 6.682 -1.368 22.510 1.00 86.75 419 LEU A N 1
ATOM 3224 C CA . LEU A 1 419 ? 6.107 -0.183 23.161 1.00 86.75 419 LEU A CA 1
ATOM 3225 C C . LEU A 1 419 ? 6.501 -0.083 24.643 1.00 86.75 419 LEU A C 1
ATOM 3227 O O . LEU A 1 419 ? 6.862 1.001 25.108 1.00 86.75 419 LEU A O 1
ATOM 3231 N N . CYS A 1 420 ? 6.494 -1.206 25.371 1.00 83.75 420 CYS A N 1
ATOM 3232 C CA . CYS A 1 420 ? 6.978 -1.273 26.754 1.00 83.75 420 CYS A CA 1
ATOM 3233 C C . CYS A 1 420 ? 8.448 -0.839 26.865 1.00 83.75 420 CYS A C 1
ATOM 3235 O O . CYS A 1 420 ? 8.811 -0.095 27.781 1.00 83.75 420 CYS A O 1
ATOM 3237 N N . GLY A 1 421 ? 9.283 -1.269 25.914 1.00 84.50 421 GLY A N 1
ATOM 3238 C CA . GLY A 1 421 ? 10.684 -0.868 25.826 1.00 84.50 421 GLY A CA 1
ATOM 3239 C C . GLY A 1 421 ? 10.847 0.647 25.682 1.00 84.50 421 GLY A C 1
ATOM 3240 O O . GLY A 1 421 ? 11.556 1.264 26.476 1.00 84.50 421 GLY A O 1
ATOM 3241 N N . PHE A 1 422 ? 10.140 1.276 24.742 1.00 82.50 422 PHE A N 1
ATOM 3242 C CA . PHE A 1 422 ? 10.233 2.726 24.517 1.00 82.50 422 PHE A CA 1
ATOM 3243 C C . PHE A 1 422 ? 9.687 3.563 25.672 1.00 82.50 422 PHE A C 1
ATOM 3245 O O . PHE A 1 422 ? 10.299 4.568 26.037 1.00 82.50 422 PHE A O 1
ATOM 3252 N N . ALA A 1 423 ? 8.598 3.130 26.310 1.00 83.88 423 ALA A N 1
ATOM 3253 C CA . ALA A 1 423 ? 8.078 3.815 27.491 1.00 83.88 423 ALA A CA 1
ATOM 3254 C C . ALA A 1 423 ? 9.083 3.817 28.658 1.00 83.88 423 ALA A C 1
ATOM 3256 O O . ALA A 1 423 ? 9.097 4.755 29.453 1.00 83.88 423 ALA A O 1
ATOM 3257 N N . SER A 1 424 ? 9.961 2.809 28.743 1.00 80.38 424 SER A N 1
ATOM 3258 C CA . SER A 1 424 ? 11.041 2.770 29.740 1.00 80.38 424 SER A CA 1
ATOM 3259 C C . SER A 1 424 ? 12.192 3.740 29.441 1.00 80.38 424 SER A C 1
ATOM 3261 O O . SER A 1 424 ? 12.875 4.179 30.365 1.00 80.38 424 SER A O 1
ATOM 3263 N N . LEU A 1 425 ? 12.389 4.096 28.166 1.00 78.62 425 LEU A N 1
ATOM 3264 C CA . LEU A 1 425 ? 13.415 5.047 27.725 1.00 78.62 425 LEU A CA 1
ATOM 3265 C C . LEU A 1 425 ? 12.988 6.505 27.929 1.00 78.62 425 LEU A C 1
ATOM 3267 O O . LEU A 1 425 ? 13.837 7.398 27.973 1.00 78.62 425 LEU A O 1
ATOM 3271 N N . ARG A 1 426 ? 11.683 6.759 28.064 1.00 78.88 426 ARG A N 1
ATOM 3272 C CA . ARG A 1 426 ? 11.150 8.101 28.290 1.00 78.88 426 ARG A CA 1
ATOM 3273 C C . ARG A 1 426 ? 11.503 8.595 29.694 1.00 78.88 426 ARG A C 1
ATOM 3275 O O . ARG A 1 426 ? 11.379 7.875 30.683 1.00 78.88 426 ARG A O 1
ATOM 3282 N N . LYS A 1 427 ? 11.905 9.866 29.798 1.00 75.62 427 LYS A N 1
ATOM 3283 C CA . LYS A 1 427 ? 12.278 10.489 31.085 1.00 75.62 427 LYS A CA 1
ATOM 3284 C C . LYS A 1 427 ? 11.081 10.688 32.014 1.00 75.62 427 LYS A C 1
ATOM 3286 O O . LYS A 1 427 ? 11.238 10.663 33.233 1.00 75.62 427 LYS A O 1
ATOM 3291 N N . SER A 1 428 ? 9.896 10.899 31.445 1.00 72.56 428 SER A N 1
ATOM 3292 C CA . SER A 1 428 ? 8.639 11.049 32.174 1.00 72.56 428 SER A CA 1
ATOM 3293 C C . SER A 1 428 ? 7.682 9.908 31.833 1.00 72.56 428 SER A C 1
ATOM 3295 O O . SER A 1 428 ? 7.519 9.535 30.674 1.00 72.56 428 SER A O 1
ATOM 3297 N N . LYS A 1 429 ? 7.038 9.334 32.852 1.00 71.31 429 LYS A N 1
ATOM 3298 C CA . LYS A 1 429 ? 5.986 8.339 32.635 1.00 71.31 429 LYS A CA 1
ATOM 3299 C C . LYS A 1 429 ? 4.703 9.065 32.247 1.00 71.31 429 LYS A C 1
ATOM 3301 O O . LYS A 1 429 ? 4.159 9.806 33.066 1.00 71.31 429 LYS A O 1
ATOM 3306 N N . SER A 1 430 ? 4.221 8.850 31.027 1.00 76.50 430 SER A N 1
ATOM 3307 C CA . SER A 1 430 ? 2.915 9.347 30.593 1.00 76.50 430 SER A CA 1
ATOM 3308 C C . SER A 1 430 ? 1.848 8.277 30.809 1.00 76.50 430 SER A C 1
ATOM 3310 O O . SER A 1 430 ? 2.014 7.120 30.425 1.00 76.50 430 SER A O 1
ATOM 3312 N N . LEU A 1 431 ? 0.714 8.660 31.398 1.00 76.38 431 LEU A N 1
ATOM 3313 C CA . LEU A 1 431 ? -0.446 7.771 31.538 1.00 76.38 431 LEU A CA 1
ATOM 3314 C C . LEU A 1 431 ? -1.023 7.374 30.167 1.00 76.38 431 LEU A C 1
ATOM 3316 O O . LEU A 1 431 ? -1.535 6.269 30.003 1.00 76.38 431 LEU A O 1
ATOM 3320 N N . GLN A 1 432 ? -0.874 8.246 29.167 1.00 78.75 432 GLN A N 1
ATOM 3321 C CA . GLN A 1 432 ? -1.317 7.984 27.801 1.00 78.75 432 GLN A CA 1
ATOM 3322 C C . GLN A 1 432 ? -0.517 6.851 27.140 1.00 78.75 432 GLN A C 1
ATOM 3324 O O . GLN A 1 432 ? -1.084 6.060 26.388 1.00 78.75 432 GLN A O 1
ATOM 3329 N N . ASP A 1 433 ? 0.772 6.732 27.467 1.00 80.81 433 ASP A N 1
ATOM 3330 C CA . ASP A 1 433 ? 1.637 5.659 26.965 1.00 80.81 433 ASP A CA 1
ATOM 3331 C C . ASP A 1 433 ? 1.203 4.305 27.514 1.00 80.81 433 ASP A C 1
ATOM 3333 O O . ASP A 1 433 ? 1.079 3.339 26.767 1.00 80.81 433 ASP A O 1
ATOM 3337 N N . HIS A 1 434 ? 0.926 4.247 28.819 1.00 81.69 434 HIS A N 1
ATOM 3338 C CA . HIS A 1 434 ? 0.439 3.036 29.472 1.00 81.69 434 HIS A CA 1
ATOM 3339 C C . HIS A 1 434 ? -0.911 2.591 28.903 1.00 81.69 434 HIS A C 1
ATOM 3341 O O . HIS A 1 434 ? -1.106 1.403 28.646 1.00 81.69 434 HIS A O 1
ATOM 3347 N N . LEU A 1 435 ? -1.817 3.537 28.637 1.00 83.88 435 LEU A N 1
ATOM 3348 C CA . LEU A 1 435 ? -3.093 3.245 27.985 1.00 83.88 435 LEU A CA 1
ATOM 3349 C C . LEU A 1 435 ? -2.881 2.679 26.575 1.00 83.88 435 LEU A C 1
ATOM 3351 O O . LEU A 1 435 ? -3.503 1.678 26.220 1.00 83.88 435 LEU A O 1
ATOM 3355 N N . LEU A 1 436 ? -1.988 3.281 25.782 1.00 83.94 436 LEU A N 1
ATOM 3356 C CA . LEU A 1 436 ? -1.672 2.810 24.433 1.00 83.94 436 LEU A CA 1
ATOM 3357 C C . LEU A 1 436 ? -1.067 1.398 24.446 1.00 83.94 436 LEU A C 1
ATOM 3359 O O . LEU A 1 436 ? -1.518 0.540 23.687 1.00 83.94 436 LEU A O 1
ATOM 3363 N N . ILE A 1 437 ? -0.098 1.147 25.330 1.00 85.69 437 ILE A N 1
ATOM 3364 C CA . ILE A 1 437 ? 0.534 -0.165 25.519 1.00 85.69 437 ILE A CA 1
ATOM 3365 C C . ILE A 1 437 ? -0.521 -1.216 25.856 1.00 85.69 437 ILE A C 1
ATOM 3367 O O . ILE A 1 437 ? -0.622 -2.231 25.170 1.00 85.69 437 ILE A O 1
ATOM 3371 N N . ASN A 1 438 ? -1.354 -0.955 26.865 1.00 85.38 438 ASN A N 1
ATOM 3372 C CA . ASN A 1 438 ? -2.367 -1.909 27.308 1.00 85.38 438 ASN A CA 1
ATOM 3373 C C . ASN A 1 438 ? -3.445 -2.155 26.245 1.00 85.38 438 ASN A C 1
ATOM 3375 O O . ASN A 1 438 ? -3.903 -3.288 26.089 1.00 85.38 438 ASN A O 1
ATOM 3379 N N . LYS A 1 439 ? -3.801 -1.129 25.461 1.00 84.75 439 LYS A N 1
ATOM 3380 C CA . LYS A 1 439 ? -4.716 -1.257 24.318 1.00 84.75 439 LYS A CA 1
ATOM 3381 C C . LYS A 1 439 ? -4.154 -2.190 23.245 1.00 84.75 439 LYS A C 1
ATOM 3383 O O . LYS A 1 439 ? -4.899 -3.001 22.703 1.00 84.75 439 LYS A O 1
ATOM 3388 N N . LYS A 1 440 ? -2.857 -2.091 22.949 1.00 85.31 440 LYS A N 1
ATOM 3389 C CA . LYS A 1 440 ? -2.184 -2.923 21.939 1.00 85.31 440 LYS A CA 1
ATOM 3390 C C . LYS A 1 440 ? -1.853 -4.329 22.438 1.00 85.31 440 LYS A C 1
ATOM 3392 O O . LYS A 1 440 ? -1.962 -5.274 21.671 1.00 85.31 440 LYS A O 1
ATOM 3397 N N . ALA A 1 441 ? -1.561 -4.490 23.727 1.00 86.12 441 ALA A N 1
ATOM 3398 C CA . ALA A 1 441 ? -1.380 -5.798 24.359 1.00 86.12 441 ALA A CA 1
ATOM 3399 C C . ALA A 1 441 ? -2.691 -6.598 24.499 1.00 86.12 441 ALA A C 1
ATOM 3401 O O . ALA A 1 441 ? -2.660 -7.790 24.788 1.00 86.12 441 ALA A O 1
ATOM 3402 N N . GLY A 1 442 ? -3.849 -5.950 24.323 1.00 84.56 442 GLY A N 1
ATOM 3403 C CA . GLY A 1 442 ? -5.159 -6.570 24.525 1.00 84.56 442 GLY A CA 1
ATOM 3404 C C . GLY A 1 442 ? -5.575 -6.681 25.996 1.00 84.56 442 GLY A C 1
ATOM 3405 O O . GLY A 1 442 ? -6.552 -7.364 26.307 1.00 84.56 442 GLY A O 1
ATOM 3406 N N . ASN A 1 443 ? -4.891 -5.980 26.906 1.00 88.31 443 ASN A N 1
ATOM 3407 C CA . ASN A 1 443 ? -5.205 -5.931 28.336 1.00 88.31 443 ASN A CA 1
ATOM 3408 C C . ASN A 1 443 ? -6.387 -4.986 28.611 1.00 88.31 443 ASN A C 1
ATOM 3410 O O . ASN A 1 443 ? -6.284 -4.016 29.363 1.00 88.31 443 ASN A O 1
ATOM 3414 N N . TRP A 1 444 ? -7.537 -5.263 27.993 1.00 88.12 444 TRP A N 1
ATOM 3415 C CA . TRP A 1 444 ? -8.712 -4.386 28.003 1.00 88.12 444 TRP A CA 1
ATOM 3416 C C . TRP A 1 444 ? -9.280 -4.108 29.400 1.00 88.12 444 TRP A C 1
ATOM 3418 O O . TRP A 1 444 ? -9.889 -3.061 29.596 1.00 88.12 444 TRP A O 1
ATOM 3428 N N . ALA A 1 445 ? -9.040 -4.986 30.377 1.00 89.12 445 ALA A N 1
ATOM 3429 C CA . ALA A 1 445 ? -9.444 -4.765 31.765 1.00 89.12 445 ALA A CA 1
ATOM 3430 C C . ALA A 1 445 ? -8.705 -3.574 32.407 1.00 89.12 445 ALA A C 1
ATOM 3432 O O . ALA A 1 445 ? -9.330 -2.744 33.061 1.00 89.12 445 ALA A O 1
ATOM 3433 N N . GLU A 1 446 ? -7.392 -3.446 32.185 1.00 86.88 446 GLU A N 1
ATOM 3434 C CA . GLU A 1 446 ? -6.597 -2.312 32.686 1.00 86.88 446 GLU A CA 1
ATOM 3435 C C . GLU A 1 446 ? -6.862 -1.027 31.893 1.00 86.88 446 GLU A C 1
ATOM 3437 O O . GLU A 1 446 ? -6.816 0.082 32.433 1.00 86.88 446 GLU A O 1
ATOM 3442 N N . VAL A 1 447 ? -7.161 -1.164 30.597 1.00 88.75 447 VAL A N 1
ATOM 3443 C CA . VAL A 1 447 ? -7.596 -0.028 29.776 1.00 88.75 447 VAL A CA 1
ATOM 3444 C C . VAL A 1 447 ? -8.933 0.498 30.289 1.00 88.75 447 VAL A C 1
ATOM 3446 O O . VAL A 1 447 ? -9.073 1.705 30.458 1.00 88.75 447 VAL A O 1
ATOM 3449 N N . LEU A 1 448 ? -9.885 -0.387 30.606 1.00 89.25 448 LEU A N 1
ATOM 3450 C CA . LEU A 1 448 ? -11.189 0.006 31.131 1.00 89.25 448 LEU A CA 1
ATOM 3451 C C . LEU A 1 448 ? -11.053 0.798 32.432 1.00 89.25 448 LEU A C 1
ATOM 3453 O O . LEU A 1 448 ? -11.631 1.875 32.525 1.00 89.25 448 LEU A O 1
ATOM 3457 N N . THR A 1 449 ? -10.260 0.329 33.400 1.00 89.75 449 THR A N 1
ATOM 3458 C CA . THR A 1 449 ? -10.080 1.058 34.668 1.00 89.75 449 THR A CA 1
ATOM 3459 C C . THR A 1 449 ? -9.482 2.447 34.443 1.00 89.75 449 THR A C 1
ATOM 3461 O O . THR A 1 449 ? -9.923 3.420 35.054 1.00 89.75 449 THR A O 1
ATOM 3464 N N . SER A 1 450 ? -8.528 2.568 33.517 1.00 86.56 450 SER A N 1
ATOM 3465 C CA . SER A 1 450 ? -7.921 3.850 33.140 1.00 86.56 450 SER A CA 1
ATOM 3466 C C . SER A 1 450 ? -8.921 4.776 32.431 1.00 86.56 450 SER A C 1
ATOM 3468 O O . SER A 1 450 ? -8.972 5.976 32.707 1.00 86.56 450 SER A O 1
ATOM 3470 N N . CYS A 1 451 ? -9.753 4.230 31.541 1.00 86.44 451 CYS A N 1
ATOM 3471 C CA . CYS A 1 451 ? -10.815 4.961 30.854 1.00 86.44 451 CYS A CA 1
ATOM 3472 C C . CYS A 1 451 ? -11.915 5.420 31.822 1.00 86.44 451 CYS A C 1
ATOM 3474 O O . CYS A 1 451 ? -12.370 6.556 31.716 1.00 86.44 451 CYS A O 1
ATOM 3476 N N . GLU A 1 452 ? -12.306 4.593 32.792 1.00 88.69 452 GLU A N 1
ATOM 3477 C CA . GLU A 1 452 ? -13.275 4.943 33.837 1.00 88.69 452 GLU A CA 1
ATOM 3478 C C . GLU A 1 452 ? -12.747 6.051 34.751 1.00 88.69 452 GLU A C 1
ATOM 3480 O O . GLU A 1 452 ? -13.474 6.998 35.052 1.00 88.69 452 GLU A O 1
ATOM 3485 N N . GLN A 1 453 ? -11.472 5.991 35.146 1.00 88.62 453 GLN A N 1
ATOM 3486 C CA . GLN A 1 453 ? -10.827 7.072 35.896 1.00 88.62 453 GLN A CA 1
ATOM 3487 C C . GLN A 1 453 ? -10.824 8.377 35.098 1.00 88.62 453 GLN A C 1
ATOM 3489 O O . GLN A 1 453 ? -11.202 9.427 35.617 1.00 88.62 453 GLN A O 1
ATOM 3494 N N . ALA A 1 454 ? -10.457 8.322 33.817 1.00 85.62 454 ALA A N 1
ATOM 3495 C CA . ALA A 1 454 ? -10.505 9.491 32.950 1.00 85.62 454 ALA A CA 1
ATOM 3496 C C . ALA A 1 454 ? -11.933 10.034 32.783 1.00 85.62 454 ALA A C 1
ATOM 3498 O O . ALA A 1 454 ? -12.133 11.247 32.735 1.00 85.62 454 ALA A O 1
ATOM 3499 N N . LEU A 1 455 ? -12.931 9.150 32.748 1.00 87.81 455 LEU A N 1
ATOM 3500 C CA . LEU A 1 455 ? -14.334 9.528 32.667 1.00 87.81 455 LEU A CA 1
ATOM 3501 C C . LEU A 1 455 ? -14.838 10.205 33.947 1.00 87.81 455 LEU A C 1
ATOM 3503 O O . LEU A 1 455 ? -15.643 11.127 33.870 1.00 87.81 455 LEU A O 1
ATOM 3507 N N . GLN A 1 456 ? -14.356 9.789 35.120 1.00 88.25 456 GLN A N 1
ATOM 3508 C CA . GLN A 1 456 ? -14.669 10.465 36.384 1.00 88.25 456 GLN A CA 1
ATOM 3509 C C . GLN A 1 456 ? -14.131 11.901 36.410 1.00 88.25 456 GLN A C 1
ATOM 3511 O O . GLN A 1 456 ? -14.786 12.788 36.956 1.00 88.25 456 GLN A O 1
ATOM 3516 N N . MET A 1 457 ? -12.969 12.136 35.794 1.00 86.62 457 MET A N 1
ATOM 3517 C CA . MET A 1 457 ? -12.373 13.470 35.675 1.00 86.62 457 MET A CA 1
ATOM 3518 C C . MET A 1 457 ? -13.091 14.335 34.629 1.00 86.62 457 MET A C 1
ATOM 3520 O O . MET A 1 457 ? -13.290 15.529 34.842 1.00 86.62 457 MET A O 1
ATOM 3524 N N . GLU A 1 458 ? -13.508 13.735 33.511 1.00 85.62 458 GLU A N 1
ATOM 3525 C CA . GLU A 1 458 ? -14.165 14.409 32.385 1.00 85.62 458 GLU A CA 1
ATOM 3526 C C . GLU A 1 458 ? -15.507 13.735 32.022 1.00 85.62 458 GLU A C 1
ATOM 3528 O O . GLU A 1 458 ? -15.632 13.117 30.958 1.00 85.62 458 GLU A O 1
ATOM 3533 N N . PRO A 1 459 ? -16.559 13.874 32.853 1.00 81.50 459 PRO A N 1
ATOM 3534 C CA . PRO A 1 459 ? -17.811 13.124 32.684 1.00 81.50 459 PRO A CA 1
ATOM 3535 C C . PRO A 1 459 ? -18.618 13.518 31.439 1.00 81.50 459 PRO A C 1
ATOM 3537 O O . PRO A 1 459 ? -19.494 12.775 30.991 1.00 81.50 459 PRO A O 1
ATOM 3540 N N . THR A 1 460 ? -18.344 14.692 30.870 1.00 79.25 460 THR A N 1
ATOM 3541 C CA . THR A 1 460 ? -19.026 15.232 29.686 1.00 79.25 460 THR A CA 1
ATOM 3542 C C . THR A 1 460 ? -18.300 14.919 28.375 1.00 79.25 460 THR A C 1
ATOM 3544 O O . THR A 1 460 ? -18.816 15.249 27.306 1.00 79.25 460 THR A O 1
ATOM 3547 N N . SER A 1 461 ? -17.119 14.290 28.428 1.00 84.00 461 SER A N 1
ATOM 3548 C CA . SER A 1 461 ? -16.307 14.027 27.240 1.00 84.00 461 SER A CA 1
ATOM 3549 C C . SER A 1 461 ? -16.819 12.820 26.454 1.00 84.00 461 SER A C 1
ATOM 3551 O O . SER A 1 461 ? -16.806 11.683 26.921 1.00 84.00 461 SER A O 1
ATOM 3553 N N . VAL A 1 462 ? -17.232 13.070 25.213 1.00 83.56 462 VAL A N 1
ATOM 3554 C CA . VAL A 1 462 ? -17.741 12.052 24.279 1.00 83.56 462 VAL A CA 1
ATOM 3555 C C . VAL A 1 462 ? -16.656 11.043 23.910 1.00 83.56 462 VAL A C 1
ATOM 3557 O O . VAL A 1 462 ? -16.930 9.850 23.833 1.00 83.56 462 VAL A O 1
ATOM 3560 N N . GLN A 1 463 ? -15.413 11.499 23.743 1.00 83.44 463 GLN A N 1
ATOM 3561 C CA . GLN A 1 463 ? -14.297 10.618 23.403 1.00 83.44 463 GLN A CA 1
ATOM 3562 C C . GLN A 1 463 ? -14.058 9.578 24.507 1.00 83.44 463 GLN A C 1
ATOM 3564 O O . GLN A 1 463 ? -13.914 8.399 24.207 1.00 83.44 463 GLN A O 1
ATOM 3569 N N . ARG A 1 464 ? -14.115 9.986 25.784 1.00 84.94 464 ARG A N 1
ATOM 3570 C CA . ARG A 1 464 ? -13.931 9.075 26.928 1.00 84.94 464 ARG A CA 1
ATOM 3571 C C . ARG A 1 464 ? -15.042 8.028 27.011 1.00 84.94 464 ARG A C 1
ATOM 3573 O O . ARG A 1 464 ? -14.757 6.853 27.214 1.00 84.94 464 ARG A O 1
ATOM 3580 N N . HIS A 1 465 ? -16.298 8.437 26.809 1.00 86.62 465 HIS A N 1
ATOM 3581 C CA . HIS A 1 465 ? -17.440 7.513 26.741 1.00 86.62 465 HIS A CA 1
ATOM 3582 C C . HIS A 1 465 ? -17.300 6.512 25.586 1.00 86.62 465 HIS A C 1
ATOM 3584 O O . HIS A 1 465 ? -17.556 5.324 25.772 1.00 86.62 465 HIS A O 1
ATOM 3590 N N . SER A 1 466 ? -16.844 6.973 24.418 1.00 86.38 466 SER A N 1
ATOM 3591 C CA . SER A 1 466 ? -16.553 6.114 23.262 1.00 86.38 466 SER A CA 1
ATOM 3592 C C . SER A 1 466 ? -15.441 5.103 23.562 1.00 86.38 466 SER A C 1
ATOM 3594 O O . SER A 1 466 ? -15.569 3.922 23.237 1.00 86.38 466 SER A O 1
ATOM 3596 N N . ASP A 1 467 ? -14.376 5.528 24.247 1.00 86.00 467 ASP A N 1
ATOM 3597 C CA . ASP A 1 467 ? -13.276 4.645 24.641 1.00 86.00 467 ASP A CA 1
ATOM 3598 C C . ASP A 1 467 ? -13.749 3.540 25.603 1.00 86.00 467 ASP A C 1
ATOM 3600 O O . ASP A 1 467 ? -13.380 2.378 25.426 1.00 86.00 467 ASP A O 1
ATOM 3604 N N . VAL A 1 468 ? -14.621 3.866 26.568 1.00 88.56 468 VAL A N 1
ATOM 3605 C CA . VAL A 1 468 ? -15.234 2.882 27.483 1.00 88.56 468 VAL A CA 1
ATOM 3606 C C . VAL A 1 468 ? -16.082 1.866 26.717 1.00 88.56 468 VAL A C 1
ATOM 3608 O O . VAL A 1 468 ? -15.926 0.661 26.918 1.00 88.56 468 VAL A O 1
ATOM 3611 N N . VAL A 1 469 ? -16.941 2.327 25.804 1.00 88.00 469 VAL A N 1
ATOM 3612 C CA . VAL A 1 469 ? -17.774 1.449 24.966 1.00 88.00 469 VAL A CA 1
ATOM 3613 C C . VAL A 1 469 ? -16.908 0.512 24.120 1.00 88.00 469 VAL A C 1
ATOM 3615 O O . VAL A 1 469 ? -17.147 -0.695 24.103 1.00 88.00 469 VAL A O 1
ATOM 3618 N N . ASN A 1 470 ? -15.847 1.030 23.496 1.00 88.06 470 ASN A N 1
ATOM 3619 C CA . ASN A 1 470 ? -14.890 0.220 22.742 1.00 88.06 470 ASN A CA 1
ATOM 3620 C C . ASN A 1 470 ? -14.211 -0.847 23.627 1.00 88.06 470 ASN A C 1
ATOM 3622 O O . ASN A 1 470 ? -14.052 -1.991 23.198 1.00 88.06 470 ASN A O 1
ATOM 3626 N N . CYS A 1 471 ? -13.852 -0.519 24.874 1.00 89.06 471 CYS A N 1
ATOM 3627 C CA . CYS A 1 471 ? -13.289 -1.495 25.814 1.00 89.06 471 CYS A CA 1
ATOM 3628 C C . CYS A 1 471 ? -14.295 -2.599 26.170 1.00 89.06 471 CYS A C 1
ATOM 3630 O O . CYS A 1 471 ? -13.945 -3.780 26.139 1.00 89.06 471 CYS A O 1
ATOM 3632 N N . LEU A 1 472 ? -15.551 -2.239 26.463 1.00 89.19 472 LEU A N 1
ATOM 3633 C CA . LEU A 1 472 ? -16.616 -3.202 26.769 1.00 89.19 472 LEU A CA 1
ATOM 3634 C C . LEU A 1 472 ? -16.889 -4.153 25.596 1.00 89.19 472 LEU A C 1
ATOM 3636 O O . LEU A 1 472 ? -17.057 -5.357 25.811 1.00 89.19 472 LEU A O 1
ATOM 3640 N N . LEU A 1 473 ? -16.878 -3.632 24.366 1.00 88.75 473 LEU A N 1
ATOM 3641 C CA . LEU A 1 473 ? -17.025 -4.422 23.143 1.00 88.75 473 LEU A CA 1
ATOM 3642 C C . LEU A 1 473 ? -15.883 -5.430 22.977 1.00 88.75 473 LEU A C 1
ATOM 3644 O O . LEU A 1 473 ? -16.145 -6.609 22.729 1.00 88.75 473 LEU A O 1
ATOM 3648 N N . ASN A 1 474 ? -14.632 -5.003 23.176 1.00 87.19 474 ASN A N 1
ATOM 3649 C CA . ASN A 1 474 ? -13.462 -5.876 23.039 1.00 87.19 474 ASN A CA 1
ATOM 3650 C C . ASN A 1 474 ? -13.379 -6.952 24.135 1.00 87.19 474 ASN A C 1
ATOM 3652 O O . ASN A 1 474 ? -12.954 -8.072 23.858 1.00 87.19 474 ASN A O 1
ATOM 3656 N N . MET A 1 475 ? -13.858 -6.668 25.350 1.00 86.94 475 MET A N 1
ATOM 3657 C CA . MET A 1 475 ? -14.010 -7.676 26.415 1.00 86.94 475 MET A CA 1
ATOM 3658 C C . MET A 1 475 ? -15.239 -8.579 26.240 1.00 86.94 475 MET A C 1
ATOM 3660 O O . MET A 1 475 ? -15.468 -9.472 27.053 1.00 86.94 475 MET A O 1
ATOM 3664 N N . CYS A 1 476 ? -16.050 -8.359 25.200 1.00 86.19 476 CYS A N 1
ATOM 3665 C CA . CYS A 1 476 ? -17.307 -9.069 24.959 1.00 86.19 476 CYS A CA 1
ATOM 3666 C C . CYS A 1 476 ? -18.361 -8.892 26.073 1.00 86.19 476 CYS A C 1
ATOM 3668 O O . CYS A 1 476 ? -19.268 -9.715 26.218 1.00 86.19 476 CYS A O 1
ATOM 3670 N N . HIS A 1 477 ? -18.324 -7.783 26.818 1.00 92.00 477 HIS A N 1
ATOM 3671 C CA . HIS A 1 477 ? -19.390 -7.390 27.746 1.00 92.00 477 HIS A CA 1
ATOM 3672 C C . HIS A 1 477 ? -20.538 -6.703 26.991 1.00 92.00 477 HIS A C 1
ATOM 3674 O O . HIS A 1 477 ? -20.856 -5.527 27.185 1.00 92.00 477 HIS A O 1
ATOM 3680 N N . LEU A 1 478 ? -21.177 -7.462 26.100 1.00 91.56 478 LEU A N 1
ATOM 3681 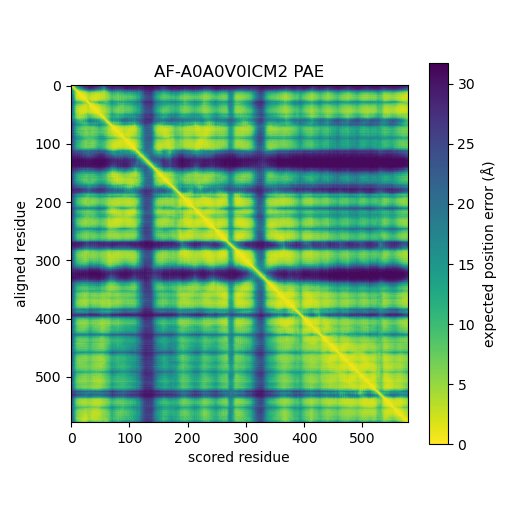C CA . LEU A 1 478 ? -22.159 -6.943 25.146 1.00 91.56 478 LEU A CA 1
ATOM 3682 C C . LEU A 1 478 ? -23.394 -6.352 25.843 1.00 91.56 478 LEU A C 1
ATOM 3684 O O . LEU A 1 478 ? -23.863 -5.284 25.467 1.00 91.56 478 LEU A O 1
ATOM 3688 N N . GLN A 1 479 ? -23.895 -7.002 26.900 1.00 92.44 479 GLN A N 1
ATOM 3689 C CA . GLN A 1 479 ? -25.068 -6.508 27.631 1.00 92.44 479 GLN A CA 1
ATOM 3690 C C . GLN A 1 479 ? -24.780 -5.181 28.345 1.00 92.44 479 GLN A C 1
ATOM 3692 O O . GLN A 1 479 ? -25.615 -4.280 28.315 1.00 92.44 479 GLN A O 1
ATOM 3697 N N . ALA A 1 480 ? -23.593 -5.046 28.947 1.00 91.75 480 ALA A N 1
ATOM 3698 C CA . ALA A 1 480 ? -23.160 -3.798 29.571 1.00 91.75 480 ALA A CA 1
ATOM 3699 C C . ALA A 1 480 ? -23.030 -2.680 28.527 1.00 91.75 480 ALA A C 1
ATOM 3701 O O . ALA A 1 480 ? -23.448 -1.550 28.773 1.00 91.75 480 ALA A O 1
ATOM 3702 N N . THR A 1 481 ? -22.532 -3.021 27.335 1.00 91.12 481 THR A N 1
ATOM 3703 C CA . THR A 1 481 ? -22.431 -2.091 26.206 1.00 91.12 481 THR A CA 1
ATOM 3704 C C . THR A 1 481 ? -23.796 -1.535 25.814 1.00 91.12 481 THR A C 1
ATOM 3706 O O . THR A 1 481 ? -23.952 -0.320 25.764 1.00 91.12 481 THR A O 1
ATOM 3709 N N . VAL A 1 482 ? -24.797 -2.400 25.611 1.00 92.62 482 VAL A N 1
ATOM 3710 C CA . VAL A 1 482 ? -26.177 -1.988 25.287 1.00 92.62 482 VAL A CA 1
ATOM 3711 C C . VAL A 1 482 ? -26.722 -1.038 26.353 1.00 92.62 482 VAL A C 1
ATOM 3713 O O . VAL A 1 482 ? -27.140 0.071 26.040 1.00 92.62 482 VAL A O 1
ATOM 3716 N N . THR A 1 483 ? -26.613 -1.407 27.635 1.00 93.25 483 THR A N 1
ATOM 3717 C CA . THR A 1 483 ? -27.110 -0.550 28.725 1.00 93.25 483 THR A CA 1
ATOM 3718 C C . THR A 1 483 ? -26.398 0.800 28.801 1.00 93.25 483 THR A C 1
ATOM 3720 O O . THR A 1 483 ? -27.018 1.811 29.132 1.00 93.25 483 THR A O 1
ATOM 3723 N N . HIS A 1 484 ? -25.098 0.832 28.493 1.00 90.81 484 HIS A N 1
ATOM 3724 C CA . HIS A 1 484 ? -24.319 2.063 28.485 1.00 90.81 484 HIS A CA 1
ATOM 3725 C C . HIS A 1 484 ? -24.716 2.949 27.298 1.00 90.81 484 HIS A C 1
ATOM 3727 O O . HIS A 1 484 ? -24.938 4.142 27.481 1.00 90.81 484 HIS A O 1
ATOM 3733 N N . VAL A 1 485 ? -24.875 2.368 26.106 1.00 90.50 485 VAL A N 1
ATOM 3734 C CA . VAL A 1 485 ? -25.320 3.060 24.888 1.00 90.50 485 VAL A CA 1
ATOM 3735 C C . VAL A 1 485 ? -26.718 3.657 25.066 1.00 90.50 485 VAL A C 1
ATOM 3737 O O . VAL A 1 485 ? -26.888 4.846 24.810 1.00 90.50 485 VAL A O 1
ATOM 3740 N N . ASP A 1 486 ? -27.688 2.913 25.598 1.00 91.62 486 ASP A N 1
ATOM 3741 C CA . ASP A 1 486 ? -29.043 3.432 25.857 1.00 91.62 486 ASP A CA 1
ATOM 3742 C C . ASP A 1 486 ? -29.026 4.588 26.879 1.00 91.62 486 ASP A C 1
ATOM 3744 O O . ASP A 1 486 ? -29.702 5.616 26.733 1.00 91.62 486 ASP A O 1
ATOM 3748 N N . GLY A 1 487 ? -28.179 4.464 27.906 1.00 90.38 487 GLY A N 1
ATOM 3749 C CA . GLY A 1 487 ? -27.912 5.534 28.864 1.00 90.38 487 GLY A CA 1
ATOM 3750 C C . GLY A 1 487 ? -27.280 6.775 28.220 1.00 90.38 487 GLY A C 1
ATOM 3751 O O . GLY A 1 487 ? -27.604 7.900 28.597 1.00 90.38 487 GLY A O 1
ATOM 3752 N N . LEU A 1 488 ? -26.404 6.600 27.231 1.00 88.31 488 LEU A N 1
ATOM 3753 C CA . LEU A 1 488 ? -25.778 7.701 26.498 1.00 88.31 488 LEU A CA 1
ATOM 3754 C C . LEU A 1 488 ? -26.733 8.368 25.513 1.00 88.31 488 LEU A C 1
ATOM 3756 O O . LEU A 1 488 ? -26.728 9.593 25.426 1.00 88.31 488 LEU A O 1
ATOM 3760 N N . ILE A 1 489 ? -27.581 7.603 24.825 1.00 88.25 489 ILE A N 1
ATOM 3761 C CA . ILE A 1 489 ? -28.603 8.138 23.916 1.00 88.25 489 ILE A CA 1
ATOM 3762 C C . ILE A 1 489 ? -29.566 9.049 24.689 1.00 88.25 489 ILE A C 1
ATOM 3764 O O . ILE A 1 489 ? -29.860 10.157 24.242 1.00 88.25 489 ILE A O 1
ATOM 3768 N N . SER A 1 490 ? -29.982 8.639 25.892 1.00 87.94 490 SER A N 1
ATOM 3769 C CA . SER A 1 490 ? -30.862 9.452 26.745 1.00 87.94 490 SER A CA 1
ATOM 3770 C C . SER A 1 490 ? -30.179 10.691 27.345 1.00 87.94 490 SER A C 1
ATOM 3772 O O . SER A 1 490 ? -30.821 11.730 27.498 1.00 87.94 490 SER A O 1
ATOM 3774 N N . ARG A 1 491 ? -28.882 10.619 27.677 1.00 85.75 491 ARG A N 1
ATOM 3775 C CA . ARG A 1 491 ? -28.136 11.725 28.314 1.00 85.75 491 ARG A CA 1
ATOM 3776 C C . ARG A 1 491 ? -27.521 12.716 27.323 1.00 85.75 491 ARG A C 1
ATOM 3778 O O . ARG A 1 491 ? -27.447 13.906 27.619 1.00 85.75 491 ARG A O 1
ATOM 3785 N N . ILE A 1 492 ? -27.039 12.238 26.177 1.00 83.44 492 ILE A N 1
ATOM 3786 C CA . ILE A 1 492 ? -26.282 13.007 25.178 1.00 83.44 492 ILE A CA 1
ATOM 3787 C C . ILE A 1 492 ? -26.814 12.680 23.766 1.00 83.44 492 ILE A C 1
ATOM 3789 O O . ILE A 1 492 ? -26.118 12.053 22.960 1.00 83.44 492 ILE A O 1
ATOM 3793 N N . PRO A 1 493 ? -28.023 13.160 23.414 1.00 81.75 493 PRO A N 1
ATOM 3794 C CA . PRO A 1 493 ? -28.654 12.844 22.128 1.00 81.75 493 PRO A CA 1
ATOM 3795 C C . PRO A 1 493 ? -27.903 13.432 20.922 1.00 81.75 493 PRO A C 1
ATOM 3797 O O . PRO A 1 493 ? -28.005 12.928 19.813 1.00 81.75 493 PRO A O 1
ATOM 3800 N N . LYS A 1 494 ? -27.067 14.463 21.123 1.00 82.56 494 LYS A N 1
ATOM 3801 C CA . LYS A 1 494 ? -26.289 15.106 20.044 1.00 82.56 494 LYS A CA 1
ATOM 3802 C C . LYS A 1 494 ? -25.363 14.145 19.283 1.00 82.56 494 LYS A C 1
ATOM 3804 O O . LYS A 1 494 ? -25.055 14.404 18.125 1.00 82.56 494 LYS A O 1
ATOM 3809 N N . TYR A 1 495 ? -24.918 13.068 19.936 1.00 81.75 495 TYR A N 1
ATOM 3810 C CA . TYR A 1 495 ? -24.020 12.052 19.373 1.00 81.75 495 TYR A CA 1
ATOM 3811 C C . TYR A 1 495 ? -24.711 10.694 19.198 1.00 81.75 495 TYR A C 1
ATOM 3813 O O . TYR A 1 495 ? -24.034 9.673 19.086 1.00 81.75 495 TYR A O 1
ATOM 3821 N N . GLN A 1 496 ? -26.050 10.675 19.147 1.00 84.31 496 GLN A N 1
ATOM 3822 C CA . GLN A 1 496 ? -26.859 9.464 18.981 1.00 84.31 496 GLN A CA 1
ATOM 3823 C C . GLN A 1 496 ? -26.345 8.572 17.850 1.00 84.31 496 GLN A C 1
ATOM 3825 O O . GLN A 1 496 ? -26.204 7.371 18.057 1.00 84.31 496 GLN A O 1
ATOM 3830 N N . LYS A 1 497 ? -25.950 9.160 16.715 1.00 85.44 497 LYS A N 1
ATOM 3831 C CA . LYS A 1 497 ? -25.343 8.435 15.596 1.00 85.44 497 LYS A CA 1
ATOM 3832 C C . LYS A 1 497 ? -24.117 7.610 16.004 1.00 85.44 497 LYS A C 1
ATOM 3834 O O . LYS A 1 497 ? -24.053 6.425 15.700 1.00 85.44 497 LYS A O 1
ATOM 3839 N N . THR A 1 498 ? -23.169 8.209 16.726 1.00 83.25 498 THR A N 1
ATOM 3840 C CA . THR A 1 498 ? -21.943 7.522 17.180 1.00 83.25 498 THR A CA 1
ATOM 3841 C C . THR A 1 498 ? -22.280 6.375 18.134 1.00 83.25 498 THR A C 1
ATOM 3843 O O . THR A 1 498 ? -21.766 5.268 17.984 1.00 83.25 498 THR A O 1
ATOM 3846 N N . TRP A 1 499 ? -23.184 6.622 19.085 1.00 87.06 499 TRP A N 1
ATOM 3847 C CA . TRP A 1 499 ? -23.600 5.620 20.068 1.00 87.06 499 TRP A CA 1
ATOM 3848 C C . TRP A 1 499 ? -24.329 4.450 19.421 1.00 87.06 499 TRP A C 1
ATOM 3850 O O . TRP A 1 499 ? -24.033 3.299 19.728 1.00 87.06 499 TRP A O 1
ATOM 3860 N N . CYS A 1 500 ? -25.225 4.741 18.480 1.00 87.62 500 CYS A N 1
ATOM 3861 C CA . CYS A 1 500 ? -25.933 3.728 17.715 1.00 87.62 500 CYS A CA 1
ATOM 3862 C C . CYS A 1 500 ? -24.954 2.892 16.887 1.00 87.62 500 CYS A C 1
ATOM 3864 O O . CYS A 1 500 ? -25.009 1.669 16.952 1.00 87.62 500 CYS A O 1
ATOM 3866 N N . MET A 1 501 ? -23.996 3.518 16.192 1.00 86.50 501 MET A N 1
ATOM 3867 C CA . MET A 1 501 ? -22.974 2.799 15.420 1.00 86.50 501 MET A CA 1
ATOM 3868 C C . MET A 1 501 ? -22.182 1.792 16.274 1.00 86.50 501 MET A C 1
ATOM 3870 O O . MET A 1 501 ? -21.946 0.671 15.830 1.00 86.50 501 MET A O 1
ATOM 3874 N N . GLN A 1 502 ? -21.819 2.149 17.510 1.00 86.19 502 GLN A N 1
ATOM 3875 C CA . GLN A 1 502 ? -21.140 1.233 18.439 1.00 86.19 502 GLN A CA 1
ATOM 3876 C C . GLN A 1 502 ? -22.091 0.186 19.049 1.00 86.19 502 GLN A C 1
ATOM 3878 O O . GLN A 1 502 ? -21.719 -0.973 19.235 1.00 86.19 502 GLN A O 1
ATOM 3883 N N . GLY A 1 503 ? -23.337 0.571 19.338 1.00 88.75 503 GLY A N 1
ATOM 3884 C CA . GLY A 1 503 ? -24.367 -0.303 19.905 1.00 88.75 503 GLY A CA 1
ATOM 3885 C C . GLY A 1 503 ? -24.848 -1.394 18.947 1.00 88.75 503 GLY A C 1
ATOM 3886 O O . GLY A 1 503 ? -25.137 -2.509 19.389 1.00 88.75 503 GLY A O 1
ATOM 3887 N N . VAL A 1 504 ? -24.864 -1.119 17.634 1.00 91.06 504 VAL A N 1
ATOM 3888 C CA . VAL A 1 504 ? -25.235 -2.088 16.587 1.00 91.06 504 VAL A CA 1
ATOM 3889 C C . VAL A 1 504 ? -24.430 -3.377 16.729 1.00 91.06 504 VAL A C 1
ATOM 3891 O O . VAL A 1 504 ? -25.015 -4.462 16.694 1.00 91.06 504 VAL A O 1
ATOM 3894 N N . GLN A 1 505 ? -23.115 -3.268 16.955 1.00 89.69 505 GLN A N 1
ATOM 3895 C CA . GLN A 1 505 ? -22.228 -4.420 17.115 1.00 89.69 505 GLN A CA 1
ATOM 3896 C C . GLN A 1 505 ? -22.652 -5.329 18.273 1.00 89.69 505 GLN A C 1
ATOM 3898 O O . GLN A 1 505 ? -22.683 -6.555 18.138 1.00 89.69 505 GLN A O 1
ATOM 3903 N N . ALA A 1 506 ? -23.008 -4.737 19.413 1.00 91.94 506 ALA A N 1
ATOM 3904 C CA . ALA A 1 506 ? -23.473 -5.488 20.570 1.00 91.94 506 ALA A CA 1
ATOM 3905 C C . ALA A 1 506 ? -24.848 -6.127 20.318 1.00 91.94 506 ALA A C 1
ATOM 3907 O O . ALA A 1 506 ? -25.053 -7.294 20.660 1.00 91.94 506 ALA A O 1
ATOM 3908 N N . ALA A 1 507 ? -25.768 -5.396 19.683 1.00 92.69 507 ALA A N 1
ATOM 3909 C CA . ALA A 1 507 ? -27.131 -5.850 19.427 1.00 92.69 507 ALA A CA 1
ATOM 3910 C C . ALA A 1 507 ? -27.185 -7.073 18.497 1.00 92.69 507 ALA A C 1
ATOM 3912 O O . ALA A 1 507 ? -27.838 -8.066 18.835 1.00 92.69 507 ALA A O 1
ATOM 3913 N N . TRP A 1 508 ? -26.461 -7.047 17.368 1.00 92.00 508 TRP A N 1
ATOM 3914 C CA . TRP A 1 508 ? -26.467 -8.178 16.433 1.00 92.00 508 TRP A CA 1
ATOM 3915 C C . TRP A 1 508 ? -25.740 -9.404 17.001 1.00 92.00 508 TRP A C 1
ATOM 3917 O O . TRP A 1 508 ? -26.198 -10.527 16.793 1.00 92.00 508 TRP A O 1
ATOM 3927 N N . ARG A 1 509 ? -24.668 -9.219 17.790 1.00 91.38 509 ARG A N 1
ATOM 3928 C CA . ARG A 1 509 ? -23.970 -10.326 18.476 1.00 91.38 509 ARG A CA 1
ATOM 3929 C C . ARG A 1 509 ? -24.814 -10.974 19.576 1.00 91.38 509 ARG A C 1
ATOM 3931 O O . ARG A 1 509 ? -24.691 -12.174 19.803 1.00 91.38 509 ARG A O 1
ATOM 3938 N N . LEU A 1 510 ? -25.675 -10.202 20.243 1.00 92.06 510 LEU A N 1
ATOM 3939 C CA . LEU A 1 510 ? -26.626 -10.701 21.245 1.00 92.06 510 LEU A CA 1
ATOM 3940 C C . LEU A 1 510 ? -27.900 -11.311 20.636 1.00 92.06 510 LEU A C 1
ATOM 3942 O O . LEU A 1 510 ? -28.700 -11.888 21.371 1.00 92.06 510 LEU A O 1
ATOM 3946 N N . GLY A 1 511 ? -28.130 -11.160 19.326 1.00 90.56 511 GLY A N 1
ATOM 3947 C CA . GLY A 1 511 ? -29.380 -11.569 18.677 1.00 90.56 511 GLY A CA 1
ATOM 3948 C C . GLY A 1 511 ? -30.597 -10.732 19.096 1.00 90.56 511 GLY A C 1
ATOM 3949 O O . GLY A 1 511 ? -31.732 -11.195 18.994 1.00 90.56 511 GLY A O 1
ATOM 3950 N N . ARG A 1 512 ? -30.380 -9.506 19.595 1.00 92.75 512 ARG A N 1
ATOM 3951 C CA . ARG A 1 512 ? -31.434 -8.541 19.949 1.00 92.75 512 ARG A CA 1
ATOM 3952 C C . ARG A 1 512 ? -31.825 -7.749 18.701 1.00 92.75 512 ARG A C 1
ATOM 3954 O O . ARG A 1 512 ? -31.385 -6.619 18.511 1.00 92.75 512 ARG A O 1
ATOM 3961 N N . TRP A 1 513 ? -32.622 -8.363 17.833 1.00 91.56 513 TRP A N 1
ATOM 3962 C CA . TRP A 1 513 ? -32.947 -7.796 16.520 1.00 91.56 513 TRP A CA 1
ATOM 3963 C C . TRP A 1 513 ? -33.758 -6.498 16.583 1.00 91.56 513 TRP A C 1
ATOM 3965 O O . TRP A 1 513 ? -33.506 -5.604 15.785 1.00 91.56 513 TRP A O 1
ATOM 3975 N N . ASP A 1 514 ? -34.663 -6.370 17.557 1.00 91.81 514 ASP A N 1
ATOM 3976 C CA . ASP A 1 514 ? -35.471 -5.155 17.733 1.00 91.81 514 ASP A CA 1
ATOM 3977 C C . ASP A 1 514 ? -34.576 -3.945 18.058 1.00 91.81 514 ASP A C 1
ATOM 3979 O O . ASP A 1 514 ? -34.640 -2.917 17.389 1.00 91.81 514 ASP A O 1
ATOM 3983 N N . LEU A 1 515 ? -33.644 -4.115 19.007 1.00 91.06 515 LEU A N 1
ATOM 3984 C CA . LEU A 1 515 ? -32.649 -3.092 19.362 1.00 91.06 515 LEU A CA 1
ATOM 3985 C C . LEU A 1 515 ? -31.680 -2.804 18.211 1.00 91.06 515 LEU A C 1
ATOM 3987 O O . LEU A 1 515 ? -31.259 -1.668 18.017 1.00 91.06 515 LEU A O 1
ATOM 3991 N N . MET A 1 516 ? -31.318 -3.827 17.432 1.00 91.69 516 MET A N 1
ATOM 3992 C CA . MET A 1 516 ? -30.498 -3.636 16.239 1.00 91.69 516 MET A CA 1
ATOM 3993 C C . MET A 1 516 ? -31.208 -2.708 15.248 1.00 91.69 516 MET A C 1
ATOM 3995 O O . MET A 1 516 ? -30.578 -1.776 14.763 1.00 91.69 516 MET A O 1
ATOM 3999 N N . ASP A 1 517 ? -32.496 -2.923 14.969 1.00 89.94 517 ASP A N 1
ATOM 4000 C CA . ASP A 1 517 ? -33.269 -2.067 14.063 1.00 89.94 517 ASP A CA 1
ATOM 4001 C C . ASP A 1 517 ? -33.399 -0.628 14.592 1.00 89.94 517 ASP A C 1
ATOM 4003 O O . ASP A 1 517 ? -33.263 0.321 13.818 1.00 89.94 517 ASP A O 1
ATOM 4007 N N . GLU A 1 518 ? -33.584 -0.448 15.901 1.00 90.31 518 GLU A N 1
ATOM 4008 C CA . GLU A 1 518 ? -33.581 0.873 16.544 1.00 90.31 518 GLU A CA 1
ATOM 4009 C C . GLU A 1 518 ? -32.237 1.596 16.372 1.00 90.31 518 GLU A C 1
ATOM 4011 O O . GLU A 1 518 ? -32.207 2.751 15.940 1.00 90.31 518 GLU A O 1
ATOM 4016 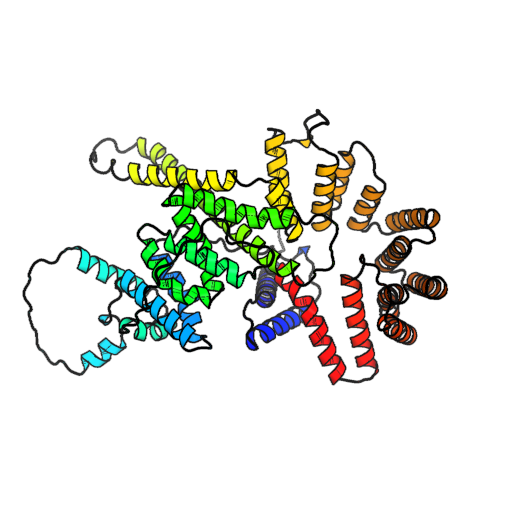N N . TYR A 1 519 ? -31.117 0.911 16.626 1.00 89.69 519 TYR A N 1
ATOM 4017 C CA . TYR A 1 519 ? -29.792 1.493 16.424 1.00 89.69 519 TYR A CA 1
ATOM 4018 C C . TYR A 1 519 ? -29.469 1.733 14.943 1.00 89.69 519 TYR A C 1
ATOM 4020 O O . TYR A 1 519 ? -28.839 2.736 14.620 1.00 89.69 519 TYR A O 1
ATOM 4028 N N . LEU A 1 520 ? -29.913 0.871 14.019 1.00 88.12 520 LEU A N 1
ATOM 4029 C CA . LEU A 1 520 ? -29.763 1.112 12.578 1.00 88.12 520 LEU A CA 1
ATOM 4030 C C . LEU A 1 520 ? -30.452 2.423 12.172 1.00 88.12 520 LEU A C 1
ATOM 4032 O O . LEU A 1 520 ? -29.848 3.240 11.481 1.00 88.12 520 LEU A O 1
ATOM 4036 N N . ASN A 1 521 ? -31.683 2.641 12.642 1.00 87.00 521 ASN A N 1
ATOM 4037 C CA . ASN A 1 521 ? -32.437 3.859 12.352 1.00 87.00 521 ASN A CA 1
ATOM 4038 C C . ASN A 1 521 ? -31.760 5.093 12.969 1.00 87.00 521 ASN A C 1
ATOM 4040 O O . ASN A 1 521 ? -31.563 6.087 12.277 1.00 87.00 521 ASN A O 1
ATOM 4044 N N . GLY A 1 522 ? -31.325 5.010 14.231 1.00 80.94 522 GLY A N 1
ATOM 4045 C CA . GLY A 1 522 ? -30.616 6.104 14.905 1.00 80.94 522 GLY A CA 1
ATOM 4046 C C . GLY A 1 522 ? -29.225 6.411 14.329 1.00 80.94 522 GLY A C 1
ATOM 4047 O O . GLY A 1 522 ? -28.723 7.521 14.494 1.00 80.94 522 GLY A O 1
ATOM 4048 N N . ALA A 1 523 ? -28.594 5.456 13.641 1.00 77.75 523 ALA A N 1
ATOM 4049 C CA . ALA A 1 523 ? -27.330 5.660 12.930 1.00 77.75 523 ALA A CA 1
ATOM 4050 C C . ALA A 1 523 ? -27.512 6.282 11.530 1.00 77.75 523 ALA A C 1
ATOM 4052 O O . ALA A 1 523 ? -26.592 6.941 11.032 1.00 77.75 523 ALA A O 1
ATOM 4053 N N . ASP A 1 524 ? -28.675 6.074 10.903 1.00 74.88 524 ASP A N 1
ATOM 4054 C CA . ASP A 1 524 ? -29.031 6.656 9.603 1.00 74.88 524 ASP A CA 1
ATOM 4055 C C . ASP A 1 524 ? -29.532 8.122 9.736 1.00 74.88 524 ASP A C 1
ATOM 4057 O O . ASP A 1 524 ? -29.555 8.849 8.741 1.00 74.88 524 ASP A O 1
ATOM 4061 N N . GLU A 1 525 ? -29.864 8.594 10.947 1.00 70.62 525 GLU A N 1
ATOM 4062 C CA . GLU A 1 525 ? -30.194 10.002 11.236 1.00 70.62 525 GLU A CA 1
ATOM 4063 C C . GLU A 1 525 ? -28.967 10.944 11.125 1.00 70.62 525 GLU A C 1
ATOM 4065 O O . GLU A 1 525 ? -27.828 10.588 11.450 1.00 70.62 525 GLU A O 1
ATOM 4070 N N . GLU A 1 526 ? -29.181 12.185 10.659 1.00 56.53 526 GLU A N 1
ATOM 4071 C CA . GLU A 1 526 ? -28.125 13.207 10.573 1.00 56.53 526 GLU A CA 1
ATOM 4072 C C . GLU A 1 526 ? -27.681 13.649 11.982 1.00 56.53 526 GLU A C 1
ATOM 4074 O O . GLU A 1 526 ? -28.429 14.294 12.715 1.00 56.53 526 GLU A O 1
ATOM 4079 N N . GLY A 1 527 ? -26.442 13.322 12.368 1.00 60.97 527 GLY A N 1
ATOM 4080 C CA . GLY A 1 527 ? -25.891 13.636 13.690 1.00 60.97 527 GLY A CA 1
ATOM 4081 C C . GLY A 1 527 ? -24.367 13.788 13.701 1.00 60.97 527 GLY A C 1
ATOM 4082 O O . GLY A 1 527 ? -23.684 13.417 12.743 1.00 60.97 527 GLY A O 1
ATOM 4083 N N . LEU A 1 528 ? -23.831 14.339 14.797 1.00 60.91 528 LEU A N 1
ATOM 4084 C CA . LEU A 1 528 ? -22.387 14.510 15.004 1.00 60.91 528 LEU A CA 1
ATOM 4085 C C . LEU A 1 528 ? -21.697 13.146 15.181 1.00 60.91 528 LEU A C 1
ATOM 4087 O O . LEU A 1 528 ? -22.178 12.279 15.919 1.00 60.91 528 LEU A O 1
ATOM 4091 N N . VAL A 1 529 ? -20.549 12.975 14.521 1.00 62.19 529 VAL A N 1
ATOM 4092 C CA . VAL A 1 529 ? -19.739 11.749 14.562 1.00 62.19 529 VAL A CA 1
ATOM 4093 C C . VAL A 1 529 ? -18.463 11.992 15.365 1.00 62.19 529 VAL A C 1
ATOM 4095 O O . VAL A 1 529 ? -17.822 13.034 15.226 1.00 62.19 529 VAL A O 1
ATOM 4098 N N . CYS A 1 530 ? -18.097 11.037 16.221 1.00 56.31 530 CYS A N 1
ATOM 4099 C CA . CYS A 1 530 ? -16.803 11.016 16.896 1.00 56.31 530 CYS A CA 1
ATOM 4100 C C . CYS A 1 530 ? -15.767 10.284 16.019 1.00 56.31 530 CYS A C 1
ATOM 4102 O O . CYS A 1 530 ? -15.915 9.098 15.727 1.00 56.31 530 CYS A O 1
ATOM 4104 N N . SER A 1 531 ? -14.713 10.996 15.613 1.00 50.84 531 SER A N 1
ATOM 4105 C CA . SER A 1 531 ? -13.759 10.623 14.552 1.00 50.84 531 SER A CA 1
ATOM 4106 C C . SER A 1 531 ? -12.859 9.411 14.838 1.00 50.84 531 SER A C 1
ATOM 4108 O O . SER A 1 531 ? -12.174 8.928 13.941 1.00 50.84 531 SER A O 1
ATOM 4110 N N . SER A 1 532 ? -12.827 8.892 16.067 1.00 49.00 532 SER A N 1
ATOM 4111 C CA . SER A 1 532 ? -11.860 7.863 16.485 1.00 49.00 532 SER A CA 1
ATOM 4112 C C . SER A 1 532 ? -12.286 6.411 16.211 1.00 49.00 532 SER A C 1
ATOM 4114 O O . SER A 1 532 ? -11.494 5.500 16.444 1.00 49.00 532 SER A O 1
ATOM 4116 N N . SER A 1 533 ? -13.519 6.169 15.742 1.00 50.31 533 SER A N 1
ATOM 4117 C CA . SER A 1 533 ? -14.139 4.824 15.735 1.00 50.31 533 SER A CA 1
ATOM 4118 C C . SER A 1 533 ? -14.728 4.387 14.384 1.00 50.31 533 SER A C 1
ATOM 4120 O O . SER A 1 533 ? -15.407 3.365 14.310 1.00 50.31 533 SER A O 1
ATOM 4122 N N . GLU A 1 534 ? -14.509 5.154 13.312 1.00 52.38 534 GLU A N 1
ATOM 4123 C CA . GLU A 1 534 ? -15.307 5.031 12.085 1.00 52.38 534 GLU A CA 1
ATOM 4124 C C . GLU A 1 534 ? -15.080 3.720 11.308 1.00 52.38 534 GLU A C 1
ATOM 4126 O O . GLU A 1 534 ? -16.047 3.154 10.802 1.00 52.38 534 GLU A O 1
ATOM 4131 N N . SER A 1 535 ? -13.855 3.181 11.229 1.00 54.38 535 SER A N 1
ATOM 4132 C CA . SER A 1 535 ? -13.576 2.063 10.306 1.00 54.38 535 SER A CA 1
ATOM 4133 C C . SER A 1 535 ? -14.234 0.741 10.717 1.00 54.38 535 SER A C 1
ATOM 4135 O O . SER A 1 535 ? -14.861 0.086 9.887 1.00 54.38 535 SER A O 1
ATOM 4137 N N . ASN A 1 536 ? -14.126 0.356 11.992 1.00 62.03 536 ASN A N 1
ATOM 4138 C CA . ASN A 1 536 ? -14.708 -0.897 12.484 1.00 62.03 536 ASN A CA 1
ATOM 4139 C C . ASN A 1 536 ? -16.232 -0.790 12.580 1.00 62.03 536 ASN A C 1
ATOM 4141 O O . ASN A 1 536 ? -16.945 -1.701 12.165 1.00 62.03 536 ASN A O 1
ATOM 4145 N N . ALA A 1 537 ? -16.731 0.362 13.035 1.00 69.31 537 ALA A N 1
ATOM 4146 C CA . ALA A 1 537 ? -18.160 0.587 13.183 1.00 69.31 537 ALA A CA 1
ATOM 4147 C C . ALA A 1 537 ? -18.902 0.535 11.836 1.00 69.31 537 ALA A C 1
ATOM 4149 O O . ALA A 1 537 ? -20.000 -0.009 11.768 1.00 69.31 537 ALA A O 1
ATOM 4150 N N . LEU A 1 538 ? -18.302 1.032 10.746 1.00 77.94 538 LEU A N 1
ATOM 4151 C CA . LEU A 1 538 ? -18.887 0.931 9.402 1.00 77.94 538 LEU A CA 1
ATOM 4152 C C . LEU A 1 538 ? -19.006 -0.520 8.913 1.00 77.94 538 LEU A C 1
ATOM 4154 O O . LEU A 1 538 ? -20.022 -0.882 8.319 1.00 77.94 538 LEU A O 1
ATOM 4158 N N . PHE A 1 539 ? -18.013 -1.366 9.196 1.00 84.81 539 PHE A N 1
ATOM 4159 C CA . PHE A 1 539 ? -18.089 -2.787 8.854 1.00 84.81 539 PHE A CA 1
ATOM 4160 C C . PHE A 1 539 ? -19.200 -3.500 9.642 1.00 84.81 539 PHE A C 1
ATOM 4162 O O . PHE A 1 539 ? -20.025 -4.202 9.055 1.00 84.81 539 PHE A O 1
ATOM 4169 N N . ASP A 1 540 ? -19.281 -3.280 10.957 1.00 87.38 540 ASP A N 1
ATOM 4170 C CA .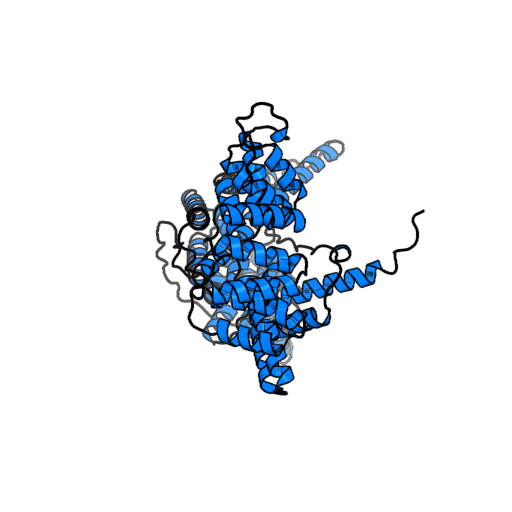 ASP A 1 540 ? -20.335 -3.867 11.796 1.00 87.38 540 ASP A CA 1
ATOM 4171 C C . ASP A 1 540 ? -21.743 -3.383 11.392 1.00 87.38 540 ASP A C 1
ATOM 4173 O O . ASP A 1 540 ? -22.717 -4.141 11.447 1.00 87.38 540 ASP A O 1
ATOM 4177 N N . MET A 1 541 ? -21.849 -2.141 10.915 1.00 87.88 541 MET A N 1
ATOM 4178 C CA . MET A 1 541 ? -23.075 -1.561 10.365 1.00 87.88 541 MET A CA 1
ATOM 4179 C C . MET A 1 541 ? -23.533 -2.266 9.085 1.00 87.88 541 MET A C 1
ATOM 4181 O O . MET A 1 541 ? -24.719 -2.581 8.942 1.00 87.88 541 MET A O 1
ATOM 4185 N N . ASP A 1 542 ? -22.610 -2.553 8.167 1.00 88.19 542 ASP A N 1
ATOM 4186 C CA . ASP A 1 542 ? -22.909 -3.317 6.956 1.00 88.19 542 ASP A CA 1
ATOM 4187 C C . ASP A 1 542 ? -23.392 -4.733 7.289 1.00 88.19 542 ASP A C 1
ATOM 4189 O O . ASP A 1 542 ? -24.387 -5.197 6.721 1.00 88.19 542 ASP A O 1
ATOM 4193 N N . VAL A 1 543 ? -22.744 -5.399 8.252 1.00 90.81 543 VAL A N 1
ATOM 4194 C CA . VAL A 1 543 ? -23.145 -6.731 8.735 1.00 90.81 543 VAL A CA 1
ATOM 4195 C C . VAL A 1 543 ? -24.572 -6.701 9.283 1.00 90.81 543 VAL A C 1
ATOM 4197 O O . VAL A 1 543 ? -25.404 -7.515 8.874 1.00 90.81 543 VAL A O 1
ATOM 4200 N N . ALA A 1 544 ? -24.903 -5.732 10.137 1.00 91.19 544 ALA A N 1
ATOM 4201 C CA . ALA A 1 544 ? -26.255 -5.581 10.670 1.00 91.19 544 ALA A CA 1
ATOM 4202 C C . ALA A 1 544 ? -27.294 -5.309 9.567 1.00 91.19 544 ALA A C 1
ATOM 4204 O O . ALA A 1 544 ? -28.364 -5.922 9.544 1.00 91.19 544 ALA A O 1
ATOM 4205 N N . LYS A 1 545 ? -26.962 -4.465 8.581 1.00 91.00 545 LYS A N 1
ATOM 4206 C CA . LYS A 1 545 ? -27.826 -4.200 7.418 1.00 91.00 545 LYS A CA 1
ATOM 4207 C C . LYS A 1 545 ? -28.050 -5.463 6.571 1.00 91.00 545 LYS A C 1
ATOM 4209 O O . LYS A 1 545 ? -29.141 -5.612 6.005 1.00 91.00 545 LYS A O 1
ATOM 4214 N N . ILE A 1 546 ? -27.064 -6.357 6.464 1.00 92.62 546 ILE A N 1
ATOM 4215 C CA . ILE A 1 546 ? -27.200 -7.662 5.795 1.00 92.62 546 ILE A CA 1
ATOM 4216 C C . ILE A 1 546 ? -28.126 -8.579 6.603 1.00 92.62 546 ILE A C 1
ATOM 4218 O O . ILE A 1 546 ? -29.075 -9.121 6.036 1.00 92.62 546 ILE A O 1
ATOM 4222 N N . LEU A 1 547 ? -27.911 -8.705 7.917 1.00 93.00 547 LEU A N 1
ATOM 4223 C CA . LEU A 1 547 ? -28.744 -9.528 8.805 1.00 93.00 547 LEU A CA 1
ATOM 4224 C C . LEU A 1 547 ? -30.212 -9.082 8.782 1.00 93.00 547 LEU A C 1
ATOM 4226 O O . LEU A 1 547 ? -31.104 -9.912 8.610 1.00 93.00 547 LEU A O 1
ATOM 4230 N N . GLN A 1 548 ? -30.467 -7.773 8.817 1.00 92.44 548 GLN A N 1
ATOM 4231 C CA . GLN A 1 548 ? -31.810 -7.210 8.675 1.00 92.44 548 GLN A CA 1
ATOM 4232 C C . GLN A 1 548 ? -32.484 -7.629 7.352 1.00 92.44 548 GLN A C 1
ATOM 4234 O O . GLN A 1 548 ? -33.670 -7.963 7.323 1.00 92.44 548 GLN A O 1
ATOM 4239 N N . ALA A 1 549 ? -31.744 -7.631 6.238 1.00 91.94 549 ALA A N 1
ATOM 4240 C CA . ALA A 1 549 ? -32.279 -8.046 4.939 1.00 91.94 549 ALA A CA 1
ATOM 4241 C C . ALA A 1 549 ? -32.575 -9.558 4.890 1.00 91.94 549 ALA A C 1
ATOM 4243 O O . ALA A 1 549 ? -33.591 -9.965 4.322 1.00 91.94 549 ALA A O 1
ATOM 4244 N N . ILE A 1 550 ? -31.739 -10.378 5.543 1.00 92.44 550 ILE A N 1
ATOM 4245 C CA . ILE A 1 550 ? -31.966 -11.824 5.698 1.00 92.44 550 ILE A CA 1
ATOM 4246 C C . ILE A 1 550 ? -33.259 -12.074 6.482 1.00 92.44 550 ILE A C 1
ATOM 4248 O O . ILE A 1 550 ? -34.092 -12.874 6.053 1.00 92.44 550 ILE A O 1
ATOM 4252 N N . MET A 1 551 ? -33.470 -11.353 7.586 1.00 90.31 551 MET A N 1
ATOM 4253 C CA . MET A 1 551 ? -34.683 -11.466 8.402 1.00 90.31 551 MET A CA 1
ATOM 4254 C C . MET A 1 551 ? -35.951 -11.091 7.628 1.00 90.31 551 MET A C 1
ATOM 4256 O O . MET A 1 551 ? -36.965 -11.781 7.731 1.00 90.31 551 MET A O 1
ATOM 4260 N N . LYS A 1 552 ? -35.878 -10.048 6.791 1.00 91.00 552 LYS A N 1
ATOM 4261 C CA . LYS A 1 552 ? -36.967 -9.622 5.892 1.00 91.00 552 LYS A CA 1
ATOM 4262 C C . LYS A 1 552 ? -37.177 -10.564 4.695 1.00 91.00 552 LYS A C 1
ATOM 4264 O O . LYS A 1 552 ? -38.096 -10.346 3.912 1.00 91.00 552 LYS A O 1
ATOM 4269 N N . ARG A 1 553 ? -36.356 -11.617 4.558 1.00 91.19 553 ARG A N 1
ATOM 4270 C CA . ARG A 1 553 ? -36.355 -12.590 3.449 1.00 91.19 553 ARG A CA 1
ATOM 4271 C C . ARG A 1 553 ? -36.191 -11.949 2.063 1.00 91.19 553 ARG A C 1
ATOM 4273 O O . ARG A 1 553 ? -36.610 -12.526 1.061 1.00 91.19 553 ARG A O 1
ATOM 4280 N N . ASP A 1 554 ? -35.544 -10.787 1.993 1.00 92.81 554 ASP A N 1
ATOM 4281 C CA . ASP A 1 554 ? -35.275 -10.080 0.740 1.00 92.81 554 ASP A CA 1
ATOM 4282 C C . ASP A 1 554 ? -33.929 -10.527 0.154 1.00 92.81 554 ASP A C 1
ATOM 4284 O O . ASP A 1 554 ? -32.870 -9.965 0.443 1.00 92.81 554 ASP A O 1
ATOM 4288 N N . GLN A 1 555 ? -33.973 -11.557 -0.691 1.00 91.44 555 GLN A N 1
ATOM 4289 C CA . GLN A 1 555 ? -32.777 -12.131 -1.314 1.00 91.44 555 GLN A CA 1
ATOM 4290 C C . GLN A 1 555 ? -31.998 -11.119 -2.171 1.00 91.44 555 GLN A C 1
ATOM 4292 O O . GLN A 1 555 ? -30.767 -11.176 -2.221 1.00 91.44 555 GLN A O 1
ATOM 4297 N N . PHE A 1 556 ? -32.688 -10.180 -2.826 1.00 91.56 556 PHE A N 1
ATOM 4298 C CA . PHE A 1 556 ? -32.046 -9.189 -3.687 1.00 91.56 556 PHE A CA 1
ATOM 4299 C C . PHE A 1 556 ? -31.270 -8.159 -2.861 1.00 91.56 556 PHE A C 1
ATOM 4301 O O . PHE A 1 556 ? -30.111 -7.859 -3.158 1.00 91.56 556 PHE A O 1
ATOM 4308 N N . SER A 1 557 ? -31.881 -7.656 -1.787 1.00 90.75 557 SER A N 1
ATOM 4309 C CA . SER A 1 557 ? -31.235 -6.711 -0.871 1.00 90.75 557 SER A CA 1
ATOM 4310 C C . SER A 1 557 ? -30.043 -7.336 -0.147 1.00 90.75 557 SER A C 1
ATOM 4312 O O . SER A 1 557 ? -29.002 -6.688 -0.027 1.00 90.75 557 SER A O 1
ATOM 4314 N N . VAL A 1 558 ? -30.136 -8.615 0.242 1.00 91.44 558 VAL A N 1
ATOM 4315 C CA . VAL A 1 558 ? -29.003 -9.364 0.813 1.00 91.44 558 VAL A CA 1
ATOM 4316 C C . VAL A 1 558 ? -27.823 -9.389 -0.157 1.00 91.44 558 VAL A C 1
ATOM 4318 O O . VAL A 1 558 ? -26.727 -8.961 0.207 1.00 91.44 558 VAL A O 1
ATOM 4321 N N . ALA A 1 559 ? -28.041 -9.822 -1.403 1.00 89.06 559 ALA A N 1
ATOM 4322 C CA . ALA A 1 559 ? -26.979 -9.888 -2.405 1.00 89.06 559 ALA A CA 1
ATOM 4323 C C . ALA A 1 559 ? -26.342 -8.510 -2.653 1.00 89.06 559 ALA A C 1
ATOM 4325 O O . ALA A 1 559 ? -25.119 -8.378 -2.627 1.00 89.06 559 ALA A O 1
ATOM 4326 N N . LYS A 1 560 ? -27.169 -7.468 -2.807 1.00 90.75 560 LYS A N 1
ATOM 4327 C CA . LYS A 1 560 ? -26.710 -6.092 -3.035 1.00 90.75 560 LYS A CA 1
ATOM 4328 C C . LYS A 1 560 ? -25.841 -5.569 -1.886 1.00 90.75 560 LYS A C 1
ATOM 4330 O O . LYS A 1 560 ? -24.772 -5.016 -2.140 1.00 90.75 560 LYS A O 1
ATOM 4335 N N . LYS A 1 561 ? -26.283 -5.730 -0.634 1.00 90.06 561 LYS A N 1
ATOM 4336 C CA . LYS A 1 561 ? -25.550 -5.242 0.547 1.00 90.06 561 LYS A CA 1
ATOM 4337 C C . LYS A 1 561 ? -24.236 -5.993 0.758 1.00 90.06 561 LYS A C 1
ATOM 4339 O O . LYS A 1 561 ? -23.224 -5.361 1.041 1.00 90.06 561 LYS A O 1
ATOM 4344 N N . ILE A 1 562 ? -24.223 -7.309 0.526 1.00 89.44 562 ILE A N 1
ATOM 4345 C CA . ILE A 1 562 ? -22.991 -8.110 0.559 1.00 89.44 562 ILE A CA 1
ATOM 4346 C C . ILE A 1 562 ? -21.980 -7.588 -0.469 1.00 89.44 562 ILE A C 1
ATOM 4348 O O . ILE A 1 562 ? -20.806 -7.433 -0.143 1.00 89.44 562 ILE A O 1
ATOM 4352 N N . THR A 1 563 ? -22.408 -7.293 -1.702 1.00 86.81 563 THR A N 1
ATOM 4353 C CA . THR A 1 563 ? -21.503 -6.752 -2.728 1.00 86.81 563 THR A CA 1
ATOM 4354 C C . THR A 1 563 ? -20.923 -5.394 -2.331 1.00 86.81 563 THR A C 1
ATOM 4356 O O . THR A 1 563 ? -19.730 -5.179 -2.525 1.00 86.81 563 THR A O 1
ATOM 4359 N N . LEU A 1 564 ? -21.730 -4.496 -1.758 1.00 87.31 564 LEU A N 1
ATOM 4360 C CA . LEU A 1 564 ? -21.266 -3.179 -1.305 1.00 87.31 564 LEU A CA 1
ATOM 4361 C C . LEU A 1 564 ? -20.247 -3.287 -0.164 1.00 87.31 564 LEU A C 1
ATOM 4363 O O . LEU A 1 564 ? -19.173 -2.697 -0.255 1.00 87.31 564 LEU A O 1
ATOM 4367 N N . SER A 1 565 ? -20.538 -4.100 0.853 1.00 87.50 565 SER A N 1
ATOM 4368 C CA . SER A 1 565 ? -19.618 -4.303 1.978 1.00 87.50 565 SER A CA 1
ATOM 4369 C C . SER A 1 565 ? -18.294 -4.926 1.519 1.00 87.50 565 SER A C 1
ATOM 4371 O O . SER A 1 565 ? -17.211 -4.478 1.891 1.00 87.50 565 SER A O 1
ATOM 4373 N N . LYS A 1 566 ? -18.353 -5.891 0.588 1.00 85.50 566 LYS A N 1
ATOM 4374 C CA . LYS A 1 566 ? -17.151 -6.458 -0.042 1.00 85.50 566 LYS A CA 1
ATOM 4375 C C . LYS A 1 566 ? -16.327 -5.408 -0.776 1.00 85.50 566 LYS A C 1
ATOM 4377 O O . LYS A 1 566 ? -15.109 -5.432 -0.658 1.00 85.50 566 LYS A O 1
ATOM 4382 N N . GLN A 1 567 ? -16.956 -4.483 -1.506 1.00 84.75 567 GLN A N 1
ATOM 4383 C CA . GLN A 1 567 ? -16.235 -3.411 -2.200 1.00 84.75 567 GLN A CA 1
ATOM 4384 C C . GLN A 1 567 ? -15.446 -2.518 -1.237 1.00 84.75 567 GLN A C 1
ATOM 4386 O O . GLN A 1 567 ? -14.321 -2.144 -1.566 1.00 84.75 567 GLN A O 1
ATOM 4391 N N . ALA A 1 568 ? -15.989 -2.230 -0.050 1.00 83.94 568 ALA A N 1
ATOM 4392 C CA . ALA A 1 568 ? -15.291 -1.454 0.975 1.00 83.94 568 ALA A CA 1
ATOM 4393 C C . ALA A 1 568 ? -14.037 -2.174 1.512 1.00 83.94 568 ALA A C 1
ATOM 4395 O O . ALA A 1 568 ? -13.022 -1.534 1.781 1.00 83.94 568 ALA A O 1
ATOM 4396 N N . LEU A 1 569 ? -14.066 -3.509 1.589 1.00 84.69 569 LEU A N 1
ATOM 4397 C CA . LEU A 1 569 ? -12.945 -4.329 2.066 1.00 84.69 569 LEU A CA 1
ATOM 4398 C C . LEU A 1 569 ? -11.841 -4.571 1.024 1.00 84.69 569 LEU A C 1
ATOM 4400 O O . LEU A 1 569 ? -10.760 -5.035 1.380 1.00 84.69 569 LEU A O 1
ATOM 4404 N N . ILE A 1 570 ? -12.059 -4.261 -0.259 1.00 83.94 570 ILE A N 1
ATOM 4405 C CA . ILE A 1 570 ? -11.056 -4.521 -1.309 1.00 83.94 570 ILE A CA 1
ATOM 4406 C C . ILE A 1 570 ? -9.771 -3.723 -1.073 1.00 83.94 570 ILE A C 1
ATOM 4408 O O . ILE A 1 570 ? -8.690 -4.254 -1.300 1.00 83.94 570 ILE A O 1
ATOM 4412 N N . ALA A 1 571 ? -9.871 -2.463 -0.646 1.00 79.06 571 ALA A N 1
ATOM 4413 C CA . ALA A 1 571 ? -8.705 -1.600 -0.458 1.00 79.06 571 ALA A CA 1
ATOM 4414 C C . ALA A 1 571 ? -7.698 -2.156 0.574 1.00 79.06 571 ALA A C 1
ATOM 4416 O O . ALA A 1 571 ? -6.536 -2.333 0.203 1.00 79.06 571 ALA A O 1
ATOM 4417 N N . PRO A 1 572 ? -8.100 -2.511 1.814 1.00 79.25 572 PRO A N 1
ATOM 4418 C CA . PRO A 1 572 ? -7.174 -3.114 2.775 1.00 79.25 572 PRO A CA 1
ATOM 4419 C C . PRO A 1 572 ? -6.679 -4.503 2.337 1.00 79.25 572 PRO A C 1
ATOM 4421 O O . PRO A 1 572 ? -5.511 -4.825 2.535 1.00 79.25 572 PRO A O 1
ATOM 4424 N N . LEU A 1 573 ? -7.517 -5.312 1.674 1.00 83.00 573 LEU A N 1
ATOM 4425 C CA . LEU A 1 573 ? -7.095 -6.617 1.143 1.00 83.00 573 LEU A CA 1
ATOM 4426 C C . LEU A 1 573 ? -6.057 -6.491 0.020 1.00 83.00 573 LEU A C 1
ATOM 4428 O O . LEU A 1 573 ? -5.142 -7.304 -0.072 1.00 83.00 573 LEU A O 1
ATOM 4432 N N . ALA A 1 574 ? -6.191 -5.477 -0.834 1.00 79.75 574 ALA A N 1
ATOM 4433 C CA . ALA A 1 574 ? -5.222 -5.173 -1.876 1.00 79.75 574 ALA A CA 1
ATOM 4434 C C . ALA A 1 574 ? -3.885 -4.714 -1.282 1.00 79.75 574 ALA A C 1
ATOM 4436 O O . ALA A 1 574 ? -2.840 -5.124 -1.778 1.00 79.75 574 ALA A O 1
ATOM 4437 N N . ALA A 1 575 ? -3.915 -3.910 -0.214 1.00 75.25 575 ALA A N 1
ATOM 4438 C CA . ALA A 1 575 ? -2.710 -3.478 0.491 1.00 75.25 575 ALA A CA 1
ATOM 4439 C C . ALA A 1 575 ? -1.944 -4.661 1.104 1.00 75.25 575 ALA A C 1
ATOM 4441 O O . ALA A 1 575 ? -0.727 -4.702 1.000 1.00 75.25 575 ALA A O 1
ATOM 4442 N N . ALA A 1 576 ? -2.646 -5.653 1.659 1.00 73.81 576 ALA A N 1
ATOM 4443 C CA . ALA A 1 576 ? -2.027 -6.872 2.189 1.00 73.81 576 ALA A CA 1
ATOM 4444 C C . ALA A 1 576 ? -1.444 -7.808 1.107 1.00 73.81 576 ALA A C 1
ATOM 4446 O O . ALA A 1 576 ? -0.699 -8.730 1.429 1.00 73.81 576 ALA A O 1
ATOM 4447 N N . GLY A 1 577 ? -1.834 -7.628 -0.160 1.00 68.00 577 GLY A N 1
ATOM 4448 C CA . GLY A 1 577 ? -1.362 -8.431 -1.292 1.00 68.00 577 GLY A CA 1
ATOM 4449 C C . GLY A 1 577 ? -0.168 -7.854 -2.048 1.00 68.00 577 GLY A C 1
ATOM 4450 O O . GLY A 1 577 ? 0.313 -8.516 -2.972 1.00 68.00 577 GLY A O 1
ATOM 4451 N N . MET A 1 578 ? 0.252 -6.633 -1.707 1.00 64.06 578 MET A N 1
ATOM 4452 C CA . MET A 1 578 ? 1.462 -5.980 -2.216 1.00 64.06 578 MET A CA 1
ATOM 4453 C C . MET A 1 578 ? 2.615 -6.210 -1.249 1.00 64.06 578 MET A C 1
ATOM 4455 O O . MET A 1 578 ? 3.735 -6.439 -1.757 1.00 64.06 578 MET A O 1
#

Sequence (578 aa):
MALITKVGDANMDVMSALITSLLRGCAEQSRTMVGQRLKLICADCLGALGAIDPSKVKGFSSMRFQIACSDDDLIFELIHKHLARSFRAAPDTIIQDSAALAIQELLKIAGCEASLDDNVVASTSQTIGKRLVKLPVSVVDGKYTELQGRGQRLWNRFSSYVKEIIAPCLTSRFQLPSVSDSTSSGPIYRPSMSFRRWIFFWIRKLTAHATGSRASIFYACRGIVRHDMQIAMYLLPYLVLNAVCDGTEEARCGITEEILSVLNAAASENSTDVVKGISSGHNEVCIQAVFTLLDNLGQWVDDVQQELSLSQSIQTSSSRQQALKSKEKTINLSSDSDQVLIQCKHVSELLAAIHKMTLARASFRCQAYARSLLYFESHVREKSGSFNPASEKSGLLFEDEDISFLMEIYSGLDEPDGLCGFASLRKSKSLQDHLLINKKAGNWAEVLTSCEQALQMEPTSVQRHSDVVNCLLNMCHLQATVTHVDGLISRIPKYQKTWCMQGVQAAWRLGRWDLMDEYLNGADEEGLVCSSSESNALFDMDVAKILQAIMKRDQFSVAKKITLSKQALIAPLAAAGM

Radius of gyration: 30.76 Å; Cα contacts (8 Å, |Δi|>4): 527; chains: 1; bounding box: 90×61×96 Å

Mean predicted aligned error: 13.26 Å

Foldseek 3Di:
DDDDDPVVLVVLVVVLVLLLVLLQLLLQPDPDPVSVVSNLVSLVVVVVVPDDDPVSRDDDDDDDDALPDDLLVVLLCCLAVPLLCQLVPPPDVLLNLLSLQLLLLSLVLQLAALVPQVVVVVVVVVPDDDDPDDDDDDDDPVVNVVSNVRSVVSLVPHDPVSCVSNSVSNPDDDDDPDDDDDQDPAAPDDLPDFPLVRLLNVLVNLLVQADDSCNSSSVSNNSNSNPDVVSSLSCVLNSLLRCLLPHDPSSLVRVLRNLCVLLVVLLVPPDDPPPCPPSLVRSLVVLVSSVVSLVNLVVNLVVLVVVVVVVVVVVVVPVPPDDDDDPDPPPVVVVVNVSVVVSSVSSVVSSVSDQLQSQLSNCVSSLVLVSSVVSLVVNLCVQCVDPCSVPDPPLPSDDPVSLVSNLSSCLSVLPLVVLVVSCVSDPDRDPVSVLSSCVSVLVLVVNLVSLVVVCVVVVPDPVSLLSNLVSCVSVLVLVVSLVSLVVCCVVPVQAQLQSLLSNLLSCVVVVVLVSNVVSLVSNPDDHDHDPPPPPVSVLSSLVSQLVVCVVVVPPVSNVVSVSVSSVSCSVVSNVVSD

Solvent-accessible surface area (backbone atoms only — not comparable to full-atom values): 32752 Å² total; per-residue (Å²): 140,90,85,90,61,83,79,60,51,61,58,36,50,51,49,31,52,48,52,50,52,32,24,35,40,32,44,57,82,56,88,44,74,66,44,52,49,46,22,53,52,26,51,51,52,51,60,71,69,50,92,70,67,69,92,63,49,64,79,83,83,79,81,82,75,74,78,86,64,54,75,66,54,50,51,47,48,45,41,69,72,45,39,54,51,48,37,72,66,40,92,44,69,70,52,24,52,27,27,43,38,21,52,27,47,46,36,54,75,47,32,42,55,51,83,74,31,70,68,53,51,58,61,53,70,76,75,64,81,87,74,90,76,84,73,82,94,72,83,83,62,73,66,61,66,51,36,48,55,46,11,52,57,55,58,68,69,51,52,72,75,52,45,68,71,49,47,65,30,48,73,58,83,76,81,79,84,85,74,86,80,82,80,74,86,77,65,81,75,51,95,90,52,52,44,75,59,44,54,37,54,49,51,51,53,42,53,74,54,39,53,72,82,60,28,59,57,47,58,33,41,57,62,33,36,74,77,36,65,66,59,38,62,66,45,44,53,58,44,51,49,41,27,47,53,67,38,53,71,69,54,39,51,51,49,50,49,36,55,47,53,56,34,48,57,54,48,64,75,72,89,82,74,89,88,42,86,76,58,51,64,42,53,44,54,46,50,50,53,50,50,54,40,51,54,43,54,50,50,47,47,51,52,52,53,50,53,51,52,51,52,54,54,52,55,64,66,53,69,80,77,71,92,87,88,72,95,80,67,67,70,71,61,51,54,55,55,53,49,51,50,51,29,44,49,46,50,51,51,56,61,66,70,52,60,39,63,41,53,14,45,30,26,46,75,62,69,36,30,71,60,14,48,54,30,40,53,53,41,48,35,65,76,61,74,34,99,56,57,88,75,51,87,61,87,75,79,70,48,74,65,59,49,51,54,51,44,53,39,34,61,71,66,58,41,34,71,60,36,55,54,52,58,68,71,43,94,63,88,53,72,67,54,55,42,52,34,27,58,54,62,63,41,39,69,65,34,36,55,52,34,52,53,51,27,72,77,40,76,84,42,63,66,42,54,50,53,40,46,53,31,30,53,76,71,63,39,34,70,61,33,44,58,49,32,56,52,39,42,75,74,44,58,68,38,29,20,42,41,17,39,60,33,30,48,33,22,59,75,70,67,38,59,70,60,25,54,52,22,52,54,42,40,72,46,95,56,49,74,67,86,89,54,56,74,66,30,53,54,43,46,46,51,48,56,32,52,54,24,54,75,70,66,37,65,66,58,27,54,52,47,49,52,53,50,52,60,68,51,37,61,65,44,16,61,76,33,108

Nearest PDB structures (foldseek):
  6z2w-assembly1_E  TM=7.183E-01  e=2.387E-09  Saccharomyces cerevisiae S288C
  8tar-assembly1_U  TM=3.110E-01  e=1.690E-02  Homo sapiens
  8tau-assembly1_V  TM=2.248E-01  e=1.025E-02  Homo sapiens
  5zyq-assembly1_A  TM=4.035E-01  e=3.398E-01  Homo sapiens
  7xn7-assembly1_q  TM=1.995E-01  e=6.017E-02  Komagataella phaffii

Organism: Solanum chacoense (NCBI:txid4108)

pLDDT: mean 76.51, std 16.62, range [23.28, 93.25]

InterPro domains:
  IPR014009 PIK-related kinase, FAT domain [PS51189] (358-578)
  IPR050517 DNA Damage Response and Repair Kinase [PTHR11139] (13-576)
  IPR056802 Serine/threonine-protein kinase ATR-like, M-HEAT region [PF25030] (187-435)

Secondary structure (DSSP, 8-state):
-----TTTHHHHHHHHHHHHHHHHHHT----SHHHHHHHHHHHHHHHHH----GGGSPPP-PPP------HHHHHHHIIIIIIHHHHHT-SSHHHHHHHHHHHHHHHHHHT--GGG-HHHHHHHTTS--S-----------THHHHHHHHHHHHHHHS-HHHHHHHGGGGT--------------S----TTS-HHHHHHHHHHHHHHT--STTHHHHHHTTTGGGT-HHHHHHHHHHHHHHHHHHS-HHHHHHHHHHHHHHHHHHHH--SS----TTTHHHHHHHHHHHHHHHHHHHHHHHHHHHHHHHHHHHHHHHTTT--SS-SSSSHHHHHHHHHHHHHHHHHHHHHHTS-HHHHHHHHHHTT-HHHHHHHHHHHHHHHH-SS-GGG---TTSS-HHHHHHHHHHHHHHT-HHHHHHHHHHSSS--HHHHHHHHHHHT-HHHHHHHHHHHHHH-TT-HHHHHHHHHHHHHTT-HHHHHHHHHHHHHH-GGGHHHHHHHHHHHHHHHT-HHHHHHHHHHHHS-----TTSHHHHHHHHHHHHHHHHHHTT-HHHHHHHHHHHHHHHHHHHHHTT-